Protein AF-A0A9N9ZP02-F1 (afdb_monomer)

Nearest PDB structures (foldseek):
  8ga7-assembly1_A  TM=1.536E-01  e=1.055E+00  synthetic construct
  6x33-assembly1_B  TM=2.437E-01  e=7.490E+00  Sus scrofa
  8gel-assembly1_A  TM=1.375E-01  e=3.106E+00  synthetic construct

Secondary structure (DSSP, 8-state):
------PPPPHHHHHTT------SSS-HHHHHTT-GGG----SSTT-PPPPP---------------------------PPPP----PPP--S----S--TTSHHHHHHTS--S-------------------TTTSS-HHHHHHHHHHHHHHHT-TTHHHHHHHHHHHHTTT---SS-TTTHHHHHHHHHHHHH-GGGGS--HHHHHHHHHHHHTSPPP--TT--HHHHHGGGSGGG--HHHHHHHHHHHHHHHHH----STT--SHHHHHHHHHHHHHHHHHHHHHHHTT----HHHHHHHHHHHHHHHHHT-TT-HHHHHHHHHHHHHHHHHTTTT-SS-STTS-HHHHHHHHHHHHHHHHHHHHHHHHHT---SS-GGG-----SSTT-TT-S---TT----HHHHHHHHHHHHHHHHHHHHHHT---HHHHHHHHHHHHHHHHHHHHHS-GGG---S-GGG--S-HHHHHHHHHHHHHHHHHHHHHHHHH-SSTT---HHHHHHHHHHHHHHHHHHHTGGG---SSS-HHHHIIIIIHHHHHHHHHHHHH--TT-----S-HHHHHHHHHHHHHHHHTTSS--TTSTTHHHHHHHHHHHHHHHHHHHTTHHHHHHHHHHHHHHHHHTS---------TTS---GGGTTTSHHHHHHT-HHHH------

pLDDT: mean 78.05, std 22.11, range [22.52, 98.31]

InterPro domains:
  IPR001138 Zn(2)Cys(6) fungal-type DNA-binding domain [PF00172] (9-45)
  IPR001138 Zn(2)Cys(6) fungal-type DNA-binding domain [PS00463] (9-39)
  IPR001138 Zn(2)Cys(6) fungal-type DNA-binding domain [PS50048] (9-41)
  IPR001138 Zn(2)Cys(6) fungal-type DNA-binding domain [SM00066] (4-50)
  IPR001138 Zn(2)Cys(6) fungal-type DNA-binding domain [cd00067] (9-41)
  IPR036864 Zn(2)-C6 fungal-type DNA-binding domain superfamily [G3DSA:4.10.240.10] (6-45)
  IPR036864 Zn(2)-C6 fungal-type DNA-binding domain superfamily [SSF57701] (7-47)

Solvent-accessible surface area (backbone atoms only — not comparable to full-atom values): 39665 Å² total; per-residue (Å²): 136,86,81,74,81,85,75,80,52,30,51,57,35,48,74,69,74,43,92,58,79,76,43,77,84,46,26,62,68,32,50,77,66,75,38,44,94,62,37,43,72,69,95,63,84,87,70,89,78,84,80,88,83,84,87,86,81,89,87,86,84,90,86,85,86,83,90,84,88,84,90,86,89,87,85,90,84,92,81,86,84,79,84,85,71,86,82,80,73,79,92,64,79,81,80,75,57,49,73,60,86,87,36,75,70,50,58,63,71,70,53,80,80,81,84,79,96,73,96,71,96,71,79,89,78,76,76,83,75,93,67,95,63,66,71,86,74,63,47,70,70,56,26,51,55,40,14,56,52,46,49,55,50,57,69,44,89,52,55,70,53,42,41,52,43,31,53,58,28,42,72,66,68,34,53,61,72,83,48,60,93,48,50,65,55,18,30,54,26,41,41,48,76,57,65,38,84,70,54,87,75,57,53,45,51,55,55,24,42,46,21,53,45,42,49,66,48,80,86,85,76,36,58,82,52,47,72,65,64,54,46,54,64,36,22,61,96,36,32,20,32,61,24,48,16,52,28,23,46,42,36,20,52,20,43,72,77,41,87,52,91,53,80,88,45,60,48,69,69,48,21,54,52,45,26,55,53,22,46,54,51,16,51,52,24,44,52,60,47,58,73,62,75,60,88,49,73,66,60,45,52,48,38,47,54,48,22,56,49,31,31,71,59,60,8,81,86,29,68,64,25,57,48,36,50,48,52,32,53,50,47,38,47,35,69,26,45,43,60,50,45,51,81,61,91,48,53,22,68,70,56,32,50,50,42,44,34,53,43,24,43,52,49,18,48,38,39,54,53,14,58,55,65,42,44,82,60,81,76,52,67,92,74,41,57,73,51,60,69,64,100,82,16,70,62,36,62,79,65,64,94,85,64,65,92,43,69,55,51,51,22,33,52,46,26,52,45,26,52,56,43,52,56,41,58,59,44,54,74,50,82,53,63,69,59,32,52,56,52,47,52,53,52,50,54,50,52,49,52,43,58,69,43,48,58,70,93,59,54,61,89,66,64,76,89,78,56,94,67,54,35,31,56,49,37,45,22,49,52,45,44,49,46,53,46,48,44,54,35,51,47,46,55,47,70,51,87,35,75,75,62,89,51,72,64,43,50,50,42,23,50,52,42,32,54,52,43,47,50,49,63,78,41,46,91,64,50,32,50,67,59,54,55,71,65,53,50,37,60,74,41,24,47,58,18,48,52,55,50,54,53,52,65,76,62,69,51,99,85,55,92,75,71,91,65,63,59,70,60,52,52,51,48,52,49,47,58,32,48,34,48,76,72,43,74,72,42,42,88,88,41,47,54,26,64,61,52,52,50,43,33,51,40,53,48,55,51,52,55,41,55,74,66,58,49,53,64,56,53,48,54,51,50,53,53,52,51,59,56,48,72,74,46,82,88,69,96,60,87,76,85,52,86,61,58,70,63,50,85,52,50,64,55,80,50,31,52,60,57,54,43,63,32,70,86,69,56,60,68,83,84,80,126

Structure (mmCIF, N/CA/C/O backbone):
data_AF-A0A9N9ZP02-F1
#
_entry.id   AF-A0A9N9ZP02-F1
#
loop_
_atom_site.group_PDB
_atom_site.id
_atom_site.type_symbol
_atom_site.label_atom_id
_atom_site.label_alt_id
_atom_site.label_comp_id
_atom_site.label_asym_id
_atom_site.label_entity_id
_atom_site.label_seq_id
_atom_site.pdbx_PDB_ins_code
_atom_site.Cartn_x
_atom_site.Cartn_y
_atom_site.Cartn_z
_atom_site.occupancy
_atom_site.B_iso_or_equiv
_atom_site.auth_seq_id
_atom_site.auth_comp_id
_atom_site.auth_asym_id
_atom_site.auth_atom_id
_atom_site.pdbx_PDB_model_num
ATOM 1 N N . MET A 1 1 ? -45.021 36.831 -42.318 1.00 39.75 1 MET A N 1
ATOM 2 C CA . MET A 1 1 ? -43.695 37.220 -42.848 1.00 39.75 1 MET A CA 1
ATOM 3 C C . MET A 1 1 ? -42.931 35.951 -43.194 1.00 39.75 1 MET A C 1
ATOM 5 O O . MET A 1 1 ? -42.505 35.240 -42.297 1.00 39.75 1 MET A O 1
ATOM 9 N N . THR A 1 2 ? -42.855 35.602 -44.476 1.00 38.81 2 THR A N 1
ATOM 10 C CA . THR A 1 2 ? -42.167 34.399 -44.971 1.00 38.81 2 THR A CA 1
ATOM 11 C C . THR A 1 2 ? -40.651 34.590 -44.891 1.00 38.81 2 THR A C 1
ATOM 13 O O . THR A 1 2 ? -40.110 35.494 -45.526 1.00 38.81 2 THR A O 1
ATOM 16 N N . SER A 1 3 ? -39.964 33.764 -44.101 1.00 41.81 3 SER A N 1
ATOM 17 C CA . SER A 1 3 ? -38.506 33.763 -43.976 1.00 41.81 3 SER A CA 1
ATOM 18 C C . SER A 1 3 ? -37.862 33.289 -45.283 1.00 41.81 3 SER A C 1
ATOM 20 O O . SER A 1 3 ? -38.040 32.150 -45.708 1.00 41.81 3 SER A O 1
ATOM 22 N N . GLN A 1 4 ? -37.117 34.172 -45.951 1.00 48.47 4 GLN A N 1
ATOM 23 C CA . GLN A 1 4 ? -36.341 33.788 -47.130 1.00 48.47 4 GLN A CA 1
ATOM 24 C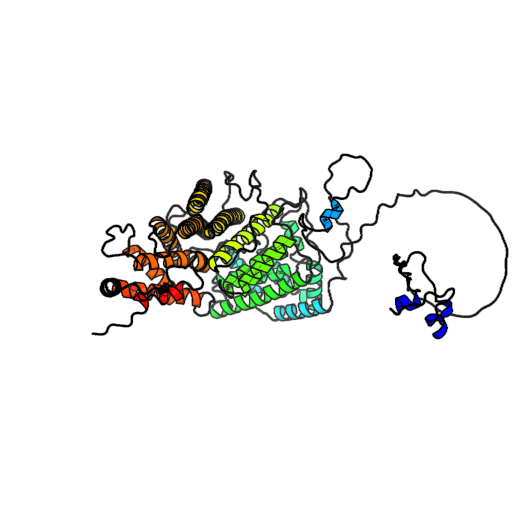 C . GLN A 1 4 ? -35.233 32.789 -46.744 1.00 48.47 4 GLN A C 1
ATOM 26 O O . GLN A 1 4 ? -34.581 32.960 -45.707 1.00 48.47 4 GLN A O 1
ATOM 31 N N . PRO A 1 5 ? -34.979 31.757 -47.569 1.00 54.19 5 PRO A N 1
ATOM 32 C CA . PRO A 1 5 ? -33.903 30.805 -47.326 1.00 54.19 5 PRO A CA 1
ATOM 33 C C . PRO A 1 5 ? -32.543 31.517 -47.363 1.00 54.19 5 PRO A C 1
ATOM 35 O O . PRO A 1 5 ? -32.234 32.243 -48.308 1.00 54.19 5 PRO A O 1
ATOM 38 N N . ARG A 1 6 ? -31.713 31.308 -46.330 1.00 60.44 6 ARG A N 1
ATOM 39 C CA . ARG A 1 6 ? -30.352 31.865 -46.264 1.00 60.44 6 ARG A CA 1
ATOM 40 C C . ARG A 1 6 ? -29.505 31.271 -47.391 1.00 60.44 6 ARG A C 1
ATOM 42 O O . ARG A 1 6 ? -29.121 30.104 -47.335 1.00 60.44 6 ARG A O 1
ATOM 49 N N . LEU A 1 7 ? -29.212 32.078 -48.407 1.00 72.31 7 LEU A N 1
ATOM 50 C CA . LEU A 1 7 ? -28.337 31.687 -49.506 1.00 72.31 7 LEU A CA 1
ATOM 51 C C . LEU A 1 7 ? -26.871 31.639 -49.033 1.00 72.31 7 LEU A C 1
ATOM 53 O O . LEU A 1 7 ? -26.450 32.483 -48.239 1.00 72.31 7 LEU A O 1
ATOM 57 N N . PRO A 1 8 ? -26.081 30.647 -49.482 1.00 79.62 8 PRO A N 1
ATOM 58 C CA . PRO A 1 8 ? -24.663 30.572 -49.158 1.00 79.62 8 PRO A CA 1
ATOM 59 C C . PRO A 1 8 ? -23.864 31.634 -49.928 1.00 79.62 8 PRO A C 1
ATOM 61 O O . PRO A 1 8 ? -24.046 31.813 -51.134 1.00 79.62 8 PRO A O 1
ATOM 64 N N . ALA A 1 9 ? -22.917 32.280 -49.242 1.00 87.00 9 ALA A N 1
ATOM 65 C CA . ALA A 1 9 ? -21.949 33.185 -49.859 1.00 87.00 9 ALA A CA 1
ATOM 66 C C . ALA A 1 9 ? -21.070 32.462 -50.903 1.00 87.00 9 ALA A C 1
ATOM 68 O O . ALA A 1 9 ? -20.813 31.261 -50.773 1.00 87.00 9 ALA A O 1
ATOM 69 N N . CYS A 1 10 ? -20.569 33.194 -51.906 1.00 89.00 10 CYS A N 1
ATOM 70 C CA . CYS A 1 10 ? -19.602 32.655 -52.871 1.00 89.00 10 CYS A CA 1
ATOM 71 C C . CYS A 1 10 ? -18.286 32.254 -52.190 1.00 89.00 10 CYS A C 1
ATOM 73 O O . CYS A 1 10 ? -17.954 32.752 -51.109 1.00 89.00 10 CYS A O 1
ATOM 75 N N . ASP A 1 11 ? -17.518 31.379 -52.839 1.00 88.06 11 ASP A N 1
ATOM 76 C CA . ASP A 1 11 ? -16.283 30.816 -52.285 1.00 88.06 11 ASP A CA 1
ATOM 77 C C . ASP A 1 11 ? -15.277 31.879 -51.784 1.00 88.06 11 ASP A C 1
ATOM 79 O O . ASP A 1 11 ? -14.802 31.730 -50.653 1.00 88.06 11 ASP A O 1
ATOM 83 N N . PRO A 1 12 ? -15.001 32.987 -52.508 1.00 86.25 12 PRO A N 1
ATOM 84 C CA . PRO A 1 12 ? -14.096 34.031 -52.020 1.00 86.25 12 PRO A CA 1
ATOM 85 C C . PRO A 1 12 ? -14.632 34.761 -50.782 1.00 86.25 12 PRO A C 1
ATOM 87 O O . PRO A 1 12 ? -13.917 34.914 -49.792 1.00 86.25 12 PRO A O 1
ATOM 90 N N . CYS A 1 13 ? -15.904 35.179 -50.790 1.00 87.50 13 CYS A N 1
ATOM 91 C CA . CYS A 1 13 ? -16.506 35.863 -49.643 1.00 87.50 13 CYS A CA 1
ATOM 92 C C . CYS A 1 13 ? -16.583 34.946 -48.418 1.00 87.50 13 CYS A C 1
ATOM 94 O O . CYS A 1 13 ? -16.300 35.389 -47.307 1.00 87.50 13 CYS A O 1
ATOM 96 N N . ARG A 1 14 ? -16.891 33.658 -48.616 1.00 84.31 14 ARG A N 1
ATOM 97 C CA . ARG A 1 14 ? -16.897 32.651 -47.551 1.00 84.31 14 ARG A CA 1
ATOM 98 C C . ARG A 1 14 ? -15.500 32.422 -46.979 1.00 84.31 14 ARG A C 1
ATOM 100 O O . ARG A 1 14 ? -15.360 32.397 -45.759 1.00 84.31 14 ARG A O 1
ATOM 107 N N . ALA A 1 15 ? -14.482 32.267 -47.828 1.00 81.69 15 ALA A N 1
ATOM 108 C CA . ALA A 1 15 ? -13.098 32.082 -47.392 1.00 81.69 15 ALA A CA 1
ATOM 109 C C . ALA A 1 15 ? -12.599 33.283 -46.573 1.00 81.69 15 ALA A C 1
ATOM 111 O O . ALA A 1 15 ? -11.943 33.102 -45.552 1.00 81.69 15 ALA A O 1
ATOM 112 N N . SER A 1 16 ? -12.985 34.500 -46.966 1.00 81.88 16 SER A N 1
ATOM 113 C CA . SER A 1 16 ? -12.685 35.724 -46.215 1.00 81.88 16 SER A CA 1
ATOM 114 C C . SER A 1 16 ? -13.647 36.013 -45.052 1.00 81.88 16 SER A C 1
ATOM 116 O O . SER A 1 16 ? -13.465 37.022 -44.381 1.00 81.88 16 SER A O 1
ATOM 118 N N . LYS A 1 17 ? -14.662 35.168 -44.805 1.00 85.19 17 LYS A N 1
ATOM 119 C CA . LYS A 1 17 ? -15.722 35.358 -43.789 1.00 85.19 17 LYS A CA 1
ATOM 120 C C . LYS A 1 17 ? -16.468 36.704 -43.893 1.00 85.19 17 LYS A C 1
ATOM 122 O O . LYS A 1 17 ? -16.841 37.294 -42.885 1.00 85.19 17 LYS A O 1
ATOM 127 N N . LEU A 1 18 ? -16.700 37.195 -45.111 1.00 82.38 18 LEU A N 1
ATOM 128 C CA . LEU A 1 18 ? -17.399 38.457 -45.382 1.00 82.38 18 LEU A CA 1
ATOM 129 C C . LEU A 1 18 ? -18.796 38.212 -45.968 1.00 82.38 18 LEU A C 1
ATOM 131 O O . LEU A 1 18 ? -19.021 37.233 -46.681 1.00 82.38 18 LEU A O 1
ATOM 135 N N . ALA A 1 19 ? -19.726 39.137 -45.708 1.00 80.94 19 ALA A N 1
ATOM 136 C CA . ALA A 1 19 ? -21.076 39.086 -46.265 1.00 80.94 19 ALA A CA 1
ATOM 137 C C . ALA A 1 19 ? -21.060 39.201 -47.801 1.00 80.94 19 ALA A C 1
ATOM 139 O O . ALA A 1 19 ? -20.336 40.024 -48.370 1.00 80.94 19 ALA A O 1
ATOM 140 N N . CYS A 1 20 ? -21.873 38.374 -48.457 1.00 87.31 20 CYS A N 1
ATOM 141 C CA . CYS A 1 20 ? -22.039 38.337 -49.906 1.00 87.31 20 CYS A CA 1
ATOM 142 C C . CYS A 1 20 ? -23.405 38.922 -50.282 1.00 87.31 20 CYS A C 1
ATOM 144 O O . CYS A 1 20 ? -24.397 38.638 -49.617 1.00 87.31 20 CYS A O 1
ATOM 146 N N . ASP A 1 21 ? -23.459 39.724 -51.342 1.00 87.31 21 ASP A N 1
ATOM 147 C CA . ASP A 1 21 ? -24.684 40.342 -51.873 1.00 87.31 21 ASP A CA 1
ATOM 148 C C . ASP A 1 21 ? -25.428 39.444 -52.881 1.00 87.31 21 ASP A C 1
ATOM 150 O O . ASP A 1 21 ? -26.505 39.795 -53.343 1.00 87.31 21 ASP A O 1
ATOM 154 N N . HIS A 1 22 ? -24.885 38.260 -53.191 1.00 84.31 22 HIS A N 1
ATOM 155 C CA . HIS A 1 22 ? -25.508 37.199 -54.002 1.00 84.31 22 HIS A CA 1
ATOM 156 C C . HIS A 1 22 ? -25.891 37.575 -55.448 1.00 84.31 22 HIS A C 1
ATOM 158 O O . HIS A 1 22 ? -26.545 36.781 -56.129 1.00 84.31 22 HIS A O 1
ATOM 164 N N . VAL A 1 23 ? -25.443 38.729 -55.953 1.00 83.56 23 VAL A N 1
ATOM 165 C CA . VAL A 1 23 ? -25.643 39.136 -57.352 1.00 83.56 23 VAL A CA 1
ATOM 166 C C . VAL A 1 23 ? -24.888 38.179 -58.283 1.00 83.56 23 VAL A C 1
ATOM 168 O O . VAL A 1 23 ? -23.694 37.934 -58.103 1.00 83.56 23 VAL A O 1
ATOM 171 N N . ARG A 1 24 ? -25.576 37.627 -59.291 1.00 80.38 24 ARG A N 1
ATOM 172 C CA . ARG A 1 24 ? -24.996 36.717 -60.296 1.00 80.38 24 ARG A CA 1
ATOM 173 C C . ARG A 1 24 ? -24.745 37.452 -61.619 1.00 80.38 24 ARG A C 1
ATOM 175 O O . ARG A 1 24 ? -25.514 38.350 -61.951 1.00 80.38 24 ARG A O 1
ATOM 182 N N . PRO A 1 25 ? -23.701 37.092 -62.391 1.00 73.12 25 PRO A N 1
ATOM 183 C CA . PRO A 1 25 ? -22.787 35.958 -62.195 1.00 73.12 25 PRO A CA 1
ATOM 184 C C . PRO A 1 25 ? -21.648 36.204 -61.188 1.00 73.12 25 PRO A C 1
ATOM 186 O O . PRO A 1 25 ? -21.084 35.240 -60.688 1.00 73.12 25 PRO A O 1
ATOM 189 N N . VAL A 1 26 ? -21.339 37.461 -60.852 1.00 85.81 26 VAL A N 1
ATOM 190 C CA . VAL A 1 26 ? -20.263 37.843 -59.918 1.00 85.81 26 VAL A CA 1
ATOM 191 C C . VAL A 1 26 ? -20.802 38.838 -58.896 1.00 85.81 26 VAL A C 1
ATOM 193 O O . VAL A 1 26 ? -21.335 39.880 -59.286 1.00 85.81 26 VAL A O 1
ATOM 196 N N . CYS A 1 27 ? -20.589 38.542 -57.614 1.00 90.69 27 CYS A N 1
ATOM 197 C CA . CYS A 1 27 ? -21.029 39.364 -56.489 1.00 90.69 27 CYS A CA 1
ATOM 198 C C . CYS A 1 27 ? -20.305 40.726 -56.464 1.00 90.69 27 CYS A C 1
ATOM 200 O O . CYS A 1 27 ? -19.159 40.839 -56.923 1.00 90.69 27 CYS A O 1
ATOM 202 N N . GLY A 1 28 ? -20.930 41.771 -55.916 1.00 86.31 28 GLY A N 1
ATOM 203 C CA . GLY A 1 28 ? -20.401 43.138 -55.953 1.00 86.31 28 GLY A CA 1
ATOM 204 C C . GLY A 1 28 ? -19.025 43.267 -55.295 1.00 86.31 28 GLY A C 1
ATOM 205 O O . GLY A 1 28 ? -18.142 43.944 -55.822 1.00 86.31 28 GLY A O 1
ATOM 206 N N . ARG A 1 29 ? -18.779 42.527 -54.204 1.00 86.56 29 ARG A N 1
ATOM 207 C CA . ARG A 1 29 ? -17.462 42.490 -53.535 1.00 86.56 29 ARG A CA 1
ATOM 208 C C . ARG A 1 29 ? -16.374 41.850 -54.388 1.00 86.56 29 ARG A C 1
ATOM 210 O O . ARG A 1 29 ? -15.265 42.375 -54.440 1.00 86.56 29 ARG A O 1
ATOM 217 N N . CYS A 1 30 ? -16.665 40.727 -55.040 1.00 87.44 30 CYS A N 1
ATOM 218 C CA . CYS A 1 30 ? -15.696 40.069 -55.916 1.00 87.44 30 CYS A CA 1
ATOM 219 C C . CYS A 1 30 ? -15.409 40.919 -57.156 1.00 87.44 30 CYS A C 1
ATOM 221 O O . CYS A 1 30 ? -14.269 40.946 -57.615 1.00 87.44 30 CYS A O 1
ATOM 223 N N . ARG A 1 31 ? -16.403 41.669 -57.649 1.00 86.56 31 ARG A N 1
ATOM 224 C CA . ARG A 1 31 ? -16.214 42.635 -58.736 1.00 86.56 31 ARG A CA 1
ATOM 225 C C . ARG A 1 31 ? -15.315 43.798 -58.310 1.00 86.56 31 ARG A C 1
ATOM 227 O O . ARG A 1 31 ? -14.343 44.081 -58.998 1.00 86.56 31 ARG A O 1
ATOM 234 N N . ALA A 1 32 ? -15.581 44.404 -57.152 1.00 84.50 32 ALA A N 1
ATOM 235 C CA . ALA A 1 32 ? -14.789 45.516 -56.623 1.00 84.50 32 ALA A CA 1
ATOM 236 C C . ALA A 1 32 ? -13.326 45.133 -56.329 1.00 84.50 32 ALA A C 1
ATOM 238 O O . ALA A 1 32 ? -12.433 45.960 -56.462 1.00 84.50 32 ALA A O 1
ATOM 239 N N . LYS A 1 33 ? -13.068 43.871 -55.964 1.00 82.50 33 LYS A N 1
ATOM 240 C CA . LYS A 1 33 ? -11.714 43.350 -55.710 1.00 82.50 33 LYS A CA 1
ATOM 241 C C . LYS A 1 33 ? -11.005 42.782 -56.947 1.00 82.50 33 LYS A C 1
ATOM 243 O O . LYS A 1 33 ? -9.969 42.147 -56.788 1.00 82.50 33 LYS A O 1
ATOM 248 N N . ALA A 1 34 ? -11.565 42.948 -58.148 1.00 80.44 34 ALA A N 1
ATOM 249 C CA . ALA A 1 34 ? -11.058 42.341 -59.386 1.00 80.44 34 ALA A CA 1
ATOM 250 C C . ALA A 1 34 ? -10.870 40.803 -59.305 1.00 80.44 34 ALA A C 1
ATOM 252 O O . ALA A 1 34 ? -10.063 40.218 -60.019 1.00 80.44 34 ALA A O 1
ATOM 253 N N . GLN A 1 35 ? -11.654 40.127 -58.459 1.00 79.31 35 GLN A N 1
ATOM 254 C CA . GLN A 1 35 ? -11.656 38.669 -58.259 1.00 79.31 35 GLN A CA 1
ATOM 255 C C . GLN A 1 35 ? -12.894 38.019 -58.894 1.00 79.31 35 GLN A C 1
ATOM 257 O O . GLN A 1 35 ? -13.452 37.050 -58.381 1.00 79.31 35 GLN A O 1
ATOM 262 N N . GLY A 1 36 ? -13.375 38.577 -60.007 1.00 76.19 36 GLY A N 1
ATOM 263 C CA . GLY A 1 36 ? -14.600 38.107 -60.654 1.00 76.19 36 GLY A CA 1
ATOM 264 C C . GLY A 1 36 ? -14.507 36.672 -61.177 1.00 76.19 36 GLY A C 1
ATOM 265 O O . GLY A 1 36 ? -15.482 35.935 -61.091 1.00 76.19 36 GLY A O 1
ATOM 266 N N . SER A 1 37 ? -13.325 36.251 -61.634 1.00 78.25 37 SER A N 1
ATOM 267 C CA . SER A 1 37 ? -13.076 34.913 -62.188 1.00 78.25 37 SER A CA 1
ATOM 268 C C . SER A 1 37 ? -13.098 33.783 -61.153 1.00 78.25 37 SER A C 1
ATOM 270 O O . SER A 1 37 ? -13.292 32.632 -61.524 1.00 78.25 37 SER A O 1
ATOM 272 N N . SER A 1 38 ? -12.930 34.089 -59.862 1.00 80.19 38 SER A N 1
ATOM 273 C CA . SER A 1 38 ? -12.991 33.112 -58.764 1.00 80.19 38 SER A CA 1
ATOM 274 C C . SER A 1 38 ? -14.308 33.162 -57.982 1.00 80.19 38 SER A C 1
ATOM 276 O O . SER A 1 38 ? -14.478 32.441 -56.996 1.00 80.19 38 SER A O 1
ATOM 278 N N . CYS A 1 39 ? -15.250 34.013 -58.401 1.00 85.69 39 CYS A N 1
ATOM 279 C CA . CYS A 1 39 ? -16.547 34.183 -57.760 1.00 85.69 39 CYS A CA 1
ATOM 280 C C . CYS A 1 39 ? -17.504 33.045 -58.145 1.00 85.69 39 CYS A C 1
ATOM 282 O O . CYS A 1 39 ? -18.373 33.204 -58.996 1.00 85.69 39 CYS A O 1
ATOM 284 N N . GLU A 1 40 ? -17.340 31.886 -57.510 1.00 85.81 40 GLU A N 1
ATOM 285 C CA . GLU A 1 40 ? -18.166 30.705 -57.765 1.00 85.81 40 GLU A CA 1
ATOM 286 C C . GLU A 1 40 ? -19.081 30.384 -56.572 1.00 85.81 40 GLU A C 1
ATOM 288 O O . GLU A 1 40 ? -18.680 30.466 -55.405 1.00 85.81 40 GLU A O 1
ATOM 293 N N . TYR A 1 41 ? -20.330 30.010 -56.861 1.00 84.06 41 TYR A N 1
ATOM 294 C CA . TYR A 1 41 ? -21.295 29.531 -55.869 1.00 84.06 41 TYR A CA 1
ATOM 295 C C . TYR A 1 41 ? -21.444 28.015 -55.992 1.00 84.06 41 TYR A C 1
ATOM 297 O O . TYR A 1 41 ? -21.991 27.520 -56.979 1.00 84.06 41 TYR A O 1
ATOM 305 N N . ARG A 1 42 ? -21.008 27.264 -54.974 1.00 76.12 42 ARG A N 1
ATOM 306 C CA . ARG A 1 42 ? -21.122 25.797 -54.970 1.00 76.12 42 ARG A CA 1
ATOM 307 C C . ARG A 1 42 ? -22.576 25.346 -54.930 1.00 76.12 42 ARG A C 1
ATOM 309 O O . ARG A 1 42 ? -23.341 25.789 -54.077 1.00 76.12 42 ARG A O 1
ATOM 316 N N . GLN A 1 43 ? -22.911 24.346 -55.743 1.00 62.72 43 GLN A N 1
ATOM 317 C CA . GLN A 1 43 ? -24.226 23.698 -55.682 1.00 62.72 43 GLN A CA 1
ATOM 318 C C . GLN A 1 43 ? -24.439 22.857 -54.405 1.00 62.72 43 GLN A C 1
ATOM 320 O O . GLN A 1 43 ? -25.576 22.582 -54.038 1.00 62.72 43 GLN A O 1
ATOM 325 N N . ARG A 1 44 ? -23.366 22.461 -53.693 1.00 61.09 44 ARG A N 1
ATOM 326 C CA . ARG A 1 44 ? -23.426 21.710 -52.418 1.00 61.09 44 ARG A CA 1
ATOM 327 C C . ARG A 1 44 ? -22.419 22.263 -51.391 1.00 61.09 44 ARG A C 1
ATOM 329 O O . ARG A 1 44 ? -21.298 21.763 -51.298 1.00 61.09 44 ARG A O 1
ATOM 336 N N . PRO A 1 45 ? -22.773 23.295 -50.607 1.00 56.41 45 PRO A N 1
ATOM 337 C CA . PRO A 1 45 ? -21.816 24.079 -49.812 1.00 56.41 45 PRO A CA 1
ATOM 338 C C . PRO A 1 45 ? -21.190 23.361 -48.593 1.00 56.41 45 PRO A C 1
ATOM 340 O O . PRO A 1 45 ? -20.245 23.896 -48.004 1.00 56.41 45 PRO A O 1
ATOM 343 N N . PHE A 1 46 ? -21.651 22.157 -48.226 1.00 53.78 46 PHE A N 1
ATOM 344 C CA . PHE A 1 46 ? -21.244 21.454 -46.996 1.00 53.78 46 PHE A CA 1
ATOM 345 C C . PHE A 1 46 ? -20.338 20.218 -47.181 1.00 53.78 46 PHE A C 1
ATOM 347 O O . PHE A 1 46 ? -19.976 19.595 -46.188 1.00 53.78 46 PHE A O 1
ATOM 354 N N . LYS A 1 47 ? -19.894 19.870 -48.401 1.00 46.56 47 LYS A N 1
ATOM 355 C CA . LYS A 1 47 ? -18.882 18.808 -48.607 1.00 46.56 47 LYS A CA 1
ATOM 356 C C . LYS A 1 47 ? -17.504 19.413 -48.928 1.00 46.56 47 LYS A C 1
ATOM 358 O O . LYS A 1 47 ? -17.362 20.178 -49.881 1.00 46.56 47 LYS A O 1
ATOM 363 N N . LYS A 1 48 ? -16.488 19.104 -48.107 1.00 40.38 48 LYS A N 1
ATOM 364 C CA . LYS A 1 48 ? -15.083 19.519 -48.308 1.00 40.38 48 LYS A CA 1
ATOM 365 C C . LYS A 1 48 ? -14.395 18.581 -49.306 1.00 40.38 48 LYS A C 1
ATOM 367 O O . LYS A 1 48 ? -14.176 17.418 -48.991 1.00 40.38 48 LYS A O 1
ATOM 372 N N . THR A 1 49 ? -13.969 19.112 -50.447 1.00 34.94 49 THR A N 1
ATOM 373 C CA . THR A 1 49 ? -12.977 18.471 -51.324 1.00 34.94 49 THR A CA 1
ATOM 374 C C . THR A 1 49 ? -11.614 19.090 -51.010 1.00 34.94 49 THR A C 1
ATOM 376 O O . THR A 1 49 ? -11.465 20.311 -51.089 1.00 34.94 49 THR A O 1
ATOM 379 N N . ARG A 1 50 ? -10.635 18.277 -50.591 1.00 35.62 50 ARG A N 1
ATOM 380 C CA . ARG A 1 50 ? -9.241 18.706 -50.376 1.00 35.62 50 ARG A CA 1
ATOM 381 C C . ARG A 1 50 ? -8.609 19.025 -51.736 1.00 35.62 50 ARG A C 1
ATOM 383 O O . ARG A 1 50 ? -8.556 18.150 -52.592 1.00 35.62 50 ARG A O 1
ATOM 390 N N . ARG A 1 51 ? -8.119 20.255 -51.932 1.00 34.69 51 ARG A N 1
ATOM 391 C CA . ARG A 1 51 ? -7.176 20.570 -53.019 1.00 34.69 51 ARG A CA 1
ATOM 392 C C . ARG A 1 51 ? -5.832 19.925 -52.676 1.00 34.69 51 ARG A C 1
ATOM 394 O O . ARG A 1 51 ? -5.314 20.162 -51.588 1.00 34.69 51 ARG A O 1
ATOM 401 N N . ALA A 1 52 ? -5.316 19.100 -53.582 1.00 32.53 52 ALA A N 1
ATOM 402 C CA . ALA A 1 52 ? -3.981 18.527 -53.495 1.00 32.53 52 ALA A CA 1
ATOM 403 C C . ALA A 1 52 ? -2.933 19.626 -53.723 1.00 32.53 52 ALA A C 1
ATOM 405 O O . ALA A 1 52 ? -3.034 20.391 -54.681 1.00 32.53 52 ALA A O 1
ATOM 406 N N . ILE A 1 53 ? -1.949 19.702 -52.829 1.00 30.91 53 ILE A N 1
ATOM 407 C CA . ILE A 1 53 ? -0.701 20.440 -53.022 1.00 30.91 53 ILE A CA 1
ATOM 408 C C . ILE A 1 53 ? 0.407 19.393 -52.908 1.00 30.91 53 ILE A C 1
ATOM 410 O O . ILE A 1 53 ? 0.554 18.768 -51.862 1.00 30.91 53 ILE A O 1
ATOM 414 N N . GLY A 1 54 ? 1.143 19.194 -53.996 1.00 29.14 54 GLY A N 1
ATOM 415 C CA . GLY A 1 54 ? 2.382 18.425 -54.077 1.00 29.14 54 GLY A CA 1
ATOM 416 C C . GLY A 1 54 ? 3.093 18.851 -55.360 1.00 29.14 54 GLY A C 1
ATOM 417 O O . GLY A 1 54 ? 2.461 18.866 -56.414 1.00 29.14 54 GLY A O 1
ATOM 418 N N . GLY A 1 55 ? 4.334 19.328 -55.247 1.00 26.70 55 GLY A N 1
ATOM 419 C CA . GLY A 1 55 ? 5.042 20.055 -56.306 1.00 26.70 55 GLY A CA 1
ATOM 420 C C . GLY A 1 55 ? 6.055 19.252 -57.132 1.00 26.70 55 GLY A C 1
ATOM 421 O O . GLY A 1 55 ? 6.364 18.108 -56.815 1.00 26.70 55 GLY A O 1
ATOM 422 N N . GLY A 1 56 ? 6.607 19.956 -58.135 1.00 27.14 56 GLY A N 1
ATOM 423 C CA . GLY A 1 56 ? 7.888 19.709 -58.833 1.00 27.14 56 GLY A CA 1
ATOM 424 C C . GLY A 1 56 ? 7.782 19.170 -60.276 1.00 27.14 56 GLY A C 1
ATOM 425 O O . GLY A 1 56 ? 6.788 18.516 -60.581 1.00 27.14 56 GLY A O 1
ATOM 426 N N . PRO A 1 57 ? 8.815 19.304 -61.148 1.00 36.22 57 PRO A N 1
ATOM 427 C CA . PRO A 1 57 ? 9.826 20.374 -61.302 1.00 36.22 57 PRO A CA 1
ATOM 428 C C . PRO A 1 57 ? 10.068 20.848 -62.781 1.00 36.22 57 PRO A C 1
ATOM 430 O O . PRO A 1 57 ? 9.892 20.075 -63.712 1.00 36.22 57 PRO A O 1
ATOM 433 N N . SER A 1 58 ? 10.564 22.090 -62.955 1.00 27.47 58 SER A N 1
ATOM 434 C CA . SER A 1 58 ? 11.399 22.680 -64.055 1.00 27.47 58 SER A CA 1
ATOM 435 C C . SER A 1 58 ? 11.043 22.431 -65.564 1.00 27.47 58 SER A C 1
ATOM 437 O O . SER A 1 58 ? 9.945 21.988 -65.859 1.00 27.47 58 SER A O 1
ATOM 439 N N . PRO A 1 59 ? 11.833 22.900 -66.567 1.00 41.16 59 PRO A N 1
ATOM 440 C CA . PRO A 1 59 ? 11.590 24.157 -67.294 1.00 41.16 59 PRO A CA 1
ATOM 441 C C . PRO A 1 59 ? 11.384 24.021 -68.834 1.00 41.16 59 PRO A C 1
ATOM 443 O O . PRO A 1 59 ? 11.558 22.957 -69.410 1.00 41.16 59 PRO A O 1
ATOM 446 N N . LEU A 1 60 ? 11.135 25.178 -69.479 1.00 27.69 60 LEU A N 1
ATOM 447 C CA . LEU A 1 60 ? 11.337 25.545 -70.904 1.00 27.69 60 LEU A CA 1
ATOM 448 C C . LEU A 1 60 ? 10.290 25.158 -71.986 1.00 27.69 60 LEU A C 1
ATOM 450 O O . LEU A 1 60 ? 10.274 24.073 -72.544 1.00 27.69 60 LEU A O 1
ATOM 454 N N . ASN A 1 61 ? 9.529 26.196 -72.360 1.00 28.72 61 ASN A N 1
ATOM 455 C CA . ASN A 1 61 ? 9.254 26.724 -73.710 1.00 28.72 61 ASN A CA 1
ATOM 456 C C . ASN A 1 61 ? 8.603 25.851 -74.820 1.00 28.72 61 ASN A C 1
ATOM 458 O O . ASN A 1 61 ? 9.263 25.131 -75.556 1.00 28.72 61 ASN A O 1
ATOM 462 N N . ASN A 1 62 ? 7.296 26.089 -75.000 1.00 28.06 62 ASN A N 1
ATOM 463 C CA . ASN A 1 62 ? 6.512 26.268 -76.240 1.00 28.06 62 ASN A CA 1
ATOM 464 C C . ASN A 1 62 ? 7.065 25.790 -77.605 1.00 28.06 62 ASN A C 1
ATOM 466 O O . ASN A 1 62 ? 8.010 26.383 -78.127 1.00 28.06 62 ASN A O 1
ATOM 470 N N . LYS A 1 63 ? 6.272 24.959 -78.311 1.00 26.30 63 LYS A N 1
ATOM 471 C CA . LYS A 1 63 ? 5.397 25.378 -79.443 1.00 26.30 63 LYS A CA 1
ATOM 472 C C . LYS A 1 63 ? 4.565 24.217 -80.044 1.00 26.30 63 LYS A C 1
ATOM 474 O O . LYS A 1 63 ? 5.034 23.091 -80.106 1.00 26.30 63 LYS A O 1
ATOM 479 N N . ASN A 1 64 ? 3.403 24.607 -80.588 1.00 25.41 64 ASN A N 1
ATOM 480 C CA . ASN A 1 64 ? 2.559 23.996 -81.637 1.00 25.41 64 ASN A CA 1
ATOM 481 C C . ASN A 1 64 ? 1.574 22.840 -81.328 1.00 25.41 64 ASN A C 1
ATOM 483 O O . ASN A 1 64 ? 1.952 21.700 -81.111 1.00 25.41 64 ASN A O 1
ATOM 487 N N . ASP A 1 65 ? 0.284 23.202 -81.362 1.00 24.42 65 ASP A N 1
ATOM 488 C CA . ASP A 1 65 ? -0.729 22.930 -82.409 1.00 24.42 65 ASP A CA 1
ATOM 489 C C . ASP A 1 65 ? -1.058 21.498 -82.921 1.00 24.42 65 ASP A C 1
ATOM 491 O O . ASP A 1 65 ? -0.202 20.767 -83.400 1.00 24.42 65 ASP A O 1
ATOM 495 N N . GLN A 1 66 ? -2.379 21.239 -82.945 1.00 25.86 66 GLN A N 1
ATOM 496 C CA . GLN A 1 66 ? -3.194 20.423 -83.874 1.00 25.86 66 GLN A CA 1
ATOM 497 C C . GLN A 1 66 ? -3.103 18.869 -83.976 1.00 25.86 66 GLN A C 1
ATOM 499 O O . GLN A 1 66 ? -2.161 18.294 -84.496 1.00 25.86 66 GLN A O 1
ATOM 504 N N . THR A 1 67 ? -4.245 18.253 -83.602 1.00 25.62 67 THR A N 1
ATOM 505 C CA . THR A 1 67 ? -5.107 17.273 -84.329 1.00 25.62 67 THR A CA 1
ATOM 506 C C . THR A 1 67 ? -4.682 15.812 -84.666 1.00 25.62 67 THR A C 1
ATOM 508 O O . THR A 1 67 ? -3.577 15.514 -85.089 1.00 25.62 67 THR A O 1
ATOM 511 N N . VAL A 1 68 ? -5.710 14.930 -84.596 1.00 25.69 68 VAL A N 1
ATOM 512 C CA . VAL A 1 68 ? -5.994 13.708 -85.409 1.00 25.69 68 VAL A CA 1
ATOM 513 C C . VAL A 1 68 ? -5.707 12.278 -84.854 1.00 25.69 68 VAL A C 1
ATOM 515 O O . VAL A 1 68 ? -4.579 11.871 -84.633 1.00 25.69 68 VAL A O 1
ATOM 518 N N . HIS A 1 69 ? -6.814 11.510 -84.738 1.00 25.48 69 HIS A N 1
ATOM 519 C CA . HIS A 1 69 ? -7.091 10.054 -84.899 1.00 25.48 69 HIS A CA 1
ATOM 520 C C . HIS A 1 69 ? -6.013 8.959 -84.660 1.00 25.48 69 HIS A C 1
ATOM 522 O O . HIS A 1 69 ? -4.999 8.932 -85.340 1.00 25.48 69 HIS A O 1
ATOM 528 N N . ARG A 1 70 ? -6.375 7.855 -83.962 1.00 23.48 70 ARG A N 1
ATOM 529 C CA . ARG A 1 70 ? -6.948 6.587 -84.524 1.00 23.48 70 ARG A CA 1
ATOM 530 C C . ARG A 1 70 ? -6.721 5.351 -83.612 1.00 23.48 70 ARG A C 1
ATOM 532 O O . ARG A 1 70 ? -5.656 5.158 -83.047 1.00 23.48 70 ARG A O 1
ATOM 539 N N . ARG A 1 71 ? -7.754 4.493 -83.546 1.00 26.69 71 ARG A N 1
ATOM 540 C CA . ARG A 1 71 ? -7.836 3.109 -83.004 1.00 26.69 71 ARG A CA 1
ATOM 541 C C . ARG A 1 71 ? -6.693 2.161 -83.427 1.00 26.69 71 ARG A C 1
ATOM 543 O O . ARG A 1 71 ? -6.387 2.154 -84.617 1.00 26.69 71 ARG A O 1
ATOM 550 N N . ARG A 1 72 ? -6.334 1.191 -82.557 1.00 23.55 72 ARG A N 1
ATOM 551 C CA . ARG A 1 72 ? -6.407 -0.276 -82.823 1.00 23.55 72 ARG A CA 1
ATOM 552 C C . ARG A 1 72 ? -6.217 -1.130 -81.544 1.00 23.55 72 ARG A C 1
ATOM 554 O O . ARG A 1 72 ? -5.443 -0.765 -80.672 1.00 23.55 72 ARG A O 1
ATOM 561 N N . SER A 1 73 ? -6.973 -2.231 -81.473 1.00 25.73 73 SER A N 1
ATOM 562 C CA . SER A 1 73 ? -7.026 -3.286 -80.442 1.00 25.73 73 SER A CA 1
ATOM 563 C C . SER A 1 73 ? -5.944 -4.369 -80.594 1.00 25.73 73 SER A C 1
ATOM 565 O O . SER A 1 73 ? -5.501 -4.562 -81.720 1.00 25.73 73 SER A O 1
ATOM 567 N N . GLU A 1 74 ? -5.649 -5.112 -79.510 1.00 24.56 74 GLU A N 1
ATOM 568 C CA . GLU A 1 74 ? -5.345 -6.574 -79.412 1.00 24.56 74 GLU A CA 1
ATOM 569 C C . GLU A 1 74 ? -4.955 -6.905 -77.933 1.00 24.56 74 GLU A C 1
ATOM 571 O O . GLU A 1 74 ? -4.008 -6.331 -77.414 1.00 24.56 74 GLU A O 1
ATOM 576 N N . THR A 1 75 ? -5.850 -7.443 -77.082 1.00 24.09 75 THR A N 1
ATOM 577 C CA . THR A 1 75 ? -6.100 -8.855 -76.651 1.00 24.09 75 THR A CA 1
ATOM 578 C C . THR A 1 75 ? -5.097 -9.544 -75.682 1.00 24.09 75 THR A C 1
ATOM 580 O O . THR A 1 75 ? -4.013 -9.920 -76.099 1.00 24.09 75 THR A O 1
ATOM 583 N N . VAL A 1 76 ? -5.606 -9.845 -74.458 1.00 24.05 76 VAL A N 1
ATOM 584 C CA . VAL A 1 76 ? -5.448 -11.070 -73.599 1.00 24.05 76 VAL A CA 1
ATOM 585 C C . VAL A 1 76 ? -4.094 -11.228 -72.845 1.00 24.05 76 VAL A C 1
ATOM 587 O O . VAL A 1 76 ? -3.052 -11.319 -73.469 1.00 24.05 76 VAL A O 1
ATOM 590 N N . SER A 1 77 ? -3.985 -11.246 -71.498 1.00 22.52 77 SER A N 1
ATOM 591 C CA . SER A 1 77 ? -4.591 -12.189 -70.528 1.00 22.52 77 SER A CA 1
ATOM 592 C C . SER A 1 77 ? -4.528 -11.731 -69.049 1.00 22.52 77 SER A C 1
ATOM 594 O O . SER A 1 77 ? -3.524 -11.189 -68.602 1.00 22.52 77 SER A O 1
ATOM 596 N N . SER A 1 78 ? -5.598 -12.061 -68.311 1.00 25.31 78 SER A N 1
ATOM 597 C CA . SER A 1 78 ? -5.699 -12.477 -66.891 1.00 25.31 78 SER A CA 1
ATOM 598 C C . SER A 1 78 ? -4.946 -11.737 -65.766 1.00 25.31 78 SER A C 1
ATOM 600 O O . SER A 1 78 ? -3.770 -11.995 -65.523 1.00 25.31 78 SER A O 1
ATOM 602 N N . SER A 1 79 ? -5.701 -11.044 -64.906 1.00 24.11 79 SER A N 1
ATOM 603 C CA . SER A 1 79 ? -5.587 -11.218 -63.447 1.00 24.11 79 SER A CA 1
ATOM 604 C C . SER A 1 79 ? -6.876 -10.795 -62.729 1.00 24.11 79 SER A C 1
ATOM 606 O O . SER A 1 79 ? -7.520 -9.797 -63.044 1.00 24.11 79 SER A O 1
ATOM 608 N N . SER A 1 80 ? -7.287 -11.655 -61.805 1.00 25.08 80 SER A N 1
ATOM 609 C CA . SER A 1 80 ? -8.480 -11.607 -60.965 1.00 25.08 80 SER A CA 1
ATOM 610 C C . SER A 1 80 ? -8.478 -10.423 -59.996 1.00 25.08 80 SER A C 1
ATOM 612 O O . SER A 1 80 ? -7.533 -10.235 -59.234 1.00 25.08 80 SER A O 1
ATOM 614 N N . THR A 1 81 ? -9.580 -9.679 -59.966 1.00 26.06 81 THR A N 1
ATOM 615 C CA . THR A 1 81 ? -9.915 -8.688 -58.935 1.00 26.06 81 THR A CA 1
ATOM 616 C C . THR A 1 81 ? -10.293 -9.353 -57.609 1.00 26.06 81 THR A C 1
ATOM 618 O O . THR A 1 81 ? -11.211 -10.176 -57.613 1.00 26.06 81 THR A O 1
ATOM 621 N N . PRO A 1 82 ? -9.737 -8.923 -56.463 1.00 25.50 82 PRO A N 1
ATOM 622 C CA . PRO A 1 82 ? -10.406 -9.044 -55.181 1.00 25.50 82 PRO A CA 1
ATOM 623 C C . PRO A 1 82 ? -11.117 -7.732 -54.828 1.00 25.50 82 PRO A C 1
ATOM 625 O O . PRO A 1 82 ? -10.577 -6.629 -54.927 1.00 25.50 82 PRO A O 1
ATOM 628 N N . VAL A 1 83 ? -12.366 -7.903 -54.416 1.00 24.70 83 VAL A N 1
ATOM 629 C CA . VAL A 1 83 ? -13.291 -6.905 -53.888 1.00 24.70 83 VAL A CA 1
ATOM 630 C C . VAL A 1 83 ? -12.643 -6.132 -52.733 1.00 24.70 83 VAL A C 1
ATOM 632 O O . VAL A 1 83 ? -12.160 -6.716 -51.767 1.00 24.70 83 VAL A O 1
ATOM 635 N N . SER A 1 84 ? -12.625 -4.802 -52.836 1.00 27.61 84 SER A N 1
ATOM 636 C CA . SER A 1 84 ? -12.112 -3.912 -51.794 1.00 27.61 84 SER A CA 1
ATOM 637 C C . SER A 1 84 ? -13.096 -3.824 -50.623 1.00 27.61 84 SER A C 1
ATOM 639 O O . SER A 1 84 ? -14.114 -3.140 -50.714 1.00 27.61 84 SER A O 1
ATOM 641 N N . GLY A 1 85 ? -12.779 -4.494 -49.514 1.00 29.11 85 GLY A N 1
ATOM 642 C CA . GLY A 1 85 ? -13.338 -4.174 -48.198 1.00 29.11 85 GLY A CA 1
ATOM 643 C C . GLY A 1 85 ? -12.790 -2.832 -47.678 1.00 29.11 85 GLY A C 1
ATOM 644 O O . GLY A 1 85 ? -11.727 -2.387 -48.125 1.00 29.11 85 GLY A O 1
ATOM 645 N N . PRO A 1 86 ? -13.499 -2.140 -46.770 1.00 30.30 86 PRO A N 1
ATOM 646 C CA . PRO A 1 86 ? -13.100 -0.812 -46.328 1.00 30.30 86 PRO A CA 1
ATOM 647 C C . PRO A 1 86 ? -11.807 -0.866 -45.502 1.00 30.30 86 PRO A C 1
ATOM 649 O O . PRO A 1 86 ? -11.722 -1.535 -44.477 1.00 30.30 86 PRO A O 1
ATOM 652 N N . LEU A 1 87 ? -10.811 -0.110 -45.967 1.00 29.52 87 LEU A N 1
ATOM 653 C CA . LEU A 1 87 ? -9.546 0.190 -45.295 1.00 29.52 87 LEU A CA 1
ATOM 654 C C . LEU A 1 87 ? -9.783 0.690 -43.857 1.00 29.52 87 LEU A C 1
ATOM 656 O O . LEU A 1 87 ? -10.203 1.834 -43.659 1.00 29.52 87 LEU A O 1
ATOM 660 N N . GLN A 1 88 ? -9.465 -0.134 -42.855 1.00 32.06 88 GLN A N 1
ATOM 661 C CA . GLN A 1 88 ? -9.286 0.329 -41.479 1.00 32.06 88 GLN A CA 1
ATOM 662 C C . GLN A 1 88 ? -8.008 1.175 -41.400 1.00 32.06 88 GLN A C 1
ATOM 664 O O . GLN A 1 88 ? -6.936 0.770 -41.849 1.00 32.06 88 GLN A O 1
ATOM 669 N N . LYS A 1 89 ? -8.143 2.398 -40.880 1.00 33.22 89 LYS A N 1
ATOM 670 C CA . LYS A 1 89 ? -7.026 3.310 -40.608 1.00 33.22 89 LYS A CA 1
ATOM 671 C C . LYS A 1 89 ? -6.424 2.988 -39.234 1.00 33.22 89 LYS A C 1
ATOM 673 O O . LYS A 1 89 ? -7.187 2.617 -38.347 1.00 33.22 89 LYS A O 1
ATOM 678 N N . PRO A 1 90 ? -5.109 3.192 -39.041 1.00 35.59 90 PRO A N 1
ATOM 679 C CA . PRO A 1 90 ? -4.470 3.060 -37.733 1.00 35.59 90 PRO A CA 1
ATOM 680 C C . PRO A 1 90 ? -5.123 4.012 -36.723 1.00 35.59 90 PRO A C 1
ATOM 682 O O . PRO A 1 90 ? -5.501 5.131 -37.096 1.00 35.59 90 PRO A O 1
ATOM 685 N N . ASN A 1 91 ? -5.261 3.546 -35.475 1.00 39.12 91 ASN A N 1
ATOM 686 C CA . ASN A 1 91 ? -5.815 4.289 -34.343 1.00 39.12 91 ASN A CA 1
ATOM 687 C C . ASN A 1 91 ? -5.233 5.704 -34.304 1.00 39.12 91 ASN A C 1
ATOM 689 O O . ASN A 1 91 ? -4.055 5.908 -34.023 1.00 39.12 91 ASN A O 1
ATOM 693 N N . ARG A 1 92 ? -6.064 6.693 -34.638 1.00 45.00 92 ARG A N 1
ATOM 694 C CA . ARG A 1 92 ? -5.732 8.099 -34.438 1.00 45.00 92 ARG A CA 1
ATOM 695 C C . ARG A 1 92 ? -6.261 8.506 -33.082 1.00 45.00 92 ARG A C 1
ATOM 697 O O . ARG A 1 92 ? -7.460 8.380 -32.854 1.00 45.00 92 ARG A O 1
ATOM 704 N N . TYR A 1 93 ? -5.363 9.058 -32.273 1.00 43.22 93 TYR A N 1
ATOM 705 C CA . TYR A 1 93 ? -5.687 9.878 -31.117 1.00 43.22 93 TYR A CA 1
ATOM 706 C C . TYR A 1 93 ? -6.919 10.775 -31.388 1.00 43.22 93 TYR A C 1
ATOM 708 O O . TYR A 1 93 ? -7.025 11.342 -32.491 1.00 43.22 93 TYR A O 1
ATOM 716 N N . PRO A 1 94 ? -7.829 10.939 -30.411 1.00 52.62 94 PRO A N 1
ATOM 717 C CA . PRO A 1 94 ? -7.730 10.459 -29.024 1.00 52.62 94 PRO A CA 1
ATOM 718 C C . PRO A 1 94 ? -7.881 8.936 -28.888 1.00 52.62 94 PRO A C 1
ATOM 720 O O . PRO A 1 94 ? -8.723 8.355 -29.566 1.00 52.62 94 PRO A O 1
ATOM 723 N N . ASN A 1 95 ? -7.050 8.308 -28.040 1.00 63.69 95 ASN A N 1
ATOM 724 C CA . ASN A 1 95 ? -7.254 6.947 -27.534 1.00 63.69 95 ASN A CA 1
ATOM 725 C C . ASN A 1 95 ? -8.151 7.065 -26.294 1.00 63.69 95 ASN A C 1
ATOM 727 O O . ASN A 1 95 ? -7.664 7.445 -25.234 1.00 63.69 95 ASN A O 1
ATOM 731 N N . PRO A 1 96 ? -9.468 6.841 -26.408 1.00 65.94 96 PRO A N 1
ATOM 732 C CA . PRO A 1 96 ? -10.384 7.184 -25.330 1.00 65.94 96 PRO A CA 1
ATOM 733 C C . PRO A 1 96 ? -10.396 6.150 -24.191 1.00 65.94 96 PRO A C 1
ATOM 735 O O . PRO A 1 96 ? -11.158 6.325 -23.245 1.00 65.94 96 PRO A O 1
ATOM 738 N N . GLY A 1 97 ? -9.598 5.078 -24.289 1.00 79.31 97 GLY A N 1
ATOM 739 C CA . GLY A 1 97 ? -9.667 3.942 -23.374 1.00 79.31 97 GLY A CA 1
ATOM 740 C C . GLY A 1 97 ? -11.028 3.241 -23.418 1.00 79.31 97 GLY A C 1
ATOM 741 O O . GLY A 1 97 ? -11.754 3.298 -24.417 1.00 79.31 97 GLY A O 1
ATOM 742 N N . TYR A 1 98 ? -11.378 2.572 -22.322 1.00 83.56 98 TYR A N 1
ATOM 743 C CA . TYR A 1 98 ? -12.695 1.992 -22.109 1.00 83.56 98 TYR A CA 1
ATOM 744 C C . TYR A 1 98 ? -13.775 3.081 -22.108 1.00 83.56 98 TYR A C 1
ATOM 746 O O . TYR A 1 98 ? -13.730 4.045 -21.343 1.00 83.56 98 TYR A O 1
ATOM 754 N N . LEU A 1 99 ? -14.795 2.885 -22.944 1.00 82.00 99 LEU A N 1
ATOM 755 C CA . LEU A 1 99 ? -15.967 3.746 -23.025 1.00 82.00 99 LEU A CA 1
ATOM 756 C C . LEU A 1 99 ? -17.208 2.953 -22.618 1.00 82.00 99 LEU A C 1
ATOM 758 O O . LEU A 1 99 ? -17.609 2.016 -23.305 1.00 82.00 99 LEU A O 1
ATOM 762 N N . GLY A 1 100 ? -17.826 3.359 -21.510 1.00 75.69 100 GLY A N 1
ATOM 763 C CA . GLY A 1 100 ? -19.054 2.747 -21.011 1.00 75.69 100 GLY A CA 1
ATOM 764 C C . GLY A 1 100 ? -20.277 2.996 -21.903 1.00 75.69 100 GLY A C 1
ATOM 765 O O . GLY A 1 100 ? -20.245 3.755 -22.877 1.00 75.69 100 GLY A O 1
ATOM 766 N N . SER A 1 101 ? -21.403 2.388 -21.526 1.00 73.44 101 SER A N 1
ATOM 767 C CA . SER A 1 101 ? -22.671 2.441 -22.270 1.00 73.44 101 SER A CA 1
ATOM 768 C C . SER A 1 101 ? -23.237 3.853 -22.470 1.00 73.44 101 SER A C 1
ATOM 770 O O . SER A 1 101 ? -23.989 4.070 -23.415 1.00 73.44 101 SER A O 1
ATOM 772 N N . SER A 1 102 ? -22.852 4.818 -21.634 1.00 76.31 102 SER A N 1
ATOM 773 C CA . SER A 1 102 ? -23.254 6.226 -21.737 1.00 76.31 102 SER A CA 1
ATOM 774 C C . SER A 1 102 ? -22.490 7.028 -22.800 1.00 76.31 102 SER A C 1
ATOM 776 O O . SER A 1 102 ? -22.845 8.178 -23.063 1.00 76.31 102 SER A O 1
ATOM 778 N N . SER A 1 103 ? -21.449 6.463 -23.421 1.00 78.44 103 SER A N 1
ATOM 779 C CA . SER A 1 103 ? -20.688 7.156 -24.461 1.00 78.44 103 SER A CA 1
ATOM 780 C C . SER A 1 103 ? -21.513 7.355 -25.735 1.00 78.44 103 SER A C 1
ATOM 782 O O . SER A 1 103 ? -22.096 6.426 -26.280 1.00 78.44 103 SER A O 1
ATOM 784 N N . TYR A 1 104 ? -21.479 8.551 -26.323 1.00 71.00 104 TYR A N 1
ATOM 785 C CA . TYR A 1 104 ? -22.143 8.787 -27.610 1.00 71.00 104 TYR A CA 1
ATOM 786 C C . TYR A 1 104 ? -21.590 7.911 -28.747 1.00 71.00 104 TYR A C 1
ATOM 788 O O . TYR A 1 104 ? -22.281 7.700 -29.739 1.00 71.00 104 TYR A O 1
ATOM 796 N N . THR A 1 105 ? -20.367 7.379 -28.622 1.00 67.62 105 THR A N 1
ATOM 797 C CA . THR A 1 105 ? -19.799 6.447 -29.610 1.00 67.62 105 THR A CA 1
ATOM 798 C C . THR A 1 105 ? -20.483 5.080 -29.599 1.00 67.62 105 THR A C 1
ATOM 800 O O . THR A 1 105 ? -20.647 4.495 -30.670 1.00 67.62 105 THR A O 1
ATOM 803 N N . THR A 1 106 ? -20.942 4.589 -28.442 1.00 60.44 106 THR A N 1
ATOM 804 C CA . THR A 1 106 ? -21.644 3.297 -28.341 1.00 60.44 106 THR A CA 1
ATOM 805 C C . THR A 1 106 ? -23.046 3.378 -28.951 1.00 60.44 106 THR A C 1
ATOM 807 O O . THR A 1 106 ? -23.483 2.420 -29.586 1.00 60.44 106 THR A O 1
ATOM 810 N N . LEU A 1 107 ? -23.702 4.548 -28.897 1.00 57.34 107 LEU A N 1
ATOM 811 C CA . LEU A 1 107 ? -24.984 4.805 -29.575 1.00 57.34 107 LEU A CA 1
ATOM 812 C C . LEU A 1 107 ? -24.904 4.609 -31.097 1.00 57.34 107 LEU A C 1
ATOM 814 O O . LEU A 1 107 ? -25.852 4.119 -31.707 1.00 57.34 107 LEU A O 1
ATOM 818 N N . PHE A 1 108 ? -23.775 4.956 -31.726 1.00 57.94 108 PHE A N 1
ATOM 819 C CA . PHE A 1 108 ? -23.586 4.730 -33.164 1.00 57.94 108 PHE A CA 1
ATOM 820 C C . PHE A 1 108 ? -23.297 3.264 -33.506 1.00 57.94 108 PHE A C 1
ATOM 822 O O . PHE A 1 108 ? -23.588 2.848 -34.625 1.00 57.94 108 PHE A O 1
ATOM 829 N N . GLY A 1 109 ? -22.767 2.482 -32.560 1.00 54.97 109 GLY A N 1
ATOM 830 C CA . GLY A 1 109 ? -22.593 1.033 -32.709 1.00 54.97 109 GLY A CA 1
ATOM 831 C C . GLY A 1 109 ? -23.910 0.251 -32.645 1.00 54.97 109 GLY A C 1
ATOM 832 O O . GLY A 1 109 ? -23.999 -0.839 -33.198 1.00 54.97 109 GLY A O 1
ATOM 833 N N . GLN A 1 110 ? -24.945 0.824 -32.023 1.00 50.47 110 GLN A N 1
ATOM 834 C CA . GLN A 1 110 ? -26.289 0.238 -31.923 1.00 50.47 110 GLN A CA 1
ATOM 835 C C . GLN A 1 110 ? -27.196 0.558 -33.123 1.00 50.47 110 GLN A C 1
ATOM 837 O O . GLN A 1 110 ? -28.327 0.076 -33.184 1.00 50.47 110 GLN A O 1
ATOM 842 N N . LEU A 1 111 ? -26.734 1.361 -34.088 1.00 48.84 111 LEU A N 1
ATOM 843 C CA . LEU A 1 111 ? -27.477 1.600 -35.323 1.00 48.84 111 LEU A CA 1
ATOM 844 C C . LEU A 1 111 ? -27.309 0.383 -36.244 1.00 48.84 111 LEU A C 1
ATOM 846 O O . LEU A 1 111 ? -26.187 0.119 -36.681 1.00 48.84 111 LEU A O 1
ATOM 850 N N . PRO A 1 112 ? -28.386 -0.350 -36.585 1.00 43.41 112 PRO A N 1
ATOM 851 C CA . PRO A 1 112 ? -28.287 -1.451 -37.527 1.00 43.41 112 PRO A CA 1
ATOM 852 C C . PRO A 1 112 ? -27.849 -0.888 -38.881 1.00 43.41 112 PRO A C 1
ATOM 854 O O . PRO A 1 112 ? -28.601 -0.183 -39.559 1.00 43.41 112 PRO A O 1
ATOM 857 N N . LEU A 1 113 ? -26.611 -1.184 -39.279 1.00 46.06 113 LEU A N 1
ATOM 858 C CA . LEU A 1 113 ? -26.182 -1.032 -40.663 1.00 46.06 113 LEU A CA 1
ATOM 859 C C . LEU A 1 113 ? -27.079 -1.958 -41.486 1.00 46.06 113 LEU A C 1
ATOM 861 O O . LEU A 1 113 ? -27.036 -3.176 -41.342 1.00 46.06 113 LEU A O 1
ATOM 865 N N . GLY A 1 114 ? -27.984 -1.357 -42.254 1.00 34.94 114 GLY A N 1
ATOM 866 C CA . GLY A 1 114 ? -29.087 -2.063 -42.885 1.00 34.94 114 GLY A CA 1
ATOM 867 C C . GLY A 1 114 ? -28.646 -3.249 -43.746 1.00 34.94 114 GLY A C 1
ATOM 868 O O . GLY A 1 114 ? -27.918 -3.074 -44.716 1.00 34.94 114 GLY A O 1
ATOM 869 N N . GLY A 1 115 ? -29.205 -4.416 -43.418 1.00 34.44 115 GLY A N 1
ATOM 870 C CA . GLY A 1 115 ? -29.613 -5.445 -44.374 1.00 34.44 115 GLY A CA 1
ATOM 871 C C . GLY A 1 115 ? -28.547 -6.442 -44.825 1.00 34.44 115 GLY A C 1
ATOM 872 O O . GLY A 1 115 ? -27.894 -6.236 -45.842 1.00 34.44 115 GLY A O 1
ATOM 873 N N . GLY A 1 116 ? -28.497 -7.594 -44.153 1.00 27.39 116 GLY A N 1
ATOM 874 C CA . GLY A 1 116 ? -27.876 -8.811 -44.675 1.00 27.39 116 GLY A CA 1
ATOM 875 C C . GLY A 1 116 ? -27.774 -9.899 -43.612 1.00 27.39 116 GLY A C 1
ATOM 876 O O . GLY A 1 116 ? -26.820 -9.911 -42.848 1.00 27.39 116 GLY A O 1
ATOM 877 N N . ASN A 1 117 ? -28.771 -10.785 -43.556 1.00 34.06 117 ASN A N 1
ATOM 878 C CA . ASN A 1 117 ? -28.820 -11.952 -42.674 1.00 34.06 117 ASN A CA 1
ATOM 879 C C . ASN A 1 117 ? -27.502 -12.739 -42.668 1.00 34.06 117 ASN A C 1
ATOM 881 O O . ASN A 1 117 ? -27.111 -13.261 -43.709 1.00 34.06 117 ASN A O 1
ATOM 885 N N . SER A 1 118 ? -26.905 -12.918 -41.493 1.00 29.00 118 SER A N 1
ATOM 886 C CA . SER A 1 118 ? -26.212 -14.145 -41.082 1.00 29.00 118 SER A CA 1
ATOM 887 C C . SER A 1 118 ? -26.107 -14.122 -39.562 1.00 29.00 118 SER A C 1
ATOM 889 O O . SER A 1 118 ? -25.469 -13.248 -38.982 1.00 29.00 118 SER A O 1
ATOM 891 N N . ALA A 1 119 ? -26.825 -15.043 -38.929 1.00 34.06 119 ALA A N 1
ATOM 892 C CA . ALA A 1 119 ? -26.599 -15.407 -37.549 1.00 34.06 119 ALA A CA 1
ATOM 893 C C . ALA A 1 119 ? -25.289 -16.196 -37.509 1.00 34.06 119 ALA A C 1
ATOM 895 O O . ALA A 1 119 ? -25.275 -17.337 -37.941 1.00 34.06 119 ALA A O 1
ATOM 896 N N . ASP A 1 120 ? -24.220 -15.556 -37.050 1.00 27.44 120 ASP A N 1
ATOM 897 C CA . ASP A 1 120 ? -23.074 -16.205 -36.422 1.00 27.44 120 ASP A CA 1
ATOM 898 C C . ASP A 1 120 ? -22.465 -15.183 -35.461 1.00 27.44 120 ASP A C 1
ATOM 900 O O . ASP A 1 120 ? -22.092 -14.070 -35.841 1.00 27.44 120 ASP A O 1
ATOM 904 N N . GLY A 1 121 ? -22.480 -15.532 -34.177 1.00 33.12 121 GLY A N 1
ATOM 905 C CA . GLY A 1 121 ? -21.842 -14.759 -33.127 1.00 33.12 121 GLY A CA 1
ATOM 906 C C . GLY A 1 121 ? -20.341 -14.965 -33.215 1.00 33.12 121 GLY A C 1
ATOM 907 O O . GLY A 1 121 ? -19.838 -15.956 -32.701 1.00 33.12 121 GLY A O 1
ATOM 908 N N . ASP A 1 122 ? -19.646 -14.026 -33.848 1.00 24.27 122 ASP A N 1
ATOM 909 C CA . ASP A 1 122 ? -18.192 -13.948 -33.794 1.00 24.27 122 ASP A CA 1
ATOM 910 C C . ASP A 1 122 ? -17.813 -12.612 -33.151 1.00 24.27 122 ASP A C 1
ATOM 912 O O . ASP A 1 122 ? -18.108 -11.526 -33.661 1.00 24.27 122 ASP A O 1
ATOM 916 N N . GLY A 1 123 ? -17.242 -12.703 -31.949 1.00 27.11 123 GLY A N 1
ATOM 917 C CA . GLY A 1 123 ? -16.674 -11.562 -31.249 1.00 27.11 123 GLY A CA 1
ATOM 918 C C . GLY A 1 123 ? -15.578 -10.946 -32.112 1.00 27.11 123 GLY A C 1
ATOM 919 O O . GLY A 1 123 ? -14.790 -11.657 -32.728 1.00 27.11 123 GLY A O 1
ATOM 920 N N . PHE A 1 124 ? -15.538 -9.617 -32.173 1.00 27.34 124 PHE A N 1
ATOM 921 C CA . PHE A 1 124 ? -14.532 -8.853 -32.907 1.00 27.34 124 PHE A CA 1
ATOM 922 C C . PHE A 1 124 ? -13.112 -9.133 -32.371 1.00 27.34 124 PHE A C 1
ATOM 924 O O . PHE A 1 124 ? -12.547 -8.342 -31.622 1.00 27.34 124 PHE A O 1
ATOM 931 N N . ASN A 1 125 ? -12.503 -10.240 -32.796 1.00 29.70 125 ASN A N 1
ATOM 932 C CA . ASN A 1 125 ? -11.080 -10.510 -32.646 1.00 29.70 125 ASN A CA 1
ATOM 933 C C . ASN A 1 125 ? -10.326 -9.740 -33.733 1.00 29.70 125 ASN A C 1
ATOM 935 O O . ASN A 1 125 ? -10.031 -10.245 -34.816 1.00 29.70 125 ASN A O 1
ATOM 939 N N . ALA A 1 126 ? -10.021 -8.476 -33.448 1.00 29.39 126 ALA A N 1
ATOM 940 C CA . ALA A 1 126 ? -9.090 -7.704 -34.252 1.00 29.39 126 ALA A CA 1
ATOM 941 C C . ALA A 1 126 ? -7.652 -8.078 -33.860 1.00 29.39 126 ALA A C 1
ATOM 943 O O . ALA A 1 126 ? -7.085 -7.526 -32.923 1.00 29.39 126 ALA A O 1
ATOM 944 N N . THR A 1 127 ? -7.032 -8.998 -34.601 1.00 27.89 127 THR A N 1
ATOM 945 C CA . THR A 1 127 ? -5.567 -9.130 -34.608 1.00 27.89 127 THR A CA 1
ATOM 946 C C . THR A 1 127 ? -4.952 -7.814 -35.107 1.00 27.89 127 THR A C 1
ATOM 948 O O . THR A 1 127 ? -5.288 -7.397 -36.226 1.00 27.89 127 THR A O 1
ATOM 951 N N . PRO A 1 128 ? -4.049 -7.149 -34.364 1.00 31.25 128 PRO A N 1
ATOM 952 C CA . PRO A 1 128 ? -3.397 -5.949 -34.860 1.00 31.25 128 PRO A CA 1
ATOM 953 C C . PRO A 1 128 ? -2.353 -6.346 -35.907 1.00 31.25 128 PRO A C 1
ATOM 955 O O . PRO A 1 128 ? -1.346 -6.979 -35.602 1.00 31.25 128 PRO A O 1
ATOM 958 N N . LYS A 1 129 ? -2.588 -5.986 -37.173 1.00 29.03 129 LYS A N 1
ATOM 959 C CA . LYS A 1 129 ? -1.531 -6.020 -38.191 1.00 29.03 129 LYS A CA 1
ATOM 960 C C . LYS A 1 129 ? -0.574 -4.857 -37.941 1.00 29.03 129 LYS A C 1
ATOM 962 O O . LYS A 1 129 ? -1.014 -3.710 -37.909 1.00 29.03 129 LYS A O 1
ATOM 967 N N . ASN A 1 130 ? 0.714 -5.188 -37.817 1.00 36.19 130 ASN A N 1
ATOM 968 C CA . ASN A 1 130 ? 1.861 -4.285 -37.707 1.00 36.19 130 ASN A CA 1
ATOM 969 C C . ASN A 1 130 ? 1.727 -3.058 -38.622 1.00 36.19 130 ASN A C 1
ATOM 971 O O . ASN A 1 130 ? 1.968 -3.127 -39.828 1.00 36.19 130 ASN A O 1
ATOM 975 N N . GLY A 1 131 ? 1.351 -1.930 -38.027 1.00 35.81 131 GLY A N 1
ATOM 976 C CA . GLY A 1 131 ? 1.529 -0.605 -38.596 1.00 35.81 131 GLY A CA 1
ATOM 977 C C . GLY A 1 131 ? 2.629 0.093 -37.812 1.00 35.81 131 GLY A C 1
ATOM 978 O O . GLY A 1 131 ? 2.541 0.193 -36.595 1.00 35.81 131 GLY A O 1
ATOM 979 N N . THR A 1 132 ? 3.663 0.558 -38.505 1.00 38.31 132 THR A N 1
ATOM 980 C CA . THR A 1 132 ? 4.742 1.416 -37.996 1.00 38.31 132 THR A CA 1
ATOM 981 C C . THR A 1 132 ? 4.174 2.663 -37.303 1.00 38.31 132 THR A C 1
ATOM 983 O O . THR A 1 132 ? 3.931 3.681 -37.949 1.00 38.31 132 THR A O 1
ATOM 986 N N . ILE A 1 133 ? 3.928 2.571 -35.993 1.00 47.53 133 ILE A N 1
ATOM 987 C CA . ILE A 1 133 ? 3.566 3.691 -35.099 1.00 47.53 133 ILE A CA 1
ATOM 988 C C . ILE A 1 133 ? 4.823 4.221 -34.362 1.00 47.53 133 ILE A C 1
ATOM 990 O O . ILE A 1 133 ? 4.811 5.316 -33.811 1.00 47.53 133 ILE A O 1
ATOM 994 N N . SER A 1 134 ? 5.942 3.490 -34.447 1.00 50.50 134 SER A N 1
ATOM 995 C CA . SER A 1 134 ? 7.103 3.597 -33.551 1.00 50.50 134 SER A CA 1
ATOM 996 C C . SER A 1 134 ? 7.877 4.924 -33.564 1.00 50.50 134 SER A C 1
ATOM 998 O O . SER A 1 134 ? 8.339 5.345 -32.513 1.00 50.50 134 SER A O 1
ATOM 1000 N N . GLU A 1 135 ? 8.041 5.597 -34.708 1.00 44.81 135 GLU A N 1
ATOM 1001 C CA . GLU A 1 135 ? 8.935 6.775 -34.793 1.00 44.81 135 GLU A CA 1
ATOM 1002 C C . GLU A 1 135 ? 8.215 8.126 -34.682 1.00 44.81 135 GLU A C 1
ATOM 1004 O O . GLU A 1 135 ? 8.834 9.132 -34.357 1.00 44.81 135 GLU A O 1
ATOM 1009 N N . ALA A 1 136 ? 6.904 8.190 -34.935 1.00 52.53 136 ALA A N 1
ATOM 1010 C CA . ALA A 1 136 ? 6.185 9.470 -34.974 1.00 52.53 136 ALA A CA 1
ATOM 1011 C C . ALA A 1 136 ? 5.769 9.994 -33.585 1.00 52.53 136 ALA A C 1
ATOM 1013 O O . ALA A 1 136 ? 5.348 11.144 -33.469 1.00 52.53 136 ALA A O 1
ATOM 1014 N N . MET A 1 137 ? 5.837 9.143 -32.559 1.00 62.12 137 MET A N 1
ATOM 1015 C CA . MET A 1 137 ? 5.337 9.418 -31.207 1.00 62.12 137 MET A CA 1
ATOM 1016 C C . MET A 1 137 ? 6.449 9.849 -30.244 1.00 62.12 137 MET A C 1
ATOM 1018 O O . MET A 1 137 ? 6.190 10.594 -29.305 1.00 62.12 137 MET A O 1
ATOM 1022 N N . VAL A 1 138 ? 7.687 9.425 -30.513 1.00 72.88 138 VAL A N 1
ATOM 1023 C CA . VAL A 1 138 ? 8.867 9.752 -29.710 1.00 72.88 138 VAL A CA 1
ATOM 1024 C C . VAL A 1 138 ? 9.475 11.058 -30.224 1.00 72.88 138 VAL A C 1
ATOM 1026 O O . VAL A 1 138 ? 10.041 11.116 -31.313 1.00 72.88 138 VAL A O 1
ATOM 1029 N N . ASN A 1 139 ? 9.337 12.133 -29.452 1.00 82.25 139 ASN A N 1
ATOM 1030 C CA . ASN A 1 139 ? 9.896 13.439 -29.792 1.00 82.25 139 ASN A CA 1
ATOM 1031 C C . ASN A 1 139 ? 11.385 13.513 -29.405 1.00 82.25 139 ASN A C 1
ATOM 1033 O O . ASN A 1 139 ? 11.751 13.157 -28.288 1.00 82.25 139 ASN A O 1
ATOM 1037 N N . GLU A 1 140 ? 12.239 14.074 -30.264 1.00 88.50 140 GLU A N 1
ATOM 1038 C CA . GLU A 1 140 ? 13.658 14.337 -29.957 1.00 88.50 140 GLU A CA 1
ATOM 1039 C C . GLU A 1 140 ? 13.860 15.177 -28.680 1.00 88.50 140 GLU A C 1
ATOM 1041 O O . GLU A 1 140 ? 14.849 15.000 -27.967 1.00 88.50 140 GLU A O 1
ATOM 1046 N N . ALA A 1 141 ? 12.897 16.038 -28.328 1.00 89.12 141 ALA A N 1
ATOM 1047 C CA . ALA A 1 141 ? 12.912 16.752 -27.050 1.00 89.12 141 ALA A CA 1
ATOM 1048 C C . ALA A 1 141 ? 12.718 15.809 -25.844 1.00 89.12 141 ALA A C 1
ATOM 1050 O O . ALA A 1 141 ? 13.386 15.973 -24.826 1.00 89.12 141 ALA A O 1
ATOM 1051 N N . GLN A 1 142 ? 11.839 14.804 -25.961 1.00 89.75 142 GLN A N 1
ATOM 1052 C CA . GLN A 1 142 ? 11.645 13.786 -24.919 1.00 89.75 142 GLN A CA 1
ATOM 1053 C C . GLN A 1 142 ? 12.887 12.904 -24.799 1.00 89.75 142 GLN A C 1
ATOM 1055 O O . GLN A 1 142 ? 13.360 12.677 -23.690 1.00 89.75 142 GLN A O 1
ATOM 1060 N N . VAL A 1 143 ? 13.463 12.487 -25.932 1.00 93.75 143 VAL A N 1
ATOM 1061 C CA . VAL A 1 143 ? 14.704 11.699 -25.961 1.00 93.75 143 VAL A CA 1
ATOM 1062 C C . VAL A 1 143 ? 15.844 12.454 -25.285 1.00 93.75 143 VAL A C 1
ATOM 1064 O O . VAL A 1 143 ? 16.532 11.879 -24.445 1.00 93.75 143 VAL A O 1
ATOM 1067 N N . SER A 1 144 ? 16.013 13.744 -25.590 1.00 93.69 144 SER A N 1
ATOM 1068 C CA . SER A 1 144 ? 17.010 14.598 -24.931 1.00 93.69 144 SER A CA 1
ATOM 1069 C C . SER A 1 144 ? 16.794 14.657 -23.416 1.00 93.69 144 SER A C 1
ATOM 1071 O O . SER A 1 144 ? 17.736 14.452 -22.657 1.00 93.69 144 SER A O 1
ATOM 1073 N N . HIS A 1 145 ? 15.550 14.846 -22.964 1.00 93.31 145 HIS A N 1
ATOM 1074 C CA . HIS A 1 145 ? 15.240 14.885 -21.533 1.00 93.31 145 HIS A CA 1
ATOM 1075 C C . HIS A 1 145 ? 15.487 13.539 -20.828 1.00 93.31 145 HIS A C 1
ATOM 1077 O O . HIS A 1 145 ? 16.026 13.499 -19.724 1.00 93.31 145 HIS A O 1
ATOM 1083 N N . GLY A 1 146 ? 15.147 12.420 -21.473 1.00 94.62 146 GLY A N 1
ATOM 1084 C CA . GLY A 1 146 ? 15.482 11.089 -20.967 1.00 94.62 146 GLY A CA 1
ATOM 1085 C C . GLY A 1 146 ? 16.993 10.850 -20.908 1.00 94.62 146 GLY A C 1
ATOM 1086 O O . GLY A 1 146 ? 17.488 10.268 -19.948 1.00 94.62 146 GLY A O 1
ATOM 1087 N N . ALA A 1 147 ? 17.753 11.367 -21.878 1.00 94.44 147 ALA A N 1
ATOM 1088 C CA . ALA A 1 147 ? 19.206 11.236 -21.905 1.00 94.44 147 ALA A CA 1
ATOM 1089 C C . ALA A 1 147 ? 19.869 11.962 -20.724 1.00 94.44 147 ALA A C 1
ATOM 1091 O O . ALA A 1 147 ? 20.790 11.417 -20.121 1.00 94.44 147 ALA A O 1
ATOM 1092 N N . GLU A 1 148 ? 19.366 13.141 -20.339 1.00 94.38 148 GLU A N 1
ATOM 1093 C CA . GLU A 1 148 ? 19.828 13.864 -19.144 1.00 94.38 148 GLU A CA 1
ATOM 1094 C C . GLU A 1 148 ? 19.670 13.020 -17.872 1.00 94.38 148 GLU A C 1
ATOM 1096 O O . GLU A 1 148 ? 20.582 12.967 -17.044 1.00 94.38 148 GLU A O 1
ATOM 1101 N N . LEU A 1 149 ? 18.535 12.329 -17.724 1.00 94.62 149 LEU A N 1
ATOM 1102 C CA . LEU A 1 149 ? 18.297 11.424 -16.601 1.00 94.62 149 LEU A CA 1
ATOM 1103 C C . LEU A 1 149 ? 19.268 10.236 -16.629 1.00 94.62 149 LEU A C 1
ATOM 1105 O O . LEU A 1 149 ? 19.883 9.922 -15.612 1.00 94.62 149 LEU A O 1
ATOM 1109 N N . ILE A 1 150 ? 19.463 9.609 -17.790 1.00 94.38 150 ILE A N 1
ATOM 1110 C CA . ILE A 1 150 ? 20.412 8.499 -17.948 1.00 94.38 150 ILE A CA 1
ATOM 1111 C C . ILE A 1 150 ? 21.846 8.940 -17.617 1.00 94.38 150 ILE A C 1
ATOM 1113 O O . ILE A 1 150 ? 22.564 8.224 -16.922 1.00 94.38 150 ILE A O 1
ATOM 1117 N N . GLU A 1 151 ? 22.269 10.140 -18.018 1.00 91.69 151 GLU A N 1
ATOM 1118 C CA . GLU A 1 151 ? 23.570 10.687 -17.617 1.00 91.69 151 GLU A CA 1
ATOM 1119 C C . GLU A 1 151 ? 23.699 10.883 -16.103 1.00 91.69 151 GLU A C 1
ATOM 1121 O O . GLU A 1 151 ? 24.760 10.614 -15.535 1.00 91.69 151 GLU A O 1
ATOM 1126 N N . GLN A 1 152 ? 22.644 11.361 -15.436 1.00 92.25 152 GLN A N 1
ATOM 1127 C CA . GLN A 1 152 ? 22.628 11.472 -13.976 1.00 92.25 152 GLN A CA 1
ATOM 1128 C C . GLN A 1 152 ? 22.767 10.095 -13.318 1.00 92.25 152 GLN A C 1
ATOM 1130 O O . GLN A 1 152 ? 23.548 9.947 -12.376 1.00 92.25 152 GLN A O 1
ATOM 1135 N N . LEU A 1 153 ? 22.075 9.083 -13.846 1.00 91.62 153 LEU A N 1
ATOM 1136 C CA . LEU A 1 153 ? 22.134 7.711 -13.346 1.00 91.62 153 LEU A CA 1
ATOM 1137 C C . LEU A 1 153 ? 23.498 7.051 -13.587 1.00 91.62 153 LEU A C 1
ATOM 1139 O O . LEU A 1 153 ? 24.009 6.392 -12.688 1.00 91.62 153 LEU A O 1
ATOM 1143 N N . HIS A 1 154 ? 24.151 7.294 -14.726 1.00 87.31 154 HIS A N 1
ATOM 1144 C CA . HIS A 1 154 ? 25.524 6.826 -14.963 1.00 87.31 154 HIS A CA 1
ATOM 1145 C C . HIS A 1 154 ? 26.541 7.448 -14.001 1.00 87.31 154 HIS A C 1
ATOM 1147 O O . HIS A 1 154 ? 27.542 6.824 -13.651 1.00 87.31 154 HIS A O 1
ATOM 1153 N N . ARG A 1 155 ? 26.295 8.683 -13.546 1.00 86.50 155 ARG A N 1
ATOM 1154 C CA . ARG A 1 155 ? 27.122 9.342 -12.524 1.00 86.50 155 ARG A CA 1
ATOM 1155 C C . ARG A 1 155 ? 26.830 8.830 -11.111 1.00 86.50 155 ARG A C 1
ATOM 1157 O O . ARG A 1 155 ? 27.558 9.203 -10.194 1.00 86.50 155 ARG A O 1
ATOM 1164 N N . PHE A 1 156 ? 25.803 8.001 -10.912 1.00 87.69 156 PHE A N 1
ATOM 1165 C CA . PHE A 1 156 ? 25.461 7.420 -9.617 1.00 87.69 156 PHE A CA 1
ATOM 1166 C C . PHE A 1 156 ? 26.212 6.089 -9.405 1.00 87.69 156 PHE A C 1
ATOM 1168 O O . PHE A 1 156 ? 25.804 5.049 -9.921 1.00 87.69 156 PHE A O 1
ATOM 1175 N N . PRO A 1 157 ? 27.296 6.058 -8.605 1.00 82.88 157 PRO A N 1
ATOM 1176 C CA . PRO A 1 157 ? 28.225 4.920 -8.560 1.00 82.88 157 PRO A CA 1
ATOM 1177 C C . PRO A 1 157 ? 27.678 3.693 -7.813 1.00 82.88 157 PRO A C 1
ATOM 1179 O O . PRO A 1 157 ? 28.363 2.681 -7.680 1.00 82.88 157 PRO A O 1
ATOM 1182 N N . HIS A 1 158 ? 26.469 3.780 -7.258 1.00 90.88 158 HIS A N 1
ATOM 1183 C CA . HIS A 1 158 ? 25.938 2.795 -6.322 1.00 90.88 158 HIS A CA 1
ATOM 1184 C C . HIS A 1 158 ? 24.876 1.871 -6.924 1.00 90.88 158 HIS A C 1
ATOM 1186 O O . HIS A 1 158 ? 24.282 1.103 -6.170 1.00 90.88 158 HIS A O 1
ATOM 1192 N N . ILE A 1 159 ? 24.658 1.880 -8.246 1.00 92.50 159 ILE A N 1
ATOM 1193 C CA . ILE A 1 159 ? 23.693 0.977 -8.898 1.00 92.50 159 ILE A CA 1
ATOM 1194 C C . ILE A 1 159 ? 23.939 -0.503 -8.538 1.00 92.50 159 ILE A C 1
ATOM 1196 O O . ILE A 1 159 ? 23.000 -1.120 -8.033 1.00 92.50 159 ILE A O 1
ATOM 1200 N N . PRO A 1 160 ? 25.166 -1.067 -8.624 1.00 92.06 160 PRO A N 1
ATOM 1201 C CA . PRO A 1 160 ? 25.391 -2.463 -8.226 1.00 92.06 160 PRO A CA 1
ATOM 1202 C C . PRO A 1 160 ? 25.064 -2.737 -6.751 1.00 92.06 160 PRO A C 1
ATOM 1204 O O . PRO A 1 160 ? 24.620 -3.820 -6.376 1.00 92.06 160 PRO A O 1
ATOM 1207 N N . ALA A 1 161 ? 25.289 -1.752 -5.874 1.00 92.88 161 ALA A N 1
ATOM 1208 C CA . ALA A 1 161 ? 24.932 -1.873 -4.463 1.00 92.88 161 ALA A CA 1
ATOM 1209 C C . ALA A 1 161 ? 23.411 -1.843 -4.256 1.00 92.88 161 ALA A C 1
ATOM 1211 O O . ALA A 1 161 ? 22.903 -2.573 -3.409 1.00 92.88 161 ALA A O 1
ATOM 1212 N N . CYS A 1 162 ? 22.688 -1.047 -5.046 1.00 94.88 162 CYS A N 1
ATOM 1213 C CA . CYS A 1 162 ? 21.229 -1.003 -5.042 1.00 94.88 162 CYS A CA 1
ATOM 1214 C C . CYS A 1 162 ? 20.628 -2.334 -5.516 1.00 94.88 162 CYS A C 1
ATOM 1216 O O . CYS A 1 162 ? 19.701 -2.834 -4.891 1.00 94.88 162 CYS A O 1
ATOM 1218 N N . VAL A 1 163 ? 21.199 -2.957 -6.550 1.00 94.81 163 VAL A N 1
ATOM 1219 C CA . VAL A 1 163 ? 20.761 -4.276 -7.041 1.00 94.81 163 VAL A CA 1
ATOM 1220 C C . VAL A 1 163 ? 20.972 -5.351 -5.976 1.00 94.81 163 VAL A C 1
ATOM 1222 O O . VAL A 1 163 ? 20.050 -6.105 -5.673 1.00 94.81 163 VAL A O 1
ATOM 1225 N N . ARG A 1 164 ? 22.144 -5.382 -5.322 1.00 93.88 164 ARG A N 1
ATOM 1226 C CA . ARG A 1 164 ? 22.386 -6.293 -4.186 1.00 93.88 164 ARG A CA 1
ATOM 1227 C C . ARG A 1 164 ? 21.420 -6.058 -3.026 1.00 93.88 164 ARG A C 1
ATOM 1229 O O . ARG A 1 164 ? 20.989 -7.022 -2.402 1.00 93.88 164 ARG A O 1
ATOM 1236 N N . LEU A 1 165 ? 21.089 -4.798 -2.738 1.00 94.75 165 LEU A N 1
ATOM 1237 C CA . LEU A 1 165 ? 20.114 -4.445 -1.706 1.00 94.75 165 LEU A CA 1
ATOM 1238 C C . LEU A 1 165 ? 18.725 -5.002 -2.046 1.00 94.75 165 LEU A C 1
ATOM 1240 O O . LEU A 1 165 ? 18.097 -5.606 -1.182 1.00 94.75 165 LEU A O 1
ATOM 1244 N N . VAL A 1 166 ? 18.280 -4.848 -3.298 1.00 95.50 166 VAL A N 1
ATOM 1245 C CA . VAL A 1 166 ? 17.011 -5.410 -3.784 1.00 95.50 166 VAL A CA 1
ATOM 1246 C C . VAL A 1 166 ? 17.028 -6.931 -3.685 1.00 95.50 166 VAL A C 1
ATOM 1248 O O . VAL A 1 166 ? 16.132 -7.488 -3.067 1.00 95.50 166 VAL A O 1
ATOM 1251 N N . LYS A 1 167 ? 18.065 -7.613 -4.183 1.00 94.62 167 LYS A N 1
ATOM 1252 C CA . LYS A 1 167 ? 18.166 -9.081 -4.097 1.00 94.62 167 LYS A CA 1
ATOM 1253 C C . LYS A 1 167 ? 18.162 -9.595 -2.655 1.00 94.62 167 LYS A C 1
ATOM 1255 O O . LYS A 1 167 ? 17.486 -10.572 -2.354 1.00 94.62 167 LYS A O 1
ATOM 1260 N N . GLY A 1 168 ? 18.871 -8.917 -1.750 1.00 93.44 168 GLY A N 1
ATOM 1261 C CA . GLY A 1 168 ? 18.857 -9.248 -0.322 1.00 93.44 168 GLY A CA 1
ATOM 1262 C C . GLY A 1 168 ? 17.479 -9.071 0.318 1.00 93.44 168 GLY A C 1
ATOM 1263 O O . GLY A 1 168 ? 17.081 -9.890 1.139 1.00 93.44 168 GLY A O 1
ATOM 1264 N N . TRP A 1 169 ? 16.736 -8.041 -0.092 1.00 93.62 169 TRP A N 1
ATOM 1265 C CA . TRP A 1 169 ? 15.353 -7.826 0.326 1.00 93.62 169 TRP A CA 1
ATOM 1266 C C . TRP A 1 169 ? 14.399 -8.886 -0.240 1.00 93.62 169 TRP A C 1
ATOM 1268 O O . TRP A 1 169 ? 13.606 -9.432 0.515 1.00 93.62 169 TRP A O 1
ATOM 1278 N N . LEU A 1 170 ? 14.519 -9.247 -1.521 1.00 93.94 170 LEU A N 1
ATOM 1279 C CA . LEU A 1 170 ? 13.707 -10.306 -2.133 1.00 93.94 170 LEU A CA 1
ATOM 1280 C C . LEU A 1 170 ? 13.943 -11.674 -1.475 1.00 93.94 170 LEU A C 1
ATOM 1282 O O . LEU A 1 170 ? 13.008 -12.447 -1.281 1.00 93.94 170 LEU A O 1
ATOM 1286 N N . ALA A 1 171 ? 15.179 -11.955 -1.051 1.00 93.12 171 ALA A N 1
ATOM 1287 C CA . ALA A 1 171 ? 15.536 -13.199 -0.372 1.00 93.12 171 ALA A CA 1
ATOM 1288 C C . ALA A 1 171 ? 14.860 -13.385 1.002 1.00 93.12 171 ALA A C 1
ATOM 1290 O O . ALA A 1 171 ? 14.845 -14.501 1.517 1.00 93.12 171 ALA A O 1
ATOM 1291 N N . THR A 1 172 ? 14.286 -12.333 1.604 1.00 90.88 172 THR A N 1
ATOM 1292 C CA . THR A 1 172 ? 13.474 -12.469 2.828 1.00 90.88 172 THR A CA 1
ATOM 1293 C C . THR A 1 172 ? 12.038 -12.924 2.546 1.00 90.88 172 THR A C 1
ATOM 1295 O O . THR A 1 172 ? 11.266 -13.112 3.485 1.00 90.88 172 THR A O 1
ATOM 1298 N N . GLY A 1 173 ? 11.672 -13.080 1.268 1.00 89.56 173 GLY A N 1
ATOM 1299 C CA . GLY A 1 173 ? 10.309 -13.327 0.798 1.00 89.56 173 GLY A CA 1
ATOM 1300 C C . GLY A 1 173 ? 9.488 -12.049 0.594 1.00 89.56 173 GLY A C 1
ATOM 1301 O O . GLY A 1 173 ? 8.328 -12.128 0.197 1.00 89.56 173 GLY A O 1
ATOM 1302 N N . ALA A 1 174 ? 10.055 -10.869 0.868 1.00 91.19 174 ALA A N 1
ATOM 1303 C CA . ALA A 1 174 ? 9.393 -9.599 0.597 1.00 91.19 174 ALA A CA 1
ATOM 1304 C C . ALA A 1 174 ? 9.408 -9.263 -0.897 1.00 91.19 174 ALA A C 1
ATOM 1306 O O . ALA A 1 174 ? 10.367 -9.565 -1.601 1.00 91.19 174 ALA A O 1
ATOM 1307 N N . ASN A 1 175 ? 8.389 -8.546 -1.368 1.00 92.56 175 ASN A N 1
ATOM 1308 C CA . ASN A 1 175 ? 8.384 -7.991 -2.717 1.00 92.56 175 ASN A CA 1
ATOM 1309 C C . ASN A 1 175 ? 7.481 -6.747 -2.805 1.00 92.56 175 ASN A C 1
ATOM 1311 O O . ASN A 1 175 ? 6.892 -6.292 -1.815 1.00 92.56 175 ASN A O 1
ATOM 1315 N N . LEU A 1 176 ? 7.416 -6.163 -3.999 1.00 91.94 176 LEU A N 1
ATOM 1316 C CA . LEU A 1 176 ? 6.379 -5.222 -4.401 1.00 91.94 176 LEU A CA 1
ATOM 1317 C C . LEU A 1 176 ? 5.014 -5.934 -4.428 1.00 91.94 176 LEU A C 1
ATOM 1319 O O . LEU A 1 176 ? 4.947 -7.150 -4.597 1.00 91.94 176 LEU A O 1
ATOM 1323 N N . ALA A 1 177 ? 3.928 -5.188 -4.237 1.00 88.75 177 ALA A N 1
ATOM 1324 C CA . ALA A 1 177 ? 2.596 -5.758 -4.017 1.00 88.75 177 ALA A CA 1
ATOM 1325 C C . ALA A 1 177 ? 2.012 -6.479 -5.249 1.00 88.75 177 ALA A C 1
ATOM 1327 O O . ALA A 1 177 ? 1.295 -7.465 -5.103 1.00 88.75 177 ALA A O 1
ATOM 1328 N N . LEU A 1 178 ? 2.293 -5.985 -6.457 1.00 89.62 178 LEU A N 1
ATOM 1329 C CA . LEU A 1 178 ? 1.725 -6.480 -7.717 1.00 89.62 178 LEU A CA 1
ATOM 1330 C C . LEU A 1 178 ? 2.758 -7.086 -8.664 1.00 89.62 178 LEU A C 1
ATOM 1332 O O . LEU A 1 178 ? 2.393 -7.838 -9.561 1.00 89.62 178 LEU A O 1
ATOM 1336 N N . THR A 1 179 ? 4.035 -6.750 -8.507 1.00 89.88 179 THR A N 1
ATOM 1337 C CA . THR A 1 179 ? 5.057 -7.009 -9.537 1.00 89.88 179 THR A CA 1
ATOM 1338 C C . THR A 1 179 ? 6.047 -8.114 -9.168 1.00 89.88 179 THR A C 1
ATOM 1340 O O . THR A 1 179 ? 7.090 -8.262 -9.803 1.00 89.88 179 THR A O 1
ATOM 1343 N N . GLU A 1 180 ? 5.674 -8.945 -8.188 1.00 88.81 180 GLU A N 1
ATOM 1344 C CA . GLU A 1 180 ? 6.506 -9.999 -7.599 1.00 88.81 180 GLU A CA 1
ATOM 1345 C C . GLU A 1 180 ? 7.245 -10.853 -8.636 1.00 88.81 180 GLU A C 1
ATOM 1347 O O . GLU A 1 18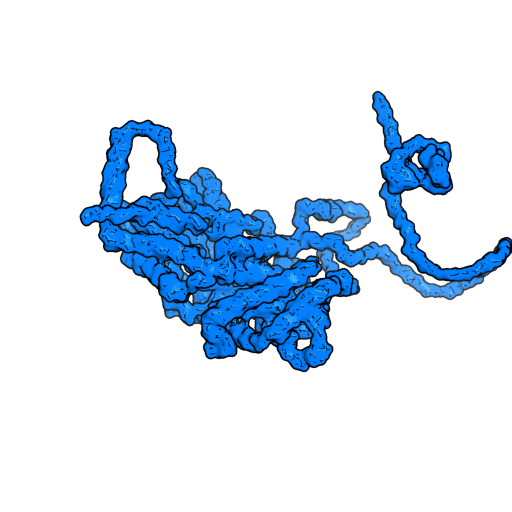0 ? 8.443 -11.101 -8.504 1.00 88.81 180 GLU A O 1
ATOM 1352 N N . SER A 1 181 ? 6.543 -11.238 -9.702 1.00 89.00 181 SER A N 1
ATOM 1353 C CA . SER A 1 181 ? 7.032 -12.166 -10.719 1.00 89.00 181 SER A CA 1
ATOM 1354 C C . SER A 1 181 ? 8.133 -11.624 -11.634 1.00 89.00 181 SER A C 1
ATOM 1356 O O . SER A 1 181 ? 8.732 -12.413 -12.358 1.00 89.00 181 SER A O 1
ATOM 1358 N N . PHE A 1 182 ? 8.371 -10.310 -11.651 1.00 93.81 182 PHE A N 1
ATOM 1359 C CA . PHE A 1 182 ? 9.347 -9.689 -12.555 1.00 93.81 182 PHE A CA 1
ATOM 1360 C C . PHE A 1 182 ? 10.238 -8.623 -11.894 1.00 93.81 182 PHE A C 1
ATOM 1362 O O . PHE A 1 182 ? 11.035 -7.972 -12.574 1.00 93.81 182 PHE A O 1
ATOM 1369 N N . THR A 1 183 ? 10.149 -8.446 -10.569 1.00 95.12 183 THR A N 1
ATOM 1370 C CA . THR A 1 183 ? 10.973 -7.476 -9.829 1.00 95.12 183 THR A CA 1
ATOM 1371 C C . THR A 1 183 ? 12.469 -7.743 -9.960 1.00 95.12 183 THR A C 1
ATOM 1373 O O . THR A 1 183 ? 13.246 -6.816 -10.205 1.00 95.12 183 THR A O 1
ATOM 1376 N N . GLU A 1 184 ? 12.886 -9.003 -9.815 1.00 95.62 184 GLU A N 1
ATOM 1377 C CA . GLU A 1 184 ? 14.301 -9.370 -9.876 1.00 95.62 184 GLU A CA 1
ATOM 1378 C C . GLU A 1 184 ? 14.878 -9.143 -11.279 1.00 95.62 184 GLU A C 1
ATOM 1380 O O . GLU A 1 184 ? 15.916 -8.496 -11.419 1.00 95.62 184 GLU A O 1
ATOM 1385 N N . GLN A 1 185 ? 14.166 -9.574 -12.323 1.00 95.38 185 GLN A N 1
ATOM 1386 C CA . GLN A 1 185 ? 14.593 -9.432 -13.716 1.00 95.38 185 GLN A CA 1
ATOM 1387 C C . GLN A 1 185 ? 14.694 -7.957 -14.127 1.00 95.38 185 GLN A C 1
ATOM 1389 O O . GLN A 1 185 ? 15.618 -7.572 -14.847 1.00 95.38 185 GLN A O 1
ATOM 1394 N N . CYS A 1 186 ? 13.790 -7.101 -13.643 1.00 96.25 186 CYS A N 1
ATOM 1395 C CA . CYS A 1 186 ? 13.888 -5.653 -13.838 1.00 96.25 186 CYS A CA 1
ATOM 1396 C C . CYS A 1 186 ? 15.109 -5.050 -13.127 1.00 96.25 186 CYS A C 1
ATOM 1398 O O . CYS A 1 186 ? 15.745 -4.154 -13.681 1.00 96.25 186 CYS A O 1
ATOM 1400 N N . ALA A 1 187 ? 15.474 -5.541 -11.937 1.00 95.88 187 ALA A N 1
ATOM 1401 C CA . ALA A 1 187 ? 16.670 -5.080 -11.232 1.00 95.88 187 ALA A CA 1
ATOM 1402 C C . ALA A 1 187 ? 17.963 -5.474 -11.964 1.00 95.88 187 ALA A C 1
ATOM 1404 O O . ALA A 1 187 ? 18.863 -4.647 -12.105 1.00 95.88 187 ALA A O 1
ATOM 1405 N N . GLU A 1 188 ? 18.035 -6.699 -12.486 1.00 94.50 188 GLU A N 1
ATOM 1406 C CA . GLU A 1 188 ? 19.155 -7.163 -13.317 1.00 94.50 188 GLU A CA 1
ATOM 1407 C C . GLU A 1 188 ? 19.250 -6.377 -14.629 1.00 94.50 188 GLU A C 1
ATOM 1409 O O . GLU A 1 188 ? 20.328 -5.930 -15.021 1.00 94.50 188 GLU A O 1
ATOM 1414 N N . SER A 1 189 ? 18.108 -6.124 -15.271 1.00 93.94 189 SER A N 1
ATOM 1415 C CA . SER A 1 189 ? 18.037 -5.313 -16.490 1.00 93.94 189 SER A CA 1
ATOM 1416 C C . SER A 1 189 ? 18.515 -3.882 -16.242 1.00 93.94 189 SER A C 1
ATOM 1418 O O . SER A 1 189 ? 19.295 -3.343 -17.024 1.00 93.94 189 SER A O 1
ATOM 1420 N N . ALA A 1 190 ? 18.105 -3.270 -15.127 1.00 94.00 190 ALA A N 1
ATOM 1421 C CA . ALA A 1 190 ? 18.566 -1.941 -14.744 1.00 94.00 190 ALA A CA 1
ATOM 1422 C C . ALA A 1 190 ? 20.080 -1.909 -14.487 1.00 94.00 190 ALA A C 1
ATOM 1424 O O . ALA A 1 190 ? 20.742 -0.948 -14.879 1.00 94.00 190 ALA A O 1
ATOM 1425 N N . GLU A 1 191 ? 20.653 -2.960 -13.889 1.00 92.62 191 GLU A N 1
ATOM 1426 C CA . GLU A 1 191 ? 22.106 -3.081 -13.739 1.00 92.62 191 GLU A CA 1
ATOM 1427 C C . GLU A 1 191 ? 22.804 -3.103 -15.101 1.00 92.62 191 GLU A C 1
ATOM 1429 O O . GLU A 1 191 ? 23.751 -2.346 -15.315 1.00 92.62 191 GLU A O 1
ATOM 1434 N N . LEU A 1 192 ? 22.313 -3.909 -16.045 1.00 89.69 192 LEU A N 1
ATOM 1435 C CA . LEU A 1 192 ? 22.877 -4.001 -17.393 1.00 89.69 192 LEU A CA 1
ATOM 1436 C C . LEU A 1 192 ? 22.838 -2.654 -18.126 1.00 89.69 192 LEU A C 1
ATOM 1438 O O . LEU A 1 192 ? 23.845 -2.246 -18.704 1.00 89.69 192 LEU A O 1
ATOM 1442 N N . ILE A 1 193 ? 21.712 -1.939 -18.053 1.00 89.44 193 ILE A N 1
ATOM 1443 C CA . ILE A 1 193 ? 21.521 -0.640 -18.717 1.00 89.44 193 ILE A CA 1
ATOM 1444 C C . ILE A 1 193 ? 22.425 0.436 -18.110 1.00 89.44 193 ILE A C 1
ATOM 1446 O O . ILE A 1 193 ? 23.006 1.230 -18.843 1.00 89.44 193 ILE A O 1
ATOM 1450 N N . LEU A 1 194 ? 22.531 0.477 -16.778 1.00 88.50 194 LEU A N 1
ATOM 1451 C CA . LEU A 1 194 ? 23.151 1.592 -16.053 1.00 88.50 194 LEU A CA 1
ATOM 1452 C C . LEU A 1 194 ? 24.620 1.352 -15.675 1.00 88.50 194 LEU A C 1
ATOM 1454 O O . LEU A 1 194 ? 25.312 2.296 -15.299 1.00 88.50 194 LEU A O 1
ATOM 1458 N N . THR A 1 195 ? 25.106 0.108 -15.732 1.00 81.94 195 THR A N 1
ATOM 1459 C CA . THR A 1 195 ? 26.489 -0.256 -15.358 1.00 81.94 195 THR A CA 1
ATOM 1460 C C . THR A 1 195 ? 27.245 -0.997 -16.456 1.00 81.94 195 THR A C 1
ATOM 1462 O O . THR A 1 195 ? 28.470 -1.107 -16.384 1.00 81.94 195 THR A O 1
ATOM 1465 N N . GLY A 1 196 ? 26.539 -1.513 -17.467 1.00 63.00 196 GLY A N 1
ATOM 1466 C CA . GLY A 1 196 ? 27.105 -2.380 -18.489 1.00 63.00 196 GLY A CA 1
ATOM 1467 C C . GLY A 1 196 ? 28.305 -1.757 -19.201 1.00 63.00 196 GLY A C 1
ATOM 1468 O O . GLY A 1 196 ? 28.197 -0.754 -19.903 1.00 63.00 196 GLY A O 1
ATOM 1469 N N . ALA A 1 197 ? 29.452 -2.434 -19.116 1.00 47.50 197 ALA A N 1
ATOM 1470 C CA . ALA A 1 197 ? 30.692 -2.123 -19.833 1.00 47.50 197 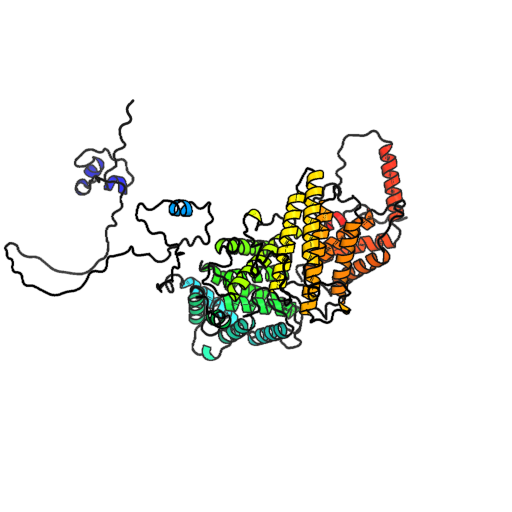ALA A CA 1
ATOM 1471 C C . ALA A 1 197 ? 30.591 -2.215 -21.380 1.00 47.50 197 ALA A C 1
ATOM 1473 O O . ALA A 1 197 ? 31.597 -2.057 -22.068 1.00 47.50 197 ALA A O 1
ATOM 1474 N N . GLN A 1 198 ? 29.396 -2.418 -21.956 1.00 45.66 198 GLN A N 1
ATOM 1475 C CA . GLN A 1 198 ? 29.128 -2.183 -23.384 1.00 45.66 198 GLN A CA 1
ATOM 1476 C C . GLN A 1 198 ? 28.956 -0.682 -23.722 1.00 45.66 198 GLN A C 1
ATOM 1478 O O . GLN A 1 198 ? 28.998 -0.294 -24.891 1.00 45.66 198 GLN A O 1
ATOM 1483 N N . LEU A 1 199 ? 28.861 0.190 -22.708 1.00 48.09 199 LEU A N 1
ATOM 1484 C CA . LEU A 1 199 ? 28.802 1.654 -22.837 1.00 48.09 199 LEU A CA 1
ATOM 1485 C C . LEU A 1 199 ? 30.132 2.349 -23.169 1.00 48.09 199 LEU A C 1
ATOM 1487 O O . LEU A 1 199 ? 30.204 3.575 -23.179 1.00 48.09 199 LEU A O 1
ATOM 1491 N N . GLY A 1 200 ? 31.172 1.609 -23.553 1.00 52.47 200 GLY A N 1
ATOM 1492 C CA . GLY A 1 200 ? 32.196 2.217 -24.406 1.00 52.47 200 GLY A CA 1
ATOM 1493 C C . GLY A 1 200 ? 31.619 2.683 -25.756 1.00 52.47 200 GLY A C 1
ATOM 1494 O O . GLY A 1 200 ? 32.212 3.544 -26.399 1.00 52.47 200 GLY A O 1
ATOM 1495 N N . SER A 1 201 ? 30.470 2.127 -26.179 1.00 58.59 201 SER A N 1
ATOM 1496 C CA . SER A 1 201 ? 29.913 2.316 -27.523 1.00 58.59 201 SER A CA 1
ATOM 1497 C C . SER A 1 201 ? 28.552 3.020 -27.602 1.00 58.59 201 SER A C 1
ATOM 1499 O O . SER A 1 201 ? 28.227 3.469 -28.698 1.00 58.59 201 SER A O 1
ATOM 1501 N N . ARG A 1 202 ? 27.747 3.103 -26.526 1.00 74.94 202 ARG A N 1
ATOM 1502 C CA . ARG A 1 202 ? 26.381 3.672 -26.587 1.00 74.94 202 ARG A CA 1
ATOM 1503 C C . ARG A 1 202 ? 26.254 4.984 -25.820 1.00 74.94 202 ARG A C 1
ATOM 1505 O O . ARG A 1 202 ? 26.655 5.073 -24.662 1.00 74.94 202 ARG A O 1
ATOM 1512 N N . THR A 1 203 ? 25.675 5.998 -26.452 1.00 85.94 203 THR A N 1
ATOM 1513 C CA . THR A 1 203 ? 25.433 7.310 -25.828 1.00 85.94 203 THR A CA 1
ATOM 1514 C C . THR A 1 203 ? 24.153 7.303 -24.986 1.00 85.94 203 THR A C 1
ATOM 1516 O O . THR A 1 203 ? 23.226 6.539 -25.253 1.00 85.94 203 THR A O 1
ATOM 1519 N N . ALA A 1 204 ? 24.045 8.192 -23.990 1.00 90.31 204 ALA A N 1
ATOM 1520 C CA . ALA A 1 204 ? 22.822 8.336 -23.188 1.00 90.31 204 ALA A CA 1
ATOM 1521 C C . ALA A 1 204 ? 21.578 8.654 -24.046 1.00 90.31 204 ALA A C 1
ATOM 1523 O O . ALA A 1 204 ? 20.469 8.238 -23.715 1.00 90.31 204 ALA A O 1
ATOM 1524 N N . ILE A 1 205 ? 21.771 9.342 -25.178 1.00 92.19 205 ILE A N 1
ATOM 1525 C CA . ILE A 1 205 ? 20.725 9.624 -26.171 1.00 92.19 205 ILE A CA 1
ATOM 1526 C C . ILE A 1 205 ? 20.215 8.339 -26.825 1.00 92.19 205 ILE A C 1
ATOM 1528 O O . ILE A 1 205 ? 19.010 8.188 -27.001 1.00 92.19 205 ILE A O 1
ATOM 1532 N N . GLU A 1 206 ? 21.104 7.409 -27.177 1.00 91.31 206 GLU A N 1
ATOM 1533 C CA . GLU A 1 206 ? 20.709 6.126 -27.769 1.00 91.31 206 GLU A CA 1
ATOM 1534 C C . GLU A 1 206 ? 19.939 5.268 -26.768 1.00 91.31 206 GLU A C 1
ATOM 1536 O O . GLU A 1 206 ? 18.878 4.760 -27.110 1.00 91.31 206 GLU A O 1
ATOM 1541 N N . VAL A 1 207 ? 20.414 5.181 -25.520 1.00 92.12 207 VAL A N 1
ATOM 1542 C CA . VAL A 1 207 ? 19.703 4.459 -24.451 1.00 92.12 207 VAL A CA 1
ATOM 1543 C C . VAL A 1 207 ? 18.317 5.064 -24.220 1.00 92.12 207 VAL A C 1
ATOM 1545 O O . VAL A 1 207 ? 17.323 4.346 -24.207 1.00 92.12 207 VAL A O 1
ATOM 1548 N N . SER A 1 208 ? 18.227 6.390 -24.098 1.00 94.94 208 SER A N 1
ATOM 1549 C CA . SER A 1 208 ? 16.949 7.095 -23.948 1.00 94.94 208 SER A CA 1
ATOM 1550 C C . SER A 1 208 ? 15.994 6.819 -25.116 1.00 94.94 208 SER A C 1
ATOM 1552 O O . SER A 1 208 ? 14.818 6.517 -24.900 1.00 94.94 208 SER A O 1
ATOM 1554 N N . ARG A 1 209 ? 16.492 6.873 -26.362 1.00 94.06 209 ARG A N 1
ATOM 1555 C CA . ARG A 1 209 ? 15.690 6.600 -27.563 1.00 94.06 209 ARG A CA 1
ATOM 1556 C C . ARG A 1 209 ? 15.151 5.173 -27.564 1.00 94.06 209 ARG A C 1
ATOM 1558 O O . ARG A 1 209 ? 13.971 4.995 -27.860 1.00 94.06 209 ARG A O 1
ATOM 1565 N N . ASP A 1 210 ? 15.972 4.189 -27.210 1.00 93.06 210 ASP A N 1
ATOM 1566 C CA . ASP A 1 210 ? 15.546 2.793 -27.101 1.00 93.06 210 ASP A CA 1
ATOM 1567 C C . ASP A 1 210 ? 14.451 2.627 -26.045 1.00 93.06 210 ASP A C 1
ATOM 1569 O O . ASP A 1 210 ? 13.400 2.069 -26.347 1.00 93.06 210 ASP A O 1
ATOM 1573 N N . LEU A 1 211 ? 14.648 3.178 -24.840 1.00 95.12 211 LEU A N 1
ATOM 1574 C CA . LEU A 1 211 ? 13.663 3.094 -23.757 1.00 95.12 211 LEU A CA 1
ATOM 1575 C C . LEU A 1 211 ? 12.311 3.679 -24.185 1.00 95.12 211 LEU A C 1
ATOM 1577 O O . LEU A 1 211 ? 11.285 3.030 -24.001 1.00 95.12 211 LEU A O 1
ATOM 1581 N N . PHE A 1 212 ? 12.290 4.858 -24.819 1.00 94.94 212 PHE A N 1
ATOM 1582 C CA . PHE A 1 212 ? 11.049 5.437 -25.350 1.00 94.94 212 PHE A CA 1
ATOM 1583 C C . PHE A 1 212 ? 10.431 4.599 -26.471 1.00 94.94 212 PHE A C 1
ATOM 1585 O O . PHE A 1 212 ? 9.210 4.447 -26.524 1.00 94.94 212 PHE A O 1
ATOM 1592 N N . THR A 1 213 ? 11.266 4.062 -27.359 1.00 92.50 213 THR A N 1
ATOM 1593 C CA . THR A 1 213 ? 10.821 3.218 -28.470 1.00 92.50 213 THR A CA 1
ATOM 1594 C C . THR A 1 213 ? 10.175 1.940 -27.949 1.00 92.50 213 THR A C 1
ATOM 1596 O O . THR A 1 213 ? 9.119 1.562 -28.437 1.00 92.50 213 THR A O 1
ATOM 1599 N N . HIS A 1 214 ? 10.743 1.294 -26.930 1.00 93.94 214 HIS A N 1
ATOM 1600 C CA . HIS A 1 214 ? 10.152 0.100 -26.330 1.00 93.94 214 HIS A CA 1
ATOM 1601 C C . HIS A 1 214 ? 8.923 0.423 -25.470 1.00 93.94 214 HIS A C 1
ATOM 1603 O O . HIS A 1 214 ? 7.931 -0.301 -25.547 1.00 93.94 214 HIS A O 1
ATOM 1609 N N . SER A 1 215 ? 8.935 1.520 -24.701 1.00 93.81 215 SER A N 1
ATOM 1610 C CA . SER A 1 215 ? 7.778 1.961 -23.904 1.00 93.81 215 SER A CA 1
ATOM 1611 C C . SER A 1 215 ? 6.556 2.292 -24.768 1.00 93.81 215 SER A C 1
ATOM 1613 O O . SER A 1 215 ? 5.432 2.048 -24.339 1.00 93.81 215 SER A O 1
ATOM 1615 N N . CYS A 1 216 ? 6.743 2.796 -25.996 1.00 89.88 216 CYS A N 1
ATOM 1616 C CA . CYS A 1 216 ? 5.624 3.098 -26.896 1.00 89.88 216 CYS A CA 1
ATOM 1617 C C . CYS A 1 216 ? 5.052 1.859 -27.608 1.00 89.88 216 CYS A C 1
ATOM 1619 O O . CYS A 1 216 ? 3.962 1.934 -28.184 1.00 89.88 216 CYS A O 1
ATOM 1621 N N . GLN A 1 217 ? 5.754 0.718 -27.570 1.00 88.19 217 GLN A N 1
ATOM 1622 C CA . GLN A 1 217 ? 5.250 -0.526 -28.146 1.00 88.19 217 GLN A CA 1
ATOM 1623 C C . GLN A 1 217 ? 4.258 -1.219 -27.201 1.00 88.19 217 GLN A C 1
ATOM 1625 O O 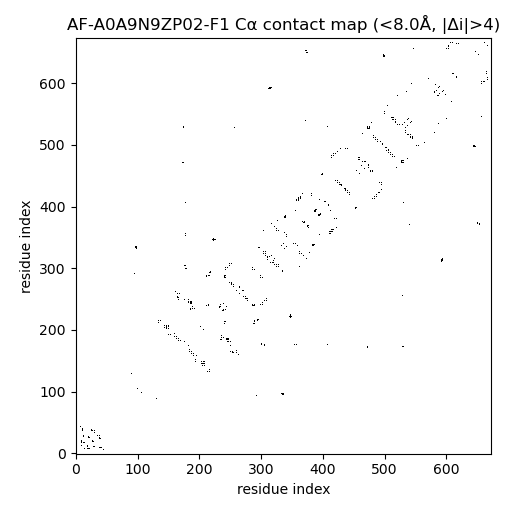. GLN A 1 217 ? 4.546 -1.409 -26.010 1.00 88.19 217 GLN A O 1
ATOM 1630 N N . PRO A 1 218 ? 3.102 -1.674 -27.720 1.00 87.25 218 PRO A N 1
ATOM 1631 C CA . PRO A 1 218 ? 2.152 -2.437 -26.924 1.00 87.25 218 PRO A CA 1
ATOM 1632 C C . PRO A 1 218 ? 2.772 -3.760 -26.455 1.00 87.25 218 PRO A C 1
ATOM 1634 O O . PRO A 1 218 ? 3.571 -4.372 -27.162 1.00 87.25 218 PRO A O 1
ATOM 1637 N N . LEU A 1 219 ? 2.376 -4.216 -25.265 1.00 89.94 219 LEU A N 1
ATOM 1638 C CA . LEU A 1 219 ? 2.691 -5.562 -24.784 1.00 89.94 219 LEU A CA 1
ATOM 1639 C C . LEU A 1 219 ? 1.835 -6.568 -25.561 1.00 89.94 219 LEU A C 1
ATOM 1641 O O . LEU A 1 219 ? 0.605 -6.491 -25.552 1.00 89.94 219 LEU A O 1
ATOM 1645 N N . ILE A 1 220 ? 2.482 -7.488 -26.271 1.00 89.44 220 ILE A N 1
ATOM 1646 C CA . ILE A 1 220 ? 1.821 -8.458 -27.141 1.00 89.44 220 ILE A CA 1
ATOM 1647 C C . ILE A 1 220 ? 1.566 -9.726 -26.334 1.00 89.44 220 ILE A C 1
ATOM 1649 O O . ILE A 1 220 ? 2.499 -10.381 -25.872 1.00 89.44 220 ILE A O 1
ATOM 1653 N N . VAL A 1 221 ? 0.293 -10.085 -26.186 1.00 89.19 221 VAL A N 1
ATOM 1654 C CA . VAL A 1 221 ? -0.134 -11.265 -25.429 1.00 89.19 221 VAL A CA 1
ATOM 1655 C C . VAL A 1 221 ? -1.154 -12.077 -26.217 1.00 89.19 221 VAL A C 1
ATOM 1657 O O . VAL A 1 221 ? -1.993 -11.531 -26.934 1.00 89.19 221 VAL A O 1
ATOM 1660 N N . ASN A 1 222 ? -1.071 -13.395 -26.081 1.00 88.31 222 ASN A N 1
ATOM 1661 C CA . ASN A 1 222 ? -2.053 -14.355 -26.567 1.00 88.31 222 ASN A CA 1
ATOM 1662 C C . ASN A 1 222 ? -2.272 -15.449 -25.507 1.00 88.31 222 ASN A C 1
ATOM 1664 O O . ASN A 1 222 ? -1.571 -15.492 -24.498 1.00 88.31 222 ASN A O 1
ATOM 1668 N N . SER A 1 223 ? -3.223 -16.355 -25.733 1.00 86.25 223 SER A N 1
ATOM 1669 C CA . SER A 1 223 ? -3.598 -17.389 -24.758 1.00 86.25 223 SER A CA 1
ATOM 1670 C C . SER A 1 223 ? -2.470 -18.363 -24.389 1.00 86.25 223 SER A C 1
ATOM 1672 O O . SER A 1 223 ? -2.556 -18.998 -23.344 1.00 86.25 223 SER A O 1
ATOM 1674 N N . SER A 1 224 ? -1.425 -18.476 -25.214 1.00 89.88 224 SER A N 1
ATOM 1675 C CA . SER A 1 224 ? -0.251 -19.324 -24.966 1.00 89.88 224 SER A CA 1
ATOM 1676 C C . SER A 1 224 ? 0.960 -18.582 -24.395 1.00 89.88 224 SER A C 1
ATOM 1678 O O . SER A 1 224 ? 1.946 -19.229 -24.060 1.00 89.88 224 SER A O 1
ATOM 1680 N N . THR A 1 225 ? 0.907 -17.251 -24.285 1.00 93.12 225 THR A N 1
ATOM 1681 C CA . THR A 1 225 ? 1.998 -16.449 -23.715 1.00 93.12 225 THR A CA 1
ATOM 1682 C C . THR A 1 225 ? 2.254 -16.873 -22.270 1.00 93.12 225 THR A C 1
ATOM 1684 O O . THR A 1 225 ? 1.312 -16.927 -21.477 1.00 93.12 225 THR A O 1
ATOM 1687 N N . THR A 1 226 ? 3.511 -17.152 -21.920 1.00 94.19 226 THR A N 1
ATOM 1688 C CA . THR A 1 226 ? 3.908 -17.425 -20.530 1.00 94.19 226 THR A CA 1
ATOM 1689 C C . THR A 1 226 ? 4.290 -16.140 -19.791 1.00 94.19 226 THR A C 1
ATOM 1691 O O . THR A 1 226 ? 4.383 -15.058 -20.378 1.00 94.19 226 THR A O 1
ATOM 1694 N N . ILE A 1 227 ? 4.510 -16.236 -18.478 1.00 92.88 227 ILE A N 1
ATOM 1695 C CA . ILE A 1 227 ? 4.960 -15.087 -17.686 1.00 92.88 227 ILE A CA 1
ATOM 1696 C C . ILE A 1 227 ? 6.389 -14.669 -18.055 1.00 92.88 227 ILE A C 1
ATOM 1698 O O . ILE A 1 227 ? 6.709 -13.480 -18.038 1.00 92.88 227 ILE A O 1
ATOM 1702 N N . GLU A 1 228 ? 7.224 -15.624 -18.460 1.00 94.00 228 GLU A N 1
ATOM 1703 C CA . GLU A 1 228 ? 8.577 -15.391 -18.958 1.00 94.00 228 GLU A CA 1
ATOM 1704 C C . GLU A 1 228 ? 8.536 -14.661 -20.303 1.00 94.00 228 GLU A C 1
ATOM 1706 O O . GLU A 1 228 ? 9.216 -13.648 -20.461 1.00 94.00 228 GLU A O 1
ATOM 1711 N N . A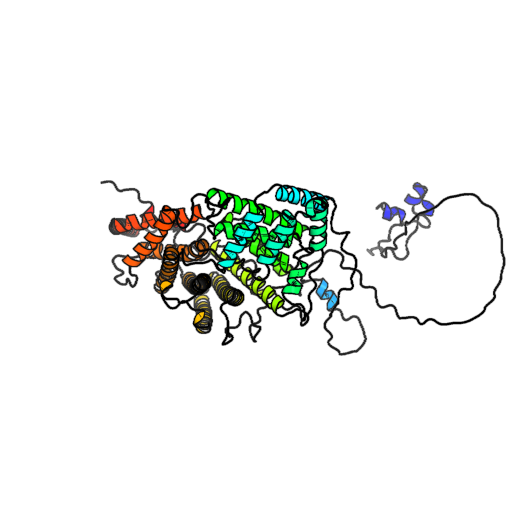SP A 1 229 ? 7.678 -15.102 -21.233 1.00 94.38 229 ASP A N 1
ATOM 1712 C CA . ASP A 1 229 ? 7.469 -14.431 -22.525 1.00 94.38 229 ASP A CA 1
ATOM 1713 C C . ASP A 1 229 ? 6.962 -12.995 -22.349 1.00 94.38 229 ASP A C 1
ATOM 1715 O O . ASP A 1 229 ? 7.344 -12.086 -23.088 1.00 94.38 229 ASP A O 1
ATOM 1719 N N . PHE A 1 230 ? 6.082 -12.773 -21.371 1.00 94.75 230 PHE A N 1
ATOM 1720 C CA . PHE A 1 230 ? 5.595 -11.442 -21.025 1.00 94.75 230 PHE A CA 1
ATOM 1721 C C . PHE A 1 230 ? 6.717 -10.568 -20.455 1.00 94.75 230 PHE A C 1
ATOM 1723 O O . PHE A 1 230 ? 6.922 -9.448 -20.919 1.00 94.75 230 PHE A O 1
ATOM 1730 N N . THR A 1 231 ? 7.490 -11.102 -19.508 1.00 95.62 231 THR A N 1
ATOM 1731 C CA . THR A 1 231 ? 8.595 -10.392 -18.845 1.00 95.62 231 THR A CA 1
ATOM 1732 C C . THR A 1 231 ? 9.731 -10.051 -19.811 1.00 95.62 231 THR A C 1
ATOM 1734 O O . THR A 1 231 ? 10.311 -8.964 -19.745 1.00 95.62 231 THR A O 1
ATOM 1737 N N . ALA A 1 232 ? 10.016 -10.926 -20.777 1.00 95.44 232 ALA A N 1
ATOM 1738 C CA . ALA A 1 232 ? 11.028 -10.704 -21.807 1.00 95.44 232 ALA A CA 1
ATOM 1739 C C . ALA A 1 232 ? 10.744 -9.479 -22.701 1.00 95.44 232 ALA A C 1
ATOM 1741 O O . ALA A 1 232 ? 11.669 -8.943 -23.313 1.00 95.44 232 ALA A O 1
ATOM 1742 N N . GLN A 1 233 ? 9.494 -8.999 -22.771 1.00 95.69 233 GLN A N 1
ATOM 1743 C CA . GLN A 1 233 ? 9.108 -7.826 -23.575 1.00 95.69 233 GLN A CA 1
ATOM 1744 C C . GLN A 1 233 ? 9.464 -6.479 -22.932 1.00 95.69 233 GLN A C 1
ATOM 1746 O O . GLN A 1 233 ? 9.280 -5.434 -23.567 1.00 95.69 233 GLN A O 1
ATOM 1751 N N . PHE A 1 234 ? 9.917 -6.486 -21.677 1.00 95.50 234 PHE A N 1
ATOM 1752 C CA . PHE A 1 234 ? 10.314 -5.287 -20.939 1.00 95.50 234 PHE A CA 1
ATOM 1753 C C . PHE A 1 234 ? 11.568 -5.498 -20.079 1.00 95.50 234 PHE A C 1
ATOM 1755 O O . PHE A 1 234 ? 11.805 -4.753 -19.134 1.00 95.50 234 PHE A O 1
ATOM 1762 N N . THR A 1 235 ? 12.396 -6.491 -20.385 1.00 94.69 235 THR A N 1
ATOM 1763 C CA . THR A 1 235 ? 13.655 -6.758 -19.670 1.00 94.69 235 THR A CA 1
ATOM 1764 C C . THR A 1 235 ? 14.805 -6.946 -20.654 1.00 94.69 235 THR A C 1
ATOM 1766 O O . THR A 1 235 ? 14.589 -7.098 -21.859 1.00 94.69 235 THR A O 1
ATOM 1769 N N . ASN A 1 236 ? 16.040 -6.916 -20.146 1.00 90.31 236 ASN A N 1
ATOM 1770 C CA . ASN A 1 236 ? 17.275 -7.024 -20.922 1.00 90.31 236 ASN A CA 1
ATOM 1771 C C . ASN A 1 236 ? 17.297 -6.009 -22.082 1.00 90.31 236 ASN A C 1
ATOM 1773 O O . ASN A 1 236 ? 17.091 -4.815 -21.856 1.00 90.31 236 ASN A O 1
ATOM 1777 N N . ASP A 1 237 ? 17.493 -6.467 -23.318 1.00 88.81 237 ASP A N 1
ATOM 1778 C CA . ASP A 1 237 ? 17.554 -5.613 -24.509 1.00 88.81 237 ASP A CA 1
ATOM 1779 C C . ASP A 1 237 ? 16.216 -4.924 -24.841 1.00 88.81 237 ASP A C 1
ATOM 1781 O O . ASP A 1 237 ? 16.213 -3.885 -25.494 1.00 88.81 237 ASP A O 1
ATOM 1785 N N . ASN A 1 238 ? 15.085 -5.447 -24.349 1.00 93.75 238 ASN A N 1
ATOM 1786 C CA . ASN A 1 238 ? 13.748 -4.866 -24.544 1.00 93.75 238 ASN A CA 1
ATOM 1787 C C . ASN A 1 238 ? 13.324 -3.951 -23.388 1.00 93.75 238 ASN A C 1
ATOM 1789 O O . ASN A 1 238 ? 12.137 -3.661 -23.223 1.00 93.75 238 ASN A O 1
ATOM 1793 N N . SER A 1 239 ? 14.265 -3.542 -22.537 1.00 95.19 239 SER A N 1
ATOM 1794 C CA . SER A 1 239 ? 13.955 -2.724 -21.369 1.00 95.19 239 SER A CA 1
ATOM 1795 C C . SER A 1 239 ? 13.269 -1.417 -21.746 1.00 95.19 239 SER A C 1
ATOM 1797 O O . SER A 1 239 ? 13.511 -0.830 -22.805 1.00 95.19 239 SER A O 1
ATOM 1799 N N . ARG A 1 240 ? 12.401 -0.974 -20.840 1.00 95.94 240 ARG A N 1
ATOM 1800 C CA . ARG A 1 240 ? 11.527 0.186 -20.987 1.00 95.94 240 ARG A CA 1
ATOM 1801 C C . ARG A 1 240 ? 11.760 1.160 -19.832 1.00 95.94 240 ARG A C 1
ATOM 1803 O O . ARG A 1 240 ? 12.379 0.799 -18.827 1.00 95.94 240 ARG A O 1
ATOM 1810 N N . TRP A 1 241 ? 11.220 2.375 -19.923 1.00 97.44 241 TRP A N 1
ATOM 1811 C CA . TRP A 1 241 ? 11.190 3.293 -18.773 1.00 97.44 241 TRP A CA 1
ATOM 1812 C C . TRP A 1 241 ? 10.491 2.668 -17.560 1.00 97.44 241 TRP A C 1
ATOM 1814 O O . TRP A 1 241 ? 10.920 2.848 -16.421 1.00 97.44 241 TRP A O 1
ATOM 1824 N N . GLU A 1 242 ? 9.467 1.861 -17.814 1.00 97.19 242 GLU A N 1
ATOM 1825 C CA . GLU A 1 242 ? 8.746 1.061 -16.832 1.00 97.19 242 GLU A CA 1
ATOM 1826 C C . GLU A 1 242 ? 9.670 0.126 -16.027 1.00 97.19 242 GLU A C 1
ATOM 1828 O O . GLU A 1 242 ? 9.524 0.011 -14.810 1.00 97.19 242 GLU A O 1
ATOM 1833 N N . SER A 1 243 ? 10.662 -0.493 -16.673 1.00 96.88 243 SER A N 1
ATOM 1834 C CA . SER A 1 243 ? 11.615 -1.414 -16.037 1.00 96.88 243 SER A CA 1
ATOM 1835 C C . SER A 1 243 ? 12.524 -0.682 -15.046 1.00 96.88 243 SER A C 1
ATOM 1837 O O . SER A 1 243 ? 12.733 -1.144 -13.923 1.00 96.88 243 SER A O 1
ATOM 1839 N N . LEU A 1 244 ? 13.017 0.501 -15.437 1.00 97.50 244 LEU A N 1
ATOM 1840 C CA . LEU A 1 244 ? 13.807 1.370 -14.559 1.00 97.50 244 LEU A CA 1
ATOM 1841 C C . LEU A 1 244 ? 12.963 1.919 -13.403 1.00 97.50 244 LEU A C 1
ATOM 1843 O O . LEU A 1 244 ? 13.434 1.958 -12.266 1.00 97.50 244 LEU A O 1
ATOM 1847 N N . CYS A 1 245 ? 11.709 2.298 -13.673 1.00 98.19 245 CYS A N 1
ATOM 1848 C CA . CYS A 1 245 ? 10.765 2.737 -12.648 1.00 98.19 245 CYS A CA 1
ATOM 1849 C C . CYS A 1 245 ? 10.602 1.666 -11.560 1.00 98.19 245 CYS A C 1
ATOM 1851 O O . CYS A 1 245 ? 10.801 1.945 -10.375 1.00 98.19 245 CYS A O 1
ATOM 1853 N N . LEU A 1 246 ? 10.324 0.424 -11.968 1.00 97.62 246 LEU A N 1
ATOM 1854 C CA . LEU A 1 246 ? 10.161 -0.708 -11.060 1.00 97.62 246 LEU A CA 1
ATOM 1855 C C . LEU A 1 246 ? 11.415 -0.953 -10.218 1.00 97.62 246 LEU A C 1
ATOM 1857 O O . LEU A 1 246 ? 11.320 -1.130 -8.998 1.00 97.62 246 LEU A O 1
ATOM 1861 N N . PHE A 1 247 ? 12.593 -0.914 -10.845 1.00 97.81 247 PHE A N 1
ATOM 1862 C CA . PHE A 1 247 ? 13.862 -1.046 -10.138 1.00 97.81 247 PHE A CA 1
ATOM 1863 C C . PHE A 1 247 ? 14.008 0.013 -9.038 1.00 97.81 247 PHE A C 1
ATOM 1865 O O . PHE A 1 247 ? 14.232 -0.341 -7.882 1.00 97.81 247 PHE A O 1
ATOM 1872 N N . PHE A 1 248 ? 13.824 1.299 -9.346 1.00 98.19 248 PHE A N 1
ATOM 1873 C CA . PHE A 1 248 ? 13.979 2.356 -8.343 1.00 98.19 248 PHE A CA 1
ATOM 1874 C C . PHE A 1 248 ? 12.925 2.296 -7.229 1.00 98.19 248 PHE A C 1
ATOM 1876 O O . PHE A 1 248 ? 13.256 2.551 -6.066 1.00 98.19 248 PHE A O 1
ATOM 1883 N N . MET A 1 249 ? 11.688 1.886 -7.527 1.00 97.50 249 MET A N 1
ATOM 1884 C CA . MET A 1 249 ? 10.694 1.619 -6.478 1.00 97.50 249 MET A CA 1
ATOM 1885 C C . MET A 1 249 ? 11.149 0.486 -5.555 1.00 97.50 249 MET A C 1
ATOM 1887 O O . MET A 1 249 ? 11.092 0.627 -4.332 1.00 97.50 249 MET A O 1
ATOM 1891 N N . SER A 1 250 ? 11.695 -0.590 -6.124 1.00 97.00 250 SER A N 1
ATOM 1892 C CA . SER A 1 250 ? 12.237 -1.728 -5.372 1.00 97.00 250 SER A CA 1
ATOM 1893 C C . SER A 1 250 ? 13.415 -1.323 -4.490 1.00 97.00 250 SER A C 1
ATOM 1895 O O . SER A 1 250 ? 13.466 -1.703 -3.323 1.00 97.00 250 SER A O 1
ATOM 1897 N N . VAL A 1 251 ? 14.335 -0.496 -4.999 1.00 96.81 251 VAL A N 1
ATOM 1898 C CA . VAL A 1 251 ? 15.461 0.044 -4.215 1.00 96.81 251 VAL A CA 1
ATOM 1899 C C . VAL A 1 251 ? 14.949 0.857 -3.032 1.00 96.81 251 VAL A C 1
ATOM 1901 O O . VAL A 1 251 ? 15.441 0.701 -1.914 1.00 96.81 251 VAL A O 1
ATOM 1904 N N . SER A 1 252 ? 13.943 1.701 -3.257 1.00 95.62 252 SER A N 1
ATOM 1905 C CA . SER A 1 252 ? 13.367 2.525 -2.199 1.00 95.62 252 SER A CA 1
ATOM 1906 C C . SER A 1 252 ? 12.685 1.685 -1.114 1.00 95.62 252 SER A C 1
ATOM 1908 O O . SER A 1 252 ? 12.922 1.886 0.081 1.00 95.62 252 SER A O 1
ATOM 1910 N N . ARG A 1 253 ? 11.909 0.675 -1.524 1.00 93.06 253 ARG A N 1
ATOM 1911 C CA . ARG A 1 253 ? 11.254 -0.291 -0.631 1.00 93.06 253 ARG A CA 1
ATOM 1912 C C . ARG A 1 253 ? 12.269 -1.103 0.171 1.00 93.06 253 ARG A C 1
ATOM 1914 O O . ARG A 1 253 ? 12.176 -1.142 1.396 1.00 93.06 253 ARG A O 1
ATOM 1921 N N . ALA A 1 254 ? 13.285 -1.652 -0.490 1.00 93.56 254 ALA A N 1
ATOM 1922 C CA . ALA A 1 254 ? 14.360 -2.391 0.161 1.00 93.56 254 ALA A CA 1
ATOM 1923 C C . ALA A 1 254 ? 15.119 -1.512 1.169 1.00 93.56 254 ALA A C 1
ATOM 1925 O O . ALA A 1 254 ? 15.355 -1.926 2.300 1.00 93.56 254 ALA A O 1
ATOM 1926 N N . ALA A 1 255 ? 15.427 -0.259 0.820 1.00 92.88 255 ALA A N 1
ATOM 1927 C CA . ALA A 1 255 ? 16.095 0.678 1.722 1.00 92.88 255 ALA A CA 1
ATOM 1928 C C . ALA A 1 255 ? 15.257 1.048 2.959 1.00 92.88 255 ALA A C 1
ATOM 1930 O O . ALA A 1 255 ? 15.815 1.527 3.953 1.00 92.88 255 ALA A O 1
ATOM 1931 N N . LEU A 1 256 ? 13.931 0.886 2.908 1.00 88.00 256 LEU A N 1
ATOM 1932 C CA . LEU A 1 256 ? 13.025 1.102 4.037 1.00 88.00 256 LEU A CA 1
ATOM 1933 C C . LEU A 1 256 ? 12.982 -0.093 4.983 1.00 88.00 256 LEU A C 1
ATOM 1935 O O . LEU A 1 256 ? 13.096 0.087 6.193 1.00 88.00 256 LEU A O 1
ATOM 1939 N N . THR A 1 257 ? 12.818 -1.295 4.440 1.00 80.31 257 THR A N 1
ATOM 1940 C CA . THR A 1 257 ? 12.464 -2.476 5.237 1.00 80.31 257 THR A CA 1
ATOM 1941 C C . THR A 1 257 ? 13.640 -3.403 5.509 1.00 80.31 257 THR A C 1
ATOM 1943 O O . THR A 1 257 ? 13.588 -4.189 6.448 1.00 80.31 257 THR A O 1
ATOM 1946 N N . PHE A 1 258 ? 14.705 -3.325 4.710 1.00 83.81 258 PHE A N 1
ATOM 1947 C CA . PHE A 1 258 ? 15.844 -4.229 4.789 1.00 83.81 258 PHE A CA 1
ATOM 1948 C C . PHE A 1 258 ? 17.112 -3.489 5.228 1.00 83.81 258 PHE A C 1
ATOM 1950 O O . PHE A 1 258 ? 17.591 -2.551 4.585 1.00 83.81 258 PHE A O 1
ATOM 1957 N N . ARG A 1 259 ? 17.682 -3.926 6.354 1.00 80.56 259 ARG A N 1
ATOM 1958 C CA . ARG A 1 259 ? 18.937 -3.388 6.888 1.00 80.56 259 ARG A CA 1
ATOM 1959 C C . ARG A 1 259 ? 20.103 -4.230 6.378 1.00 80.56 259 ARG A C 1
ATOM 1961 O O . ARG A 1 259 ? 20.468 -5.230 6.981 1.00 80.56 259 ARG A O 1
ATOM 1968 N N . SER A 1 260 ? 20.701 -3.805 5.269 1.00 71.38 260 SER A N 1
ATOM 1969 C CA . SER A 1 260 ? 22.002 -4.330 4.842 1.00 71.38 260 SER A CA 1
ATOM 1970 C C . SER A 1 260 ? 23.108 -3.761 5.738 1.00 71.38 260 SER A C 1
ATOM 1972 O O . SER A 1 260 ? 23.185 -2.548 5.917 1.00 71.38 260 SER A O 1
ATOM 1974 N N . HIS A 1 261 ? 23.975 -4.627 6.268 1.00 68.94 261 HIS A N 1
ATOM 1975 C CA . HIS A 1 261 ? 25.200 -4.245 6.992 1.00 68.94 261 HIS A CA 1
ATOM 1976 C C . HIS A 1 261 ? 26.411 -4.043 6.062 1.00 68.94 261 HIS A C 1
ATOM 1978 O O . HIS A 1 261 ? 27.550 -4.017 6.526 1.00 68.94 261 HIS A O 1
ATOM 1984 N N . ASN A 1 262 ? 26.168 -3.974 4.749 1.00 68.94 262 ASN A N 1
ATOM 1985 C CA . ASN A 1 262 ? 27.205 -3.795 3.741 1.00 68.94 262 ASN A CA 1
ATOM 1986 C C . ASN A 1 262 ? 27.198 -2.364 3.169 1.00 68.94 262 ASN A C 1
ATOM 1988 O O . ASN A 1 262 ? 26.130 -1.898 2.738 1.00 68.94 262 ASN A O 1
ATOM 1992 N N . PRO A 1 263 ? 28.382 -1.726 3.034 1.00 75.25 263 PRO A N 1
ATOM 1993 C CA . PRO A 1 263 ? 28.518 -0.408 2.425 1.00 75.25 263 PRO A CA 1
ATOM 1994 C C . PRO A 1 263 ? 27.901 -0.332 1.019 1.00 75.25 263 PRO A C 1
ATOM 1996 O O . PRO A 1 263 ? 27.939 -1.318 0.271 1.00 75.25 263 PRO A O 1
ATOM 1999 N N . PRO A 1 264 ? 27.367 0.835 0.601 1.00 83.50 264 PRO A N 1
ATOM 2000 C CA . PRO A 1 264 ? 27.470 2.156 1.238 1.00 83.50 264 PRO A CA 1
ATOM 2001 C C . PRO A 1 264 ? 26.237 2.574 2.071 1.00 83.50 264 PRO A C 1
ATOM 2003 O O . PRO A 1 264 ? 26.104 3.754 2.399 1.00 83.50 264 PRO A O 1
ATOM 2006 N N . PHE A 1 265 ? 25.305 1.661 2.372 1.00 85.81 265 PHE A N 1
ATOM 2007 C CA . PHE A 1 265 ? 23.990 1.985 2.958 1.00 85.81 265 PHE A CA 1
ATOM 2008 C C . PHE A 1 265 ? 23.835 1.528 4.419 1.00 85.81 265 PHE A C 1
ATOM 2010 O O . PHE A 1 265 ? 22.757 1.105 4.846 1.00 85.81 265 PHE A O 1
ATOM 2017 N N . ASP A 1 266 ? 24.915 1.628 5.192 1.00 83.94 266 ASP A N 1
ATOM 2018 C CA . ASP A 1 266 ? 24.985 1.097 6.557 1.00 83.94 266 ASP A CA 1
ATOM 2019 C C . ASP A 1 266 ? 24.192 1.956 7.554 1.00 83.94 266 ASP A C 1
ATOM 2021 O O . ASP A 1 266 ? 23.531 1.441 8.463 1.00 83.94 266 ASP A O 1
ATOM 2025 N N . SER A 1 267 ? 24.219 3.283 7.372 1.00 88.44 267 SER A N 1
ATOM 2026 C CA . SER A 1 267 ? 23.539 4.226 8.264 1.00 88.44 267 SER A CA 1
ATOM 2027 C C . SER A 1 267 ? 22.098 4.516 7.842 1.00 88.44 267 SER A C 1
ATOM 2029 O O . SER A 1 267 ? 21.762 4.582 6.657 1.00 88.44 267 SER A O 1
ATOM 2031 N N . GLU A 1 268 ? 21.243 4.803 8.825 1.00 87.75 268 GLU A N 1
ATOM 2032 C CA . GLU A 1 268 ? 19.850 5.180 8.566 1.00 87.75 268 GLU A CA 1
ATOM 2033 C C . GLU A 1 268 ? 19.740 6.467 7.734 1.00 87.75 268 GLU A C 1
ATOM 2035 O O . GLU A 1 268 ? 18.908 6.557 6.834 1.00 87.75 268 GLU A O 1
ATOM 2040 N N . LYS A 1 269 ? 20.641 7.436 7.946 1.00 89.50 269 LYS A N 1
ATOM 2041 C CA . LYS A 1 269 ? 20.695 8.670 7.147 1.00 89.50 269 LYS A CA 1
ATOM 2042 C C . LYS A 1 269 ? 20.962 8.384 5.664 1.00 89.50 269 LYS A C 1
ATOM 2044 O O . LYS A 1 269 ? 20.306 8.967 4.804 1.00 89.50 269 LYS A O 1
ATOM 2049 N N . GLN A 1 270 ? 21.905 7.489 5.356 1.00 91.25 270 GLN A N 1
ATOM 2050 C CA . GLN A 1 270 ? 22.187 7.084 3.974 1.00 91.25 270 GLN A CA 1
ATOM 2051 C C . GLN A 1 270 ? 20.987 6.370 3.352 1.00 91.25 270 GLN A C 1
ATOM 2053 O O . GLN A 1 270 ? 20.604 6.707 2.234 1.00 91.25 270 GLN A O 1
ATOM 2058 N N . ARG A 1 271 ? 20.354 5.444 4.085 1.00 91.31 271 ARG A N 1
ATOM 2059 C CA . ARG A 1 271 ? 19.150 4.748 3.610 1.00 91.31 271 ARG A CA 1
ATOM 2060 C C . ARG A 1 271 ? 17.998 5.709 3.340 1.00 91.31 271 ARG A C 1
ATOM 2062 O O . ARG A 1 271 ? 17.391 5.615 2.283 1.00 91.31 271 ARG A O 1
ATOM 2069 N N . ARG A 1 272 ? 17.729 6.681 4.216 1.00 91.12 272 ARG A N 1
ATOM 2070 C CA . ARG A 1 272 ? 16.692 7.702 3.974 1.00 91.12 272 ARG A CA 1
ATOM 2071 C C . ARG A 1 272 ? 16.965 8.543 2.734 1.00 91.12 272 ARG A C 1
ATOM 2073 O O . ARG A 1 272 ? 16.054 8.769 1.939 1.00 91.12 272 ARG A O 1
ATOM 2080 N N . ASN A 1 273 ? 18.211 8.976 2.547 1.00 92.56 273 ASN A N 1
ATOM 2081 C CA . ASN A 1 273 ? 18.600 9.695 1.336 1.00 92.56 273 ASN A CA 1
ATOM 2082 C C . ASN A 1 273 ? 18.392 8.824 0.090 1.00 92.56 273 ASN A C 1
ATOM 2084 O O . ASN A 1 273 ? 17.851 9.309 -0.901 1.00 92.56 273 ASN A O 1
ATOM 2088 N N . LEU A 1 274 ? 18.754 7.538 0.158 1.00 94.69 274 LEU A N 1
ATOM 2089 C CA . LEU A 1 274 ? 18.530 6.585 -0.925 1.00 94.69 274 LEU A CA 1
ATOM 2090 C C . LEU A 1 274 ? 17.037 6.396 -1.224 1.00 94.69 274 LEU A C 1
ATOM 2092 O O . LEU A 1 274 ? 16.674 6.409 -2.395 1.00 94.69 274 LEU A O 1
ATOM 2096 N N . ARG A 1 275 ? 16.172 6.277 -0.205 1.00 94.19 275 ARG A N 1
ATOM 2097 C CA . ARG A 1 275 ? 14.709 6.162 -0.374 1.00 94.19 275 ARG A CA 1
ATOM 2098 C C . ARG A 1 275 ? 14.154 7.335 -1.183 1.00 94.19 275 ARG A C 1
ATOM 2100 O O . ARG A 1 275 ? 13.509 7.135 -2.210 1.00 94.19 275 ARG A O 1
ATOM 2107 N N . ARG A 1 276 ? 14.463 8.566 -0.758 1.00 94.88 276 ARG A N 1
ATOM 2108 C CA . ARG A 1 276 ? 13.992 9.793 -1.425 1.00 94.88 276 ARG A CA 1
ATOM 2109 C C . ARG A 1 276 ? 14.554 9.940 -2.837 1.00 94.88 276 ARG A C 1
ATOM 2111 O O . ARG A 1 276 ? 13.815 10.279 -3.752 1.00 94.88 276 ARG A O 1
ATOM 2118 N N . LEU A 1 277 ? 15.844 9.660 -3.022 1.00 96.00 277 LEU A N 1
ATOM 2119 C CA . LEU A 1 277 ? 16.481 9.730 -4.337 1.00 96.00 277 LEU A CA 1
ATOM 2120 C C . LEU A 1 277 ? 15.915 8.676 -5.301 1.00 96.00 277 LEU A C 1
ATOM 2122 O O . LEU A 1 277 ? 15.676 8.968 -6.467 1.00 96.00 277 LEU A O 1
ATOM 2126 N N . SER A 1 278 ? 15.659 7.465 -4.808 1.00 97.19 278 SER A N 1
ATOM 2127 C CA . SER A 1 278 ? 15.078 6.389 -5.614 1.00 97.19 278 SER A CA 1
ATOM 2128 C C . SER A 1 278 ? 13.622 6.688 -5.970 1.00 97.19 278 SER A C 1
ATOM 2130 O O . SER A 1 278 ? 13.242 6.499 -7.117 1.00 97.19 278 SER A O 1
ATOM 2132 N N . MET A 1 279 ? 12.825 7.241 -5.046 1.00 97.19 279 MET A N 1
ATOM 2133 C CA . MET A 1 279 ? 11.475 7.731 -5.367 1.00 97.19 279 MET A CA 1
ATOM 2134 C C . MET A 1 279 ? 11.512 8.807 -6.457 1.00 97.19 279 MET A C 1
ATOM 2136 O O . MET A 1 279 ? 10.776 8.706 -7.429 1.00 97.19 279 MET A O 1
ATOM 2140 N N . TYR A 1 280 ? 12.436 9.769 -6.359 1.00 97.31 280 TYR A N 1
ATOM 2141 C CA . TYR A 1 280 ? 12.622 10.790 -7.393 1.00 97.31 280 TYR A CA 1
ATOM 2142 C C . TYR A 1 280 ? 12.909 10.184 -8.777 1.00 97.31 280 TYR A C 1
ATOM 2144 O O . TYR A 1 280 ? 12.316 10.608 -9.768 1.00 97.31 280 TYR A O 1
ATOM 2152 N N . TYR A 1 281 ? 13.792 9.186 -8.871 1.00 97.81 281 TYR A N 1
ATOM 2153 C CA . TYR A 1 281 ? 14.070 8.526 -10.149 1.00 97.81 281 TYR A CA 1
ATOM 2154 C C . TYR A 1 281 ? 12.904 7.662 -10.640 1.00 97.81 281 TYR A C 1
ATOM 2156 O O . TYR A 1 281 ? 12.630 7.652 -11.841 1.00 97.81 281 TYR A O 1
ATOM 2164 N N . ALA A 1 282 ? 12.193 6.989 -9.732 1.00 98.12 282 ALA A N 1
ATOM 2165 C CA . ALA A 1 282 ? 10.988 6.236 -10.061 1.00 98.12 282 ALA A CA 1
ATOM 2166 C C . ALA A 1 282 ? 9.903 7.143 -10.660 1.00 98.12 282 ALA A C 1
ATOM 2168 O O . ALA A 1 282 ? 9.372 6.807 -11.718 1.00 98.12 282 ALA A O 1
ATOM 2169 N N . ASP A 1 283 ? 9.647 8.307 -10.051 1.00 98.31 283 ASP A N 1
ATOM 2170 C CA . ASP A 1 283 ? 8.696 9.309 -10.548 1.00 98.31 283 ASP A CA 1
ATOM 2171 C C . ASP A 1 283 ? 9.055 9.764 -11.960 1.00 98.31 283 ASP A C 1
ATOM 2173 O O . ASP A 1 283 ? 8.205 9.790 -12.843 1.00 98.31 283 ASP A O 1
ATOM 2177 N N . ARG A 1 284 ? 10.334 10.068 -12.210 1.00 97.88 284 ARG A N 1
ATOM 2178 C CA . ARG A 1 284 ? 10.784 10.519 -13.534 1.00 97.88 284 ARG A CA 1
ATOM 2179 C C . ARG A 1 284 ? 10.605 9.448 -14.601 1.00 97.88 284 ARG A C 1
ATOM 2181 O O . ARG A 1 284 ? 10.143 9.763 -15.694 1.00 97.88 284 ARG A O 1
ATOM 2188 N N . CYS A 1 285 ? 10.940 8.200 -14.285 1.00 97.94 285 CYS A N 1
ATOM 2189 C CA . CYS A 1 285 ? 10.737 7.083 -15.204 1.00 97.94 285 CYS A CA 1
ATOM 2190 C C . CYS A 1 285 ? 9.240 6.848 -15.472 1.00 97.94 285 CYS A C 1
ATOM 2192 O O . CYS A 1 285 ? 8.844 6.640 -16.619 1.00 97.94 285 CYS A O 1
ATOM 2194 N N . LEU A 1 286 ? 8.399 6.934 -14.434 1.00 97.56 286 LEU A N 1
ATOM 2195 C CA . LEU A 1 286 ? 6.952 6.785 -14.564 1.00 97.56 286 LEU A CA 1
ATOM 2196 C C . LEU A 1 286 ? 6.353 7.904 -15.422 1.00 97.56 286 LEU A C 1
ATOM 2198 O O . LEU A 1 286 ? 5.654 7.613 -16.390 1.00 97.56 286 LEU A O 1
ATOM 2202 N N . ASP A 1 287 ? 6.687 9.162 -15.135 1.00 95.81 287 ASP A N 1
ATOM 2203 C CA . ASP A 1 287 ? 6.232 10.323 -15.900 1.00 95.81 287 ASP A CA 1
ATOM 2204 C C . ASP A 1 287 ? 6.638 10.199 -17.380 1.00 95.81 287 ASP A C 1
ATOM 2206 O O . ASP A 1 287 ? 5.822 10.441 -18.269 1.00 95.81 287 ASP A O 1
ATOM 2210 N N . MET A 1 288 ? 7.868 9.750 -17.669 1.00 94.69 288 MET A N 1
ATOM 2211 C CA . MET A 1 288 ? 8.327 9.485 -19.041 1.00 94.69 288 MET A CA 1
ATOM 2212 C C . MET A 1 288 ? 7.490 8.425 -19.754 1.00 94.69 288 MET A C 1
ATOM 2214 O O . MET A 1 288 ? 7.146 8.621 -20.920 1.00 94.69 288 MET A O 1
ATOM 2218 N N . SER A 1 289 ? 7.120 7.346 -19.061 1.00 94.06 289 SER A N 1
ATOM 2219 C CA . SER A 1 289 ? 6.259 6.303 -19.629 1.00 94.06 289 SER A CA 1
ATOM 2220 C C . SER A 1 289 ? 4.821 6.788 -19.871 1.00 94.06 289 SER A C 1
ATOM 2222 O O . SER A 1 289 ? 4.253 6.529 -20.932 1.00 94.06 289 SER A O 1
ATOM 2224 N N . LEU A 1 290 ? 4.246 7.561 -18.943 1.00 92.38 290 LEU A N 1
ATOM 2225 C CA . LEU A 1 290 ? 2.864 8.048 -19.027 1.00 92.38 290 LEU A CA 1
ATOM 2226 C C . LEU A 1 290 ? 2.694 9.178 -20.050 1.00 92.38 290 LEU A C 1
ATOM 2228 O O . LEU A 1 290 ? 1.647 9.270 -20.691 1.00 92.38 290 LEU A O 1
ATOM 2232 N N . MET A 1 291 ? 3.727 10.002 -20.268 1.00 89.44 291 MET A N 1
ATOM 2233 C CA . MET A 1 291 ? 3.734 11.045 -21.307 1.00 89.44 291 MET A CA 1
ATOM 2234 C C . MET A 1 291 ? 3.507 10.498 -22.721 1.00 89.44 291 MET A C 1
ATOM 2236 O O . MET A 1 291 ? 3.149 11.264 -23.618 1.00 89.44 291 MET A O 1
ATOM 2240 N N . LEU A 1 292 ? 3.736 9.201 -22.935 1.00 87.31 292 LEU A N 1
ATOM 2241 C CA . LEU A 1 292 ? 3.512 8.559 -24.219 1.00 87.31 292 LEU A CA 1
ATOM 2242 C C . LEU A 1 292 ? 2.029 8.328 -24.515 1.00 87.31 292 LEU A C 1
ATOM 2244 O O . LEU A 1 292 ? 1.721 8.071 -25.661 1.00 87.31 292 LEU A O 1
ATOM 2248 N N . ASP A 1 293 ? 1.099 8.424 -23.561 1.00 83.44 293 ASP A N 1
ATOM 2249 C CA . ASP A 1 293 ? -0.338 8.185 -23.812 1.00 83.44 293 ASP A CA 1
ATOM 2250 C C . ASP A 1 293 ? -0.642 6.794 -24.430 1.00 83.44 293 ASP A C 1
ATOM 2252 O O . ASP A 1 293 ? -1.583 6.588 -25.202 1.00 83.44 293 ASP A O 1
ATOM 2256 N N . CYS A 1 294 ? 0.183 5.803 -24.084 1.00 84.75 294 CYS A N 1
ATOM 2257 C CA . CYS A 1 294 ? 0.058 4.403 -24.492 1.00 84.75 294 CYS A CA 1
ATOM 2258 C C . CYS A 1 294 ? -0.222 3.495 -23.281 1.00 84.75 294 CYS A C 1
ATOM 2260 O O . CYS A 1 294 ? 0.470 2.495 -23.062 1.00 84.75 294 CYS A O 1
ATOM 2262 N N . LEU A 1 295 ? -1.245 3.876 -22.502 1.00 89.69 295 LEU A N 1
ATOM 2263 C CA . LEU A 1 295 ? -1.618 3.222 -21.247 1.00 89.69 295 LEU A CA 1
ATOM 2264 C C . LEU A 1 295 ? -1.761 1.702 -21.401 1.00 89.69 295 LEU A C 1
ATOM 2266 O O . LEU A 1 295 ? -2.465 1.221 -22.290 1.00 89.69 295 LEU A O 1
ATOM 2270 N N . ASN A 1 296 ? -1.102 0.956 -20.516 1.00 91.25 296 ASN A N 1
ATOM 2271 C CA . ASN A 1 296 ? -1.073 -0.505 -20.523 1.00 91.25 296 ASN A CA 1
ATOM 2272 C C . ASN A 1 296 ? -1.044 -1.096 -19.098 1.00 91.25 296 ASN A C 1
ATOM 2274 O O . ASN A 1 296 ? -0.948 -0.365 -18.111 1.00 91.25 296 ASN A O 1
ATOM 2278 N N . ASP A 1 297 ? -1.111 -2.430 -19.016 1.00 92.50 297 ASP A N 1
ATOM 2279 C CA . ASP A 1 297 ? -1.046 -3.223 -17.780 1.00 92.50 297 ASP A CA 1
ATOM 2280 C C . ASP A 1 297 ? 0.076 -2.778 -16.827 1.00 92.50 297 ASP A C 1
ATOM 2282 O O . ASP A 1 297 ? -0.174 -2.483 -15.657 1.00 92.50 297 ASP A O 1
ATOM 2286 N N . LEU A 1 298 ? 1.307 -2.703 -17.340 1.00 94.25 298 LEU A N 1
ATOM 2287 C CA . LEU A 1 298 ? 2.497 -2.418 -16.546 1.00 94.25 298 LEU A CA 1
ATOM 2288 C C . LEU A 1 298 ? 2.441 -1.000 -15.972 1.00 94.25 298 LEU A C 1
ATOM 2290 O O . LEU A 1 298 ? 2.693 -0.805 -14.788 1.00 94.25 298 LEU A O 1
ATOM 2294 N N . GLN A 1 299 ? 2.023 -0.017 -16.769 1.00 95.69 299 GLN A N 1
ATOM 2295 C CA . GLN A 1 299 ? 1.908 1.372 -16.319 1.00 95.69 299 GLN A CA 1
ATOM 2296 C C . GLN A 1 299 ? 0.867 1.561 -15.206 1.00 95.69 299 GLN A C 1
ATOM 2298 O O . GLN A 1 299 ? 1.074 2.389 -14.320 1.00 95.69 299 GLN A O 1
ATOM 2303 N N . LEU A 1 300 ? -0.239 0.809 -15.204 1.00 96.69 300 LEU A N 1
ATOM 2304 C CA . LEU A 1 300 ? -1.190 0.843 -14.086 1.00 96.69 300 LEU A CA 1
ATOM 2305 C C . LEU A 1 300 ? -0.591 0.220 -12.817 1.00 96.69 300 LEU A C 1
ATOM 2307 O O . LEU A 1 300 ? -0.718 0.797 -11.738 1.00 96.69 300 LEU A O 1
ATOM 2311 N N . MET A 1 301 ? 0.082 -0.926 -12.941 1.00 96.31 301 MET A N 1
ATOM 2312 C CA . MET A 1 301 ? 0.735 -1.582 -11.800 1.00 96.31 301 MET A CA 1
ATOM 2313 C C . MET A 1 301 ? 1.802 -0.676 -11.183 1.00 96.31 301 MET A C 1
ATOM 2315 O O . MET A 1 301 ? 1.838 -0.512 -9.967 1.00 96.31 301 MET A O 1
ATOM 2319 N N . LEU A 1 302 ? 2.616 -0.017 -12.012 1.00 97.50 302 LEU A N 1
ATOM 2320 C CA . LEU A 1 302 ? 3.630 0.927 -11.546 1.00 97.50 302 LEU A CA 1
ATOM 2321 C C . LEU A 1 302 ? 3.021 2.170 -10.894 1.00 97.50 302 LEU A C 1
ATOM 2323 O O . LEU A 1 302 ? 3.551 2.626 -9.888 1.00 97.50 302 LEU A O 1
ATOM 2327 N N . GLN A 1 303 ? 1.902 2.698 -11.405 1.00 98.25 303 GLN A N 1
ATOM 2328 C CA . GLN A 1 303 ? 1.180 3.784 -10.730 1.00 98.25 303 GLN A CA 1
ATOM 2329 C C . GLN A 1 303 ? 0.705 3.362 -9.332 1.00 98.25 303 GLN A C 1
ATOM 2331 O O . GLN A 1 303 ? 0.796 4.157 -8.397 1.00 98.25 303 GLN A O 1
ATOM 2336 N N . TYR A 1 304 ? 0.234 2.119 -9.164 1.00 97.81 304 TYR A N 1
ATOM 2337 C CA . TYR A 1 304 ? -0.160 1.603 -7.850 1.00 97.81 304 TYR A CA 1
ATOM 2338 C C . TYR A 1 304 ? 1.043 1.474 -6.905 1.00 97.81 304 TYR A C 1
ATOM 2340 O O . TYR A 1 304 ? 0.995 1.974 -5.783 1.00 97.81 304 TYR A O 1
ATOM 2348 N N . GLU A 1 305 ? 2.147 0.874 -7.360 1.00 96.25 305 GLU A N 1
ATOM 2349 C CA . GLU A 1 305 ? 3.378 0.772 -6.559 1.00 96.25 305 GLU A CA 1
ATOM 2350 C C . GLU A 1 305 ? 3.954 2.150 -6.202 1.00 96.25 305 GLU A C 1
ATOM 2352 O O . GLU A 1 305 ? 4.421 2.365 -5.082 1.00 96.25 305 GLU A O 1
ATOM 2357 N N . ASN A 1 306 ? 3.871 3.112 -7.123 1.00 97.19 306 ASN A N 1
ATOM 2358 C CA . ASN A 1 306 ? 4.299 4.488 -6.900 1.00 97.19 306 ASN A CA 1
ATOM 2359 C C . ASN A 1 306 ? 3.424 5.189 -5.851 1.00 97.19 306 ASN A C 1
ATOM 2361 O O . ASN A 1 306 ? 3.955 5.836 -4.951 1.00 97.19 306 ASN A O 1
ATOM 2365 N N . PHE A 1 307 ? 2.101 4.995 -5.892 1.00 97.38 307 PHE A N 1
ATOM 2366 C CA . PHE A 1 307 ? 1.200 5.452 -4.830 1.00 97.38 307 PHE A CA 1
ATOM 2367 C C . PHE A 1 307 ? 1.633 4.914 -3.457 1.00 97.38 307 PHE A C 1
ATOM 2369 O O . PHE A 1 307 ? 1.798 5.697 -2.521 1.00 97.38 307 PHE A O 1
ATOM 2376 N N . ILE A 1 308 ? 1.873 3.605 -3.345 1.00 94.81 308 ILE A N 1
ATOM 2377 C CA . ILE A 1 308 ? 2.328 2.981 -2.095 1.00 94.81 308 ILE A CA 1
ATOM 2378 C C . ILE A 1 308 ? 3.681 3.557 -1.659 1.00 94.81 308 ILE A C 1
ATOM 2380 O O . ILE A 1 308 ? 3.939 3.749 -0.474 1.00 94.81 308 ILE A O 1
ATOM 2384 N N . LEU A 1 309 ? 4.576 3.844 -2.601 1.00 94.94 309 LEU A N 1
ATOM 2385 C CA . LEU A 1 309 ? 5.860 4.445 -2.278 1.00 94.94 309 LEU A CA 1
ATOM 2386 C C . LEU A 1 309 ? 5.703 5.850 -1.672 1.00 94.94 309 LEU A C 1
ATOM 2388 O O . LEU A 1 309 ? 6.363 6.163 -0.677 1.00 94.94 309 LEU A O 1
ATOM 2392 N N . HIS A 1 310 ? 4.797 6.661 -2.218 1.00 96.00 310 HIS A N 1
ATOM 2393 C CA . HIS A 1 310 ? 4.489 7.985 -1.683 1.00 96.00 310 HIS A CA 1
ATOM 2394 C C . HIS A 1 310 ? 3.843 7.924 -0.291 1.00 96.00 310 HIS A C 1
ATOM 2396 O O . HIS A 1 310 ? 4.176 8.762 0.545 1.00 96.00 310 HIS A O 1
ATOM 2402 N N . THR A 1 311 ? 2.995 6.933 0.026 1.00 93.38 311 THR A N 1
ATOM 2403 C CA . THR A 1 311 ? 2.466 6.801 1.404 1.00 93.38 311 THR A CA 1
ATOM 2404 C C . THR A 1 311 ? 3.577 6.512 2.415 1.00 93.38 311 THR A C 1
ATOM 2406 O O . THR A 1 311 ? 3.555 7.023 3.532 1.00 93.38 311 THR A O 1
ATOM 2409 N N . LEU A 1 312 ? 4.602 5.756 2.014 1.00 90.94 312 LEU A N 1
ATOM 2410 C CA . LEU A 1 312 ? 5.732 5.411 2.878 1.00 90.94 312 LEU A CA 1
ATOM 2411 C C . LEU A 1 312 ? 6.737 6.553 3.073 1.00 90.94 312 LEU A C 1
ATOM 2413 O O . LEU A 1 312 ? 7.393 6.607 4.114 1.00 90.94 312 LEU A O 1
ATOM 2417 N N . ILE A 1 313 ? 6.908 7.425 2.075 1.00 92.69 313 ILE A N 1
ATOM 2418 C CA . ILE A 1 313 ? 7.934 8.480 2.094 1.00 92.69 313 ILE A CA 1
ATOM 2419 C C . ILE A 1 313 ? 7.355 9.843 2.461 1.00 92.69 313 ILE A C 1
ATOM 2421 O O . ILE A 1 313 ? 7.949 10.534 3.290 1.00 92.69 313 ILE A O 1
ATOM 2425 N N . ASP A 1 314 ? 6.223 10.216 1.866 1.00 93.69 314 ASP A N 1
ATOM 2426 C CA . ASP A 1 314 ? 5.558 11.501 2.109 1.00 93.69 314 ASP A CA 1
ATOM 2427 C C . ASP A 1 314 ? 4.507 11.413 3.222 1.00 93.69 314 ASP A C 1
ATOM 2429 O O . ASP A 1 314 ? 4.078 12.447 3.735 1.00 93.69 314 ASP A O 1
ATOM 2433 N N . GLY A 1 315 ? 4.131 10.197 3.630 1.00 91.69 315 GLY A N 1
ATOM 2434 C CA . GLY A 1 315 ? 3.225 9.918 4.743 1.00 91.69 315 GLY A CA 1
ATOM 2435 C C . GLY A 1 315 ? 1.780 9.681 4.314 1.00 91.69 315 GLY A C 1
ATOM 2436 O O . GLY A 1 315 ? 1.331 10.124 3.255 1.00 91.69 315 GLY A O 1
ATOM 2437 N N . ASP A 1 316 ? 1.018 9.014 5.178 1.00 88.69 316 ASP A N 1
ATOM 2438 C CA . ASP A 1 316 ? -0.356 8.579 4.892 1.00 88.69 316 ASP A CA 1
ATOM 2439 C C . ASP A 1 316 ? -1.348 9.750 4.776 1.00 88.69 316 ASP A C 1
ATOM 2441 O O . ASP A 1 316 ? -2.364 9.648 4.092 1.00 88.69 316 ASP A O 1
ATOM 2445 N N . GLN A 1 317 ? -1.040 10.891 5.404 1.00 88.75 317 GLN A N 1
ATOM 2446 C CA . GLN A 1 317 ? -1.827 12.128 5.306 1.00 88.75 317 GLN A CA 1
ATOM 2447 C C . GLN A 1 317 ? -1.415 13.027 4.125 1.00 88.75 317 GLN A C 1
ATOM 2449 O O . GLN A 1 317 ? -1.984 14.107 3.938 1.00 88.75 317 GLN A O 1
ATOM 2454 N N . SER A 1 318 ? -0.439 12.605 3.313 1.00 91.56 318 SER A N 1
ATOM 2455 C CA . SER A 1 318 ? 0.060 13.400 2.192 1.00 91.56 318 SER A CA 1
ATOM 2456 C C . SER A 1 318 ? -1.000 13.593 1.110 1.00 91.56 318 SER A C 1
ATOM 2458 O O . SER A 1 318 ? -1.594 12.644 0.588 1.00 91.56 318 SER A O 1
ATOM 2460 N N . PHE A 1 319 ? -1.189 14.850 0.700 1.00 91.94 319 PHE A N 1
ATOM 2461 C CA . PHE A 1 319 ? -1.990 15.169 -0.480 1.00 91.94 319 PHE A CA 1
ATOM 2462 C C . PHE A 1 319 ? -1.427 14.504 -1.741 1.00 91.94 319 PHE A C 1
ATOM 2464 O O . PHE A 1 319 ? -2.206 14.067 -2.585 1.00 91.94 319 PHE A O 1
ATOM 2471 N N . GLU A 1 320 ? -0.101 14.400 -1.852 1.00 93.50 320 GLU A N 1
ATOM 2472 C CA . GLU A 1 320 ? 0.556 13.831 -3.026 1.00 93.50 320 GLU A CA 1
ATOM 2473 C C . GLU A 1 320 ? 0.247 12.338 -3.166 1.00 93.50 320 GLU A C 1
ATOM 2475 O O . GLU A 1 320 ? -0.222 11.911 -4.219 1.00 93.50 320 GLU A O 1
ATOM 2480 N N . ALA A 1 321 ? 0.370 11.565 -2.082 1.00 94.12 321 ALA A N 1
ATOM 2481 C CA . ALA A 1 321 ? 0.004 10.150 -2.082 1.00 94.12 321 ALA A CA 1
ATOM 2482 C C . ALA A 1 321 ? -1.473 9.948 -2.474 1.00 94.12 321 ALA A C 1
ATOM 2484 O O . ALA A 1 321 ? -1.802 9.126 -3.333 1.00 94.12 321 ALA A O 1
ATOM 2485 N N . TRP A 1 322 ? -2.381 10.764 -1.926 1.00 94.31 322 TRP A N 1
ATOM 2486 C CA . TRP A 1 322 ? -3.798 10.703 -2.294 1.00 94.31 322 TRP A CA 1
ATOM 2487 C C . TRP A 1 322 ? -4.072 11.112 -3.750 1.00 94.31 322 TRP A C 1
ATOM 2489 O O . TRP A 1 322 ? -5.001 10.598 -4.384 1.00 94.31 322 TRP A O 1
ATOM 2499 N N . ARG A 1 323 ? -3.296 12.048 -4.303 1.00 95.88 323 ARG A N 1
ATOM 2500 C CA . ARG A 1 323 ? -3.382 12.443 -5.713 1.00 95.88 323 ARG A CA 1
ATOM 2501 C C . ARG A 1 323 ? -2.976 11.284 -6.622 1.00 95.88 323 ARG A C 1
ATOM 2503 O O . ARG A 1 323 ? -3.762 10.940 -7.499 1.00 95.88 323 ARG A O 1
ATOM 2510 N N . ARG A 1 324 ? -1.854 10.616 -6.332 1.00 97.38 324 ARG A N 1
ATOM 2511 C CA . ARG A 1 324 ? -1.376 9.431 -7.071 1.00 97.38 324 ARG A CA 1
ATOM 2512 C C . ARG A 1 324 ? -2.398 8.293 -7.084 1.00 97.38 324 ARG A C 1
ATOM 2514 O O . ARG A 1 324 ? -2.643 7.704 -8.130 1.00 97.38 324 ARG A O 1
ATOM 2521 N N . LEU A 1 325 ? -3.093 8.043 -5.971 1.00 97.56 325 LEU A N 1
ATOM 2522 C CA . LEU A 1 325 ? -4.202 7.075 -5.941 1.00 97.56 325 LEU A CA 1
ATOM 2523 C C . LEU A 1 325 ? -5.361 7.455 -6.891 1.00 97.56 325 LEU A C 1
ATOM 2525 O O . LEU A 1 325 ? -6.088 6.597 -7.385 1.00 97.56 325 LEU A O 1
ATOM 2529 N N . GLY A 1 326 ? -5.547 8.747 -7.171 1.00 97.69 326 GLY A N 1
ATOM 2530 C CA . GLY A 1 326 ? -6.506 9.236 -8.169 1.00 97.69 326 GLY A CA 1
ATOM 2531 C C . GLY A 1 326 ? -6.077 8.975 -9.601 1.00 97.69 326 GLY A C 1
ATOM 2532 O O . GLY A 1 326 ? -6.922 8.639 -10.434 1.00 97.69 326 GLY A O 1
ATOM 2533 N N . ASP A 1 327 ? -4.778 9.076 -9.867 1.00 96.81 327 ASP A N 1
ATOM 2534 C CA . ASP A 1 327 ? -4.197 8.714 -11.158 1.00 96.81 327 ASP A CA 1
ATOM 2535 C C . ASP A 1 327 ? -4.358 7.203 -11.397 1.00 96.81 327 ASP A C 1
ATOM 2537 O O . ASP A 1 327 ? -4.839 6.799 -12.458 1.00 96.81 327 ASP A O 1
ATOM 2541 N N . VAL A 1 328 ? -4.120 6.376 -10.366 1.00 98.19 328 VAL A N 1
ATOM 2542 C CA . VAL A 1 328 ? -4.410 4.928 -10.385 1.00 98.19 328 VAL A CA 1
ATOM 2543 C C . VAL A 1 328 ? -5.874 4.665 -10.737 1.00 98.19 328 VAL A C 1
ATOM 2545 O O . VAL A 1 328 ? -6.148 3.909 -11.666 1.00 98.19 328 VAL A O 1
ATOM 2548 N N . ALA A 1 329 ? -6.824 5.303 -10.042 1.00 97.44 329 ALA A N 1
ATOM 2549 C CA . ALA A 1 329 ? -8.252 5.130 -10.320 1.00 97.44 329 ALA A CA 1
ATOM 2550 C C . ALA A 1 329 ? -8.611 5.524 -11.765 1.00 97.44 329 ALA A C 1
ATOM 2552 O O . ALA A 1 329 ? -9.341 4.805 -12.445 1.00 97.44 329 ALA A O 1
ATOM 2553 N N . SER A 1 330 ? -8.060 6.635 -12.260 1.00 95.50 330 SER A N 1
ATOM 2554 C CA . SER A 1 330 ? -8.302 7.124 -13.623 1.00 95.50 330 SER A CA 1
ATOM 2555 C C . SER A 1 330 ? -7.767 6.154 -14.679 1.00 95.50 330 SER A C 1
ATOM 2557 O O . SER A 1 330 ? -8.489 5.792 -15.609 1.00 95.50 330 SER A O 1
ATOM 2559 N N . SER A 1 331 ? -6.534 5.676 -14.502 1.00 95.50 331 SER A N 1
ATOM 2560 C CA . SER A 1 331 ? -5.897 4.691 -15.380 1.00 95.50 331 SER A CA 1
ATOM 2561 C C . SER A 1 331 ? -6.625 3.342 -15.357 1.00 95.50 331 SER A C 1
ATOM 2563 O O . SER A 1 331 ? -6.837 2.725 -16.398 1.00 95.50 331 SER A O 1
ATOM 2565 N N . LEU A 1 332 ? -7.087 2.907 -14.184 1.00 95.19 332 LEU A N 1
ATOM 2566 C CA . LEU A 1 332 ? -7.885 1.692 -14.007 1.00 95.19 332 LEU A CA 1
ATOM 2567 C C . LEU A 1 332 ? -9.206 1.761 -14.781 1.00 95.19 332 LEU A C 1
ATOM 2569 O O . LEU A 1 332 ? -9.591 0.792 -15.443 1.00 95.19 332 LEU A O 1
ATOM 2573 N N . PHE A 1 333 ? -9.894 2.906 -14.733 1.00 92.56 333 PHE A N 1
ATOM 2574 C CA . PHE A 1 333 ? -11.105 3.123 -15.521 1.00 92.56 333 PHE A CA 1
ATOM 2575 C C . PHE A 1 333 ? -10.812 3.172 -17.016 1.00 92.56 333 PHE A C 1
ATOM 2577 O O . PHE A 1 333 ? -11.527 2.526 -17.779 1.00 92.56 333 PHE A O 1
ATOM 2584 N N . ALA A 1 334 ? -9.746 3.862 -17.427 1.00 90.94 334 ALA A N 1
ATOM 2585 C CA . ALA A 1 334 ? -9.327 3.938 -18.823 1.00 90.94 334 ALA A CA 1
ATOM 2586 C C . ALA A 1 334 ? -8.956 2.562 -19.407 1.00 90.94 334 ALA A C 1
ATOM 2588 O O . ALA A 1 334 ? -9.229 2.310 -20.577 1.00 90.94 334 ALA A O 1
ATOM 2589 N N . LEU A 1 335 ? -8.404 1.648 -18.603 1.00 89.81 335 LEU A N 1
ATOM 2590 C CA . LEU A 1 335 ? -8.131 0.262 -19.006 1.00 89.81 335 LEU A CA 1
ATOM 2591 C C . LEU A 1 335 ? -9.351 -0.668 -18.913 1.00 89.81 335 LEU A C 1
ATOM 2593 O O . LEU A 1 335 ? -9.306 -1.783 -19.422 1.00 89.81 335 LEU A O 1
ATOM 2597 N N . GLY A 1 336 ? -10.448 -0.234 -18.286 1.00 88.94 336 GLY A N 1
ATOM 2598 C CA . GLY A 1 336 ? -11.678 -1.025 -18.188 1.00 88.94 336 GLY A CA 1
ATOM 2599 C C . GLY A 1 336 ? -11.689 -2.096 -17.091 1.00 88.94 336 GLY A C 1
ATOM 2600 O O . GLY A 1 336 ? -12.635 -2.876 -17.035 1.00 88.94 336 GLY A O 1
ATOM 2601 N N . TYR A 1 337 ? -10.717 -2.118 -16.170 1.00 89.62 337 TYR A N 1
ATOM 2602 C CA . TYR A 1 337 ? -10.583 -3.212 -15.180 1.00 89.62 337 TYR A CA 1
ATOM 2603 C C . TYR A 1 337 ? -11.724 -3.265 -14.162 1.00 89.62 337 TYR A C 1
ATOM 2605 O O . TYR A 1 337 ? -12.007 -4.313 -13.601 1.00 89.62 337 TYR A O 1
ATOM 2613 N N . HIS A 1 338 ? -12.419 -2.148 -13.961 1.00 89.06 338 HIS A N 1
ATOM 2614 C CA . HIS A 1 338 ? -13.662 -2.093 -13.192 1.00 89.06 338 HIS A CA 1
ATOM 2615 C C . HIS A 1 338 ? -14.829 -2.884 -13.816 1.00 89.06 338 HIS A C 1
ATOM 2617 O O . HIS A 1 338 ? -15.824 -3.097 -13.135 1.00 89.06 338 HIS A O 1
ATOM 2623 N N . GLN A 1 339 ? -14.770 -3.268 -15.095 1.00 85.00 339 GLN A N 1
ATOM 2624 C CA . GLN A 1 339 ? -15.884 -3.906 -15.815 1.00 85.00 339 GLN A CA 1
ATOM 2625 C C . GLN A 1 339 ? -15.523 -5.310 -16.284 1.00 85.00 339 GLN A C 1
ATOM 2627 O O . GLN A 1 339 ? -16.282 -6.240 -16.048 1.00 85.00 339 GLN A O 1
ATOM 2632 N N . ASP A 1 340 ? -14.370 -5.461 -16.931 1.00 75.06 340 ASP A N 1
ATOM 2633 C CA . ASP A 1 340 ? -13.883 -6.759 -17.382 1.00 75.06 340 ASP A CA 1
ATOM 2634 C C . ASP A 1 340 ? -12.353 -6.790 -17.324 1.00 75.06 340 ASP A C 1
ATOM 2636 O O . ASP A 1 340 ? -11.663 -6.117 -18.091 1.00 75.06 340 ASP A O 1
ATOM 2640 N N . THR A 1 341 ? -11.811 -7.581 -16.401 1.00 66.12 341 THR A N 1
ATOM 2641 C CA . THR A 1 341 ? -10.369 -7.848 -16.306 1.00 66.12 341 THR A CA 1
ATOM 2642 C C . THR A 1 341 ? -9.921 -8.958 -17.257 1.00 66.12 341 THR A C 1
ATOM 2644 O O . THR A 1 341 ? -8.719 -9.132 -17.475 1.00 66.12 341 THR A O 1
ATOM 2647 N N . HIS A 1 342 ? -10.862 -9.696 -17.850 1.00 62.66 342 HIS A N 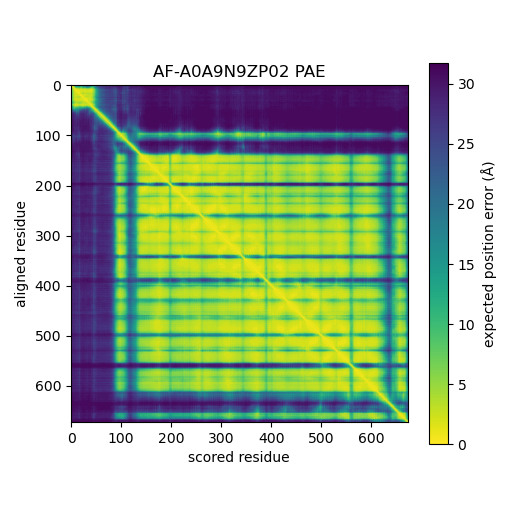1
ATOM 2648 C CA . HIS A 1 342 ? -10.601 -10.886 -18.644 1.00 62.66 342 HIS A CA 1
ATOM 2649 C C . HIS A 1 342 ? -10.470 -10.593 -20.138 1.00 62.66 342 HIS A C 1
ATOM 2651 O O . HIS A 1 342 ? -9.826 -11.376 -20.820 1.00 62.66 342 HIS A O 1
ATOM 2657 N N . GLY A 1 343 ? -10.990 -9.475 -20.658 1.00 56.03 343 GLY A N 1
ATOM 2658 C CA . GLY A 1 343 ? -10.728 -9.021 -22.032 1.00 56.03 343 GLY A CA 1
ATOM 2659 C C . GLY A 1 343 ? -11.046 -10.058 -23.123 1.00 56.03 343 GLY A C 1
ATOM 2660 O O . GLY A 1 343 ? -10.439 -10.019 -24.192 1.00 56.03 343 GLY A O 1
ATOM 2661 N N . GLY A 1 344 ? -11.959 -10.999 -22.846 1.00 60.34 344 GLY A N 1
ATOM 2662 C CA . GLY A 1 344 ? -12.286 -12.151 -23.697 1.00 60.34 344 GLY A CA 1
ATOM 2663 C C . GLY A 1 344 ? -11.421 -13.412 -23.484 1.00 60.34 344 GLY A C 1
ATOM 2664 O O . GLY A 1 344 ? -10.579 -13.502 -22.596 1.00 60.34 344 GLY A O 1
ATOM 2665 N N . SER A 1 345 ? -11.622 -14.441 -24.316 1.00 59.34 345 SER A N 1
ATOM 2666 C CA . SER A 1 345 ? -10.931 -15.744 -24.212 1.00 59.34 345 SER A CA 1
ATOM 2667 C C . SER A 1 345 ? -9.473 -15.742 -24.706 1.00 59.34 345 SER A C 1
ATOM 2669 O O . SER A 1 345 ? -8.858 -16.803 -24.804 1.00 59.34 345 SER A O 1
ATOM 2671 N N . SER A 1 346 ? -8.921 -14.582 -25.072 1.00 74.75 346 SER A N 1
ATOM 2672 C CA . SER A 1 346 ? -7.656 -14.463 -25.810 1.00 74.75 346 SER A CA 1
ATOM 2673 C C . SER A 1 346 ? -6.427 -14.144 -24.956 1.00 74.75 346 SER A C 1
ATOM 2675 O O . SER A 1 346 ? -5.321 -14.174 -25.494 1.00 74.75 346 SER A O 1
ATOM 2677 N N . ILE A 1 347 ? -6.584 -13.824 -23.667 1.00 84.25 347 ILE A N 1
ATOM 2678 C CA . ILE A 1 347 ? -5.458 -13.520 -22.767 1.00 84.25 347 ILE A CA 1
ATOM 2679 C C . ILE A 1 347 ? -5.145 -14.699 -21.829 1.00 84.25 347 ILE A C 1
ATOM 2681 O O . ILE A 1 347 ? -6.059 -15.446 -21.466 1.00 84.25 347 ILE A O 1
ATOM 2685 N N . PRO A 1 348 ? -3.875 -14.876 -21.425 1.00 89.81 348 PRO A N 1
ATOM 2686 C CA . PRO A 1 348 ? -3.457 -15.989 -20.578 1.00 89.81 348 PRO A CA 1
ATOM 2687 C C . PRO A 1 348 ? -3.912 -15.797 -19.122 1.00 89.81 348 PRO A C 1
ATOM 2689 O O . PRO A 1 348 ? -4.099 -14.671 -18.649 1.00 89.81 348 PRO A O 1
ATOM 2692 N N . ASP A 1 349 ? -4.063 -16.898 -18.384 1.00 86.88 349 ASP A N 1
ATOM 2693 C CA . ASP A 1 349 ? -4.667 -16.878 -17.043 1.00 86.88 349 ASP A CA 1
ATOM 2694 C C . ASP A 1 349 ? -3.832 -16.124 -16.003 1.00 86.88 349 ASP A C 1
ATOM 2696 O O . ASP A 1 349 ? -4.390 -15.461 -15.126 1.00 86.88 349 ASP A O 1
ATOM 2700 N N . PHE A 1 350 ? -2.499 -16.130 -16.129 1.00 89.38 350 PHE A N 1
ATOM 2701 C CA . PHE A 1 350 ? -1.645 -15.341 -15.236 1.00 89.38 350 PHE A CA 1
ATOM 2702 C C . PHE A 1 350 ? -1.939 -13.837 -15.362 1.00 89.38 350 PHE A C 1
ATOM 2704 O O . PHE A 1 350 ? -1.959 -13.135 -14.351 1.00 89.38 350 PHE A O 1
ATOM 2711 N N . LEU A 1 351 ? -2.222 -13.349 -16.578 1.00 90.12 351 LEU A N 1
ATOM 2712 C CA . LEU A 1 351 ? -2.510 -11.939 -16.824 1.00 90.12 351 LEU A CA 1
ATOM 2713 C C . LEU A 1 351 ? -3.913 -11.569 -16.337 1.00 90.12 351 LEU A C 1
ATOM 2715 O O . LEU A 1 351 ? -4.078 -10.521 -15.718 1.00 90.12 351 LEU A O 1
ATOM 2719 N N . LYS A 1 352 ? -4.912 -12.446 -16.527 1.00 87.50 352 LYS A N 1
ATOM 2720 C CA . LYS A 1 352 ? -6.249 -12.277 -15.918 1.00 87.50 352 LYS A CA 1
ATOM 2721 C C . LYS A 1 352 ? -6.144 -12.120 -14.403 1.00 87.50 352 LYS A C 1
ATOM 2723 O O . LYS A 1 352 ? -6.757 -11.221 -13.824 1.00 87.50 352 LYS A O 1
ATOM 2728 N N . ALA A 1 353 ? -5.343 -12.979 -13.770 1.00 86.56 353 ALA A N 1
ATOM 2729 C CA . ALA A 1 353 ? -5.105 -12.924 -12.337 1.00 86.56 353 ALA A CA 1
ATOM 2730 C C . ALA A 1 353 ? -4.415 -11.613 -11.939 1.00 86.56 353 ALA A C 1
ATOM 2732 O O . ALA A 1 353 ? -4.868 -10.954 -11.012 1.00 86.56 353 ALA A O 1
ATOM 2733 N N . LEU A 1 354 ? -3.384 -11.189 -12.671 1.00 90.19 354 LEU A N 1
ATOM 2734 C CA . LEU A 1 354 ? -2.649 -9.959 -12.386 1.00 90.19 354 LEU A CA 1
ATOM 2735 C C . LEU A 1 354 ? -3.525 -8.699 -12.527 1.00 90.19 354 LEU A C 1
ATOM 2737 O O . LEU A 1 354 ? -3.487 -7.821 -11.664 1.00 90.19 354 LEU A O 1
ATOM 2741 N N . ARG A 1 355 ? -4.382 -8.630 -13.554 1.00 91.75 355 ARG A N 1
ATOM 2742 C CA . ARG A 1 355 ? -5.370 -7.548 -13.728 1.00 91.75 355 ARG A CA 1
ATOM 2743 C C . ARG A 1 355 ? -6.393 -7.519 -12.598 1.00 91.75 355 ARG A C 1
ATOM 2745 O O . ARG A 1 355 ? -6.698 -6.451 -12.071 1.00 91.75 355 ARG A O 1
ATOM 2752 N N . SER A 1 356 ? -6.880 -8.692 -12.201 1.00 89.38 356 SER A N 1
ATOM 2753 C CA . SER A 1 356 ? -7.840 -8.835 -11.103 1.00 89.38 356 SER A CA 1
ATOM 2754 C C . SER A 1 356 ? -7.227 -8.444 -9.759 1.00 89.38 356 SER A C 1
ATOM 2756 O O . SER A 1 356 ? -7.837 -7.668 -9.028 1.00 89.38 356 SER A O 1
ATOM 2758 N N . SER A 1 357 ? -5.990 -8.867 -9.476 1.00 91.12 357 SER A N 1
ATOM 2759 C CA . SER A 1 357 ? -5.231 -8.412 -8.307 1.00 91.12 357 SER A CA 1
ATOM 2760 C C . SER A 1 357 ? -5.025 -6.902 -8.329 1.00 91.12 357 SER A C 1
ATOM 2762 O O . SER A 1 357 ? -5.298 -6.244 -7.331 1.00 91.12 357 SER A O 1
ATOM 2764 N N . THR A 1 358 ? -4.636 -6.332 -9.475 1.00 94.00 358 THR A N 1
ATOM 2765 C CA . THR A 1 358 ? -4.459 -4.878 -9.641 1.00 94.00 358 THR A CA 1
ATOM 2766 C C . THR A 1 358 ? -5.745 -4.114 -9.322 1.00 94.00 358 THR A C 1
ATOM 2768 O O . THR A 1 358 ? -5.716 -3.140 -8.565 1.00 94.00 358 THR A O 1
ATOM 2771 N N . PHE A 1 359 ? -6.889 -4.569 -9.849 1.00 94.12 359 PHE A N 1
ATOM 2772 C CA . PHE A 1 359 ? -8.196 -3.990 -9.536 1.00 94.12 359 PHE A CA 1
ATOM 2773 C C . PHE A 1 359 ? -8.513 -4.098 -8.044 1.00 94.12 359 PHE A C 1
ATOM 2775 O O . PHE A 1 359 ? -8.878 -3.107 -7.418 1.00 94.12 359 PHE A O 1
ATOM 2782 N N . ALA A 1 360 ? -8.329 -5.282 -7.468 1.00 92.81 360 ALA A N 1
ATOM 2783 C CA . ALA A 1 360 ? -8.640 -5.584 -6.083 1.00 92.81 360 ALA A CA 1
ATOM 2784 C C . ALA A 1 360 ? -7.858 -4.727 -5.083 1.00 92.81 360 ALA A C 1
ATOM 2786 O O . ALA A 1 360 ? -8.456 -4.119 -4.191 1.00 92.81 360 ALA A O 1
ATOM 2787 N N . VAL A 1 361 ? -6.536 -4.627 -5.249 1.00 93.50 361 VAL A N 1
ATOM 2788 C CA . VAL A 1 361 ? -5.699 -3.817 -4.356 1.00 93.50 361 VAL A CA 1
ATOM 2789 C C . VAL A 1 361 ? -5.961 -2.326 -4.539 1.00 93.50 361 VAL A C 1
ATOM 2791 O O . VAL A 1 361 ? -6.048 -1.608 -3.548 1.00 93.50 361 VAL A O 1
ATOM 2794 N N . SER A 1 362 ? -6.200 -1.861 -5.772 1.00 96.31 362 SER A N 1
ATOM 2795 C CA . SER A 1 362 ? -6.562 -0.461 -6.040 1.00 96.31 362 SER A CA 1
ATOM 2796 C C . SER A 1 362 ? -7.916 -0.109 -5.423 1.00 96.31 362 SER A C 1
ATOM 2798 O O . SER A 1 362 ? -8.065 0.931 -4.781 1.00 96.31 362 SER A O 1
ATOM 2800 N N . TYR A 1 363 ? -8.899 -1.003 -5.565 1.00 95.94 363 TYR A N 1
ATOM 2801 C CA . TYR A 1 363 ? -10.219 -0.863 -4.966 1.00 95.94 363 TYR A CA 1
ATOM 2802 C C . TYR A 1 363 ? -10.135 -0.867 -3.438 1.00 95.94 363 TYR A C 1
ATOM 2804 O O . TYR A 1 363 ? -10.829 -0.078 -2.810 1.00 95.94 363 TYR A O 1
ATOM 2812 N N . SER A 1 364 ? -9.278 -1.697 -2.836 1.00 95.62 364 SER A N 1
ATOM 2813 C CA . SER A 1 364 ? -9.065 -1.719 -1.385 1.00 95.62 364 SER A CA 1
ATOM 2814 C C . SER A 1 364 ? -8.345 -0.474 -0.866 1.00 95.62 364 SER A C 1
ATOM 2816 O O . SER A 1 364 ? -8.788 0.134 0.112 1.00 95.62 364 SER A O 1
ATOM 2818 N N . ALA A 1 365 ? -7.281 -0.044 -1.545 1.00 96.12 365 ALA A N 1
ATOM 2819 C CA . ALA A 1 365 ? -6.541 1.165 -1.206 1.00 96.12 365 ALA A CA 1
ATOM 2820 C C . ALA A 1 365 ? -7.442 2.407 -1.221 1.00 96.12 365 ALA A C 1
ATOM 2822 O O . ALA A 1 365 ? -7.425 3.171 -0.260 1.00 96.12 365 ALA A O 1
ATOM 2823 N N . ASP A 1 366 ? -8.290 2.560 -2.246 1.00 97.25 366 ASP A N 1
ATOM 2824 C CA . ASP A 1 366 ? -9.283 3.640 -2.340 1.00 97.25 366 ASP A CA 1
ATOM 2825 C C . ASP A 1 366 ? -10.163 3.732 -1.084 1.00 97.25 366 ASP A C 1
ATOM 2827 O O . ASP A 1 366 ? -10.346 4.817 -0.547 1.00 97.25 366 ASP A O 1
ATOM 2831 N N . LYS A 1 367 ? -10.642 2.602 -0.549 1.00 95.56 367 LYS A N 1
ATOM 2832 C CA . LYS A 1 367 ? -11.545 2.577 0.619 1.00 95.56 367 LYS A CA 1
ATOM 2833 C C . LYS A 1 367 ? -10.775 2.874 1.884 1.00 95.56 367 LYS A C 1
ATOM 2835 O O . LYS A 1 367 ? -11.196 3.723 2.658 1.00 95.56 367 LYS A O 1
ATOM 2840 N N . ASN A 1 368 ? -9.654 2.186 2.088 1.00 93.81 368 ASN A N 1
ATOM 2841 C CA . ASN A 1 368 ? -8.856 2.353 3.295 1.00 93.81 368 ASN A CA 1
ATOM 2842 C C . ASN A 1 368 ? -8.351 3.794 3.424 1.00 93.81 368 ASN A C 1
ATOM 2844 O O . ASN A 1 368 ? -8.521 4.389 4.481 1.00 93.81 368 ASN A O 1
ATOM 2848 N N . VAL A 1 369 ? -7.793 4.373 2.354 1.00 93.50 369 VAL A N 1
ATOM 2849 C CA . VAL A 1 369 ? -7.304 5.761 2.362 1.00 93.50 369 VAL A CA 1
ATOM 2850 C C . VAL A 1 369 ? -8.458 6.748 2.530 1.00 93.50 369 VAL A C 1
ATOM 2852 O O . VAL A 1 369 ? -8.330 7.720 3.269 1.00 93.50 369 VAL A O 1
ATOM 2855 N N . SER A 1 370 ? -9.599 6.517 1.879 1.00 92.06 370 SER A N 1
ATOM 2856 C CA . SER A 1 370 ? -10.769 7.384 2.032 1.00 92.06 370 SER A CA 1
ATOM 2857 C C . SER A 1 370 ? -11.347 7.360 3.443 1.00 92.06 370 SER A C 1
ATOM 2859 O O . SER A 1 370 ? -11.663 8.419 3.973 1.00 92.06 370 SER A O 1
ATOM 2861 N N . ILE A 1 371 ? -11.422 6.192 4.082 1.00 91.25 371 ILE A N 1
ATOM 2862 C CA . ILE A 1 371 ? -11.832 6.068 5.487 1.00 91.25 371 ILE A CA 1
ATOM 2863 C C . ILE A 1 371 ? -10.843 6.810 6.382 1.00 91.25 371 ILE A C 1
ATOM 2865 O O . ILE A 1 371 ? -11.257 7.677 7.144 1.00 91.25 371 ILE A O 1
ATOM 2869 N N . PHE A 1 372 ? -9.547 6.536 6.208 1.00 90.19 372 PHE A N 1
ATOM 2870 C CA . PHE A 1 372 ? -8.479 7.134 7.006 1.00 90.19 372 PHE A CA 1
ATOM 2871 C C . PHE A 1 372 ? -8.461 8.671 6.920 1.00 90.19 372 PHE A C 1
ATOM 2873 O O . PHE A 1 372 ? -8.300 9.386 7.905 1.00 90.19 372 PHE A O 1
ATOM 2880 N N . LEU A 1 373 ? -8.671 9.220 5.721 1.00 87.75 373 LEU A N 1
ATOM 2881 C CA . LEU A 1 373 ? -8.663 10.668 5.502 1.00 87.75 373 LEU A CA 1
ATOM 2882 C C . LEU A 1 373 ? -10.028 11.341 5.703 1.00 87.75 373 LEU A C 1
ATOM 2884 O O . LEU A 1 373 ? -10.103 12.564 5.554 1.00 87.75 373 LEU A O 1
ATOM 2888 N N . GLY A 1 374 ? -11.098 10.584 5.967 1.00 84.94 374 GLY A N 1
ATOM 2889 C CA . GLY A 1 374 ? -12.464 11.118 6.015 1.00 84.94 374 GLY A CA 1
ATOM 2890 C C . GLY A 1 374 ? -12.966 11.641 4.662 1.00 84.94 374 GLY A C 1
ATOM 2891 O O . GLY A 1 374 ? -13.693 12.631 4.594 1.00 84.94 374 GLY A O 1
ATOM 2892 N N . ARG A 1 375 ? -12.528 11.037 3.551 1.00 85.81 375 ARG A N 1
ATOM 2893 C CA . ARG A 1 375 ? -12.827 11.477 2.178 1.00 85.81 375 ARG A CA 1
ATOM 2894 C C . ARG A 1 375 ? -13.783 10.513 1.471 1.00 85.81 375 ARG A C 1
ATOM 2896 O O . ARG A 1 375 ? -13.823 9.333 1.799 1.00 85.81 375 ARG A O 1
ATOM 2903 N N . PRO A 1 376 ? -14.532 10.965 0.452 1.00 88.81 376 PRO A N 1
ATOM 2904 C CA . PRO A 1 376 ? -15.308 10.058 -0.388 1.00 88.81 376 PRO A CA 1
ATOM 2905 C C . PRO A 1 376 ? -14.405 9.097 -1.190 1.00 88.81 376 PRO A C 1
ATOM 2907 O O . PRO A 1 376 ? -13.428 9.554 -1.793 1.00 88.81 376 PRO A O 1
ATOM 2910 N N . PRO A 1 377 ? -14.724 7.791 -1.261 1.00 92.75 377 PRO A N 1
ATOM 2911 C CA . PRO A 1 377 ? -14.098 6.859 -2.204 1.00 92.75 377 PRO A CA 1
ATOM 2912 C C . PRO A 1 377 ? -14.311 7.275 -3.667 1.00 92.75 377 PRO A C 1
ATOM 2914 O O . PRO A 1 377 ? -15.390 7.748 -4.032 1.00 92.75 377 PRO A O 1
ATOM 2917 N N . ARG A 1 378 ? -13.295 7.088 -4.519 1.00 94.44 378 ARG A N 1
ATOM 2918 C CA . ARG A 1 378 ? -13.349 7.411 -5.958 1.00 94.44 378 ARG A CA 1
ATOM 2919 C C . ARG A 1 378 ? -13.822 6.230 -6.802 1.00 94.44 378 ARG A C 1
ATOM 2921 O O . ARG A 1 378 ? -14.474 6.440 -7.824 1.00 94.44 378 ARG A O 1
ATOM 2928 N N . ILE A 1 379 ? -13.509 4.999 -6.393 1.00 95.62 379 ILE A N 1
ATOM 2929 C CA . ILE A 1 379 ? -13.871 3.782 -7.125 1.00 95.62 379 ILE A CA 1
ATOM 2930 C C . ILE A 1 379 ? -15.149 3.202 -6.523 1.00 95.62 379 ILE A C 1
ATOM 2932 O O . ILE A 1 379 ? -15.103 2.309 -5.680 1.00 95.62 379 ILE A O 1
ATOM 2936 N N . ASN A 1 380 ? -16.299 3.723 -6.947 1.00 92.56 380 ASN A N 1
ATOM 2937 C CA . ASN A 1 380 ? -17.587 3.305 -6.400 1.00 92.56 380 ASN A CA 1
ATOM 2938 C C . ASN A 1 380 ? -18.022 1.922 -6.916 1.00 92.56 380 ASN A C 1
ATOM 2940 O O . ASN A 1 380 ? -17.992 1.655 -8.124 1.00 92.56 380 ASN A O 1
ATOM 2944 N N . GLN A 1 381 ? -18.508 1.079 -6.006 1.00 90.19 381 GLN A N 1
ATOM 2945 C CA . GLN A 1 381 ? -18.987 -0.273 -6.285 1.00 90.19 381 GLN A CA 1
ATOM 2946 C C . GLN A 1 381 ? -20.059 -0.321 -7.381 1.00 90.19 381 GLN A C 1
ATOM 2948 O O . GLN A 1 381 ? -20.070 -1.249 -8.184 1.00 90.19 381 GLN A O 1
ATOM 2953 N N . LYS A 1 382 ? -20.944 0.683 -7.462 1.00 88.75 382 LYS A N 1
ATOM 2954 C CA . LYS A 1 382 ? -22.065 0.731 -8.424 1.00 88.75 382 LYS A CA 1
ATOM 2955 C C . LYS A 1 382 ? -21.609 0.776 -9.881 1.00 88.75 382 LYS A C 1
ATOM 2957 O O . LYS A 1 382 ? -22.380 0.426 -10.771 1.00 88.75 382 LYS A O 1
ATOM 2962 N N . PHE A 1 383 ? -20.378 1.220 -10.126 1.00 89.00 383 PHE A N 1
ATOM 2963 C CA . PHE A 1 383 ? -19.776 1.243 -11.457 1.00 89.00 383 PHE A CA 1
ATOM 2964 C C . PHE A 1 383 ? -18.814 0.079 -11.684 1.00 89.00 383 PHE A C 1
ATOM 2966 O O . PHE A 1 383 ? -18.174 0.034 -12.728 1.00 89.00 383 PHE A O 1
ATOM 2973 N N . CYS A 1 384 ? -18.697 -0.854 -10.741 1.00 89.25 384 CYS A N 1
ATOM 2974 C CA . CYS A 1 384 ? -17.797 -1.992 -10.844 1.00 89.25 384 CYS A CA 1
ATOM 2975 C C . CYS A 1 384 ? -18.586 -3.291 -11.054 1.00 89.25 384 CYS A C 1
ATOM 2977 O O . CYS A 1 384 ? -19.609 -3.522 -10.409 1.00 89.25 384 CYS A O 1
ATOM 2979 N N . GLN A 1 385 ? -18.104 -4.160 -11.940 1.00 83.25 385 GLN A N 1
ATOM 2980 C CA . GLN A 1 385 ? -18.625 -5.511 -12.105 1.00 83.25 385 GLN A CA 1
ATOM 2981 C C . GLN A 1 385 ? -17.752 -6.486 -11.321 1.00 83.25 385 GLN A C 1
ATOM 2983 O O . GLN A 1 385 ? -16.604 -6.748 -11.664 1.00 83.25 385 GLN A O 1
ATOM 2988 N N . PHE A 1 386 ? -18.323 -7.037 -10.256 1.00 74.25 386 PHE A N 1
ATOM 2989 C CA . PHE A 1 386 ? -17.704 -8.107 -9.489 1.00 74.25 386 PHE A CA 1
ATOM 2990 C C . PHE A 1 386 ? -18.284 -9.429 -9.980 1.00 74.25 386 PHE A C 1
ATOM 2992 O O . PHE A 1 386 ? -19.489 -9.653 -9.851 1.00 74.25 386 PHE A O 1
ATOM 2999 N N . SER A 1 387 ? -17.453 -10.318 -10.526 1.00 64.12 387 SER A N 1
ATOM 3000 C CA . SER A 1 387 ? -17.873 -11.712 -10.684 1.00 64.12 387 SER A CA 1
ATOM 3001 C C . SER A 1 387 ? -18.093 -12.296 -9.283 1.00 64.12 387 SER A C 1
ATOM 3003 O O . SER A 1 387 ? -17.205 -12.182 -8.432 1.00 64.12 387 SER A O 1
ATOM 3005 N N . ARG A 1 388 ? -19.303 -12.817 -9.023 1.00 56.50 388 ARG A N 1
ATOM 3006 C CA . ARG A 1 388 ? -19.761 -13.312 -7.703 1.00 56.50 388 ARG A CA 1
ATOM 3007 C C . ARG A 1 388 ? -19.978 -14.830 -7.646 1.00 56.50 388 ARG A C 1
ATOM 3009 O O . ARG A 1 388 ? -20.275 -15.345 -6.572 1.00 56.50 388 ARG A O 1
ATOM 3016 N N . THR A 1 389 ? -19.859 -15.534 -8.771 1.00 50.12 389 THR A N 1
ATOM 3017 C CA . THR A 1 389 ? -20.103 -16.982 -8.878 1.00 50.12 389 THR A CA 1
ATOM 3018 C C . THR A 1 389 ? -19.105 -17.644 -9.827 1.00 50.12 389 THR A C 1
ATOM 3020 O O . THR A 1 389 ? -18.861 -17.109 -10.908 1.00 50.12 389 THR A O 1
ATOM 3023 N N . GLY A 1 390 ? -18.581 -18.818 -9.457 1.00 50.44 390 GLY A N 1
ATOM 3024 C CA . GLY A 1 390 ? -17.657 -19.622 -10.271 1.00 50.44 390 GLY A CA 1
ATOM 3025 C C . GLY A 1 390 ? -16.200 -19.606 -9.777 1.00 50.44 390 GLY A C 1
ATOM 3026 O O . GLY A 1 390 ? -15.851 -18.790 -8.927 1.00 50.44 390 GLY A O 1
ATOM 3027 N N . PRO A 1 391 ? -15.330 -20.485 -10.309 1.00 43.44 391 PRO A N 1
ATOM 3028 C CA . PRO A 1 391 ? -13.931 -20.606 -9.876 1.00 43.44 391 PRO A CA 1
ATOM 3029 C C . PRO A 1 391 ? -13.096 -19.337 -10.129 1.00 43.44 391 PRO A C 1
ATOM 3031 O O . PRO A 1 391 ? -12.164 -19.064 -9.380 1.00 43.44 391 PRO A O 1
ATOM 3034 N N . ASP A 1 392 ? -13.490 -18.515 -11.109 1.00 51.56 392 ASP A N 1
ATOM 3035 C CA . ASP A 1 392 ? -12.871 -17.216 -11.421 1.00 51.56 392 ASP A CA 1
ATOM 3036 C C . ASP A 1 392 ? -13.525 -16.036 -10.673 1.00 51.56 392 ASP A C 1
ATOM 3038 O O . ASP A 1 392 ? -13.204 -14.867 -10.903 1.00 51.56 392 ASP A O 1
ATOM 3042 N N . SER A 1 393 ? -14.476 -16.310 -9.774 1.00 66.50 393 SER A N 1
ATOM 3043 C CA . SER A 1 393 ? -15.169 -15.287 -8.996 1.00 66.50 393 SER A CA 1
ATOM 3044 C C . SER A 1 393 ? -14.286 -14.776 -7.868 1.00 66.50 393 SER A C 1
ATOM 3046 O O . SER A 1 393 ? -14.383 -15.209 -6.716 1.00 66.50 393 SER A O 1
ATOM 3048 N N . TYR A 1 394 ? -13.477 -13.774 -8.195 1.00 68.62 394 TYR A N 1
ATOM 3049 C CA . TYR A 1 394 ? -12.572 -13.100 -7.270 1.00 68.62 394 TYR A CA 1
ATOM 3050 C C . TYR A 1 394 ? -13.272 -12.557 -6.003 1.00 68.62 394 TYR A C 1
ATOM 3052 O O . TYR A 1 394 ? -12.626 -12.350 -4.986 1.00 68.62 394 TYR A O 1
ATOM 3060 N N . PHE A 1 395 ? -14.600 -12.393 -6.012 1.00 73.06 395 PHE A N 1
ATOM 3061 C CA . PHE A 1 395 ? -15.395 -11.893 -4.881 1.00 73.06 395 PHE A CA 1
ATOM 3062 C C . PHE A 1 395 ? -16.375 -12.936 -4.309 1.00 73.06 395 PHE A C 1
ATOM 3064 O O . PHE A 1 395 ? -17.318 -12.582 -3.598 1.00 73.06 395 PHE A O 1
ATOM 3071 N N . SER A 1 396 ? -16.173 -14.226 -4.616 1.00 79.12 396 SER A N 1
ATOM 3072 C CA . SER A 1 396 ? -16.938 -15.328 -4.008 1.00 79.12 396 SER A CA 1
ATOM 3073 C C . SER A 1 396 ? -16.535 -15.533 -2.540 1.00 79.12 396 SER A C 1
ATOM 3075 O O . SER A 1 396 ? -15.459 -15.104 -2.124 1.00 79.12 396 SER A O 1
ATOM 3077 N N . HIS A 1 397 ? -17.374 -16.219 -1.767 1.00 81.00 397 HIS A N 1
ATOM 3078 C CA . HIS A 1 397 ? -17.002 -16.788 -0.464 1.00 81.00 397 HIS A CA 1
ATOM 3079 C C . HIS A 1 397 ? -16.392 -18.196 -0.609 1.00 81.00 397 HIS A C 1
ATOM 3081 O O . HIS A 1 397 ? -15.865 -18.747 0.347 1.00 81.00 397 HIS A O 1
ATOM 3087 N N . GLU A 1 398 ? -16.428 -18.775 -1.812 1.00 84.75 398 GLU A N 1
ATOM 3088 C CA . GLU A 1 398 ? -15.868 -20.094 -2.103 1.00 84.75 398 GLU A CA 1
ATOM 3089 C C . GLU A 1 398 ? -14.348 -20.008 -2.285 1.00 84.75 398 GLU A C 1
ATOM 3091 O O . GLU A 1 398 ? -13.839 -19.255 -3.127 1.00 84.75 398 GLU A O 1
ATOM 3096 N N . TRP A 1 399 ? -13.618 -20.804 -1.510 1.00 85.50 399 TRP A N 1
ATOM 3097 C CA . TRP A 1 399 ? -12.170 -20.944 -1.615 1.00 85.50 399 TRP A CA 1
ATOM 3098 C C . TRP A 1 399 ? -11.814 -22.347 -2.114 1.00 85.50 399 TRP A C 1
ATOM 3100 O O . TRP A 1 399 ? -12.414 -23.321 -1.653 1.00 85.50 399 TRP A O 1
ATOM 3110 N N . PRO A 1 400 ? -10.854 -22.481 -3.048 1.00 83.94 400 PRO A N 1
ATOM 3111 C CA . PRO A 1 400 ? -10.334 -23.787 -3.429 1.00 83.94 400 PRO A CA 1
ATOM 3112 C C . PRO A 1 400 ? -9.794 -24.543 -2.200 1.00 83.94 400 PRO A C 1
ATOM 3114 O O . PRO A 1 400 ? -9.137 -23.915 -1.367 1.00 83.94 400 PRO A O 1
ATOM 3117 N N . PRO A 1 401 ? -10.007 -25.869 -2.088 1.00 77.50 401 PRO A N 1
ATOM 3118 C CA . PRO A 1 401 ? -9.509 -26.653 -0.954 1.00 77.50 401 PRO A CA 1
ATOM 3119 C C . PRO A 1 401 ? -7.988 -26.547 -0.764 1.00 77.50 401 PRO A C 1
ATOM 3121 O O . PRO A 1 401 ? -7.517 -26.453 0.364 1.00 77.50 401 PRO A O 1
ATOM 3124 N N . ASP A 1 402 ? -7.243 -26.479 -1.871 1.00 82.19 402 ASP A N 1
ATOM 3125 C CA . ASP A 1 402 ? -5.776 -26.405 -1.897 1.00 82.19 402 ASP A CA 1
ATOM 3126 C C . ASP A 1 402 ? -5.256 -24.964 -2.088 1.00 82.19 402 ASP A C 1
ATOM 3128 O O . ASP A 1 402 ? -4.175 -24.744 -2.643 1.00 82.19 402 ASP A O 1
ATOM 3132 N N . ALA A 1 403 ? -6.041 -23.952 -1.695 1.00 84.56 403 ALA A N 1
ATOM 3133 C CA . ALA A 1 403 ? -5.668 -22.550 -1.873 1.00 84.56 403 ALA A CA 1
ATOM 3134 C C . ALA A 1 403 ? -4.395 -22.192 -1.084 1.00 84.56 403 ALA A C 1
ATOM 3136 O O . ALA A 1 403 ? -4.330 -22.344 0.136 1.00 84.56 403 ALA A O 1
ATOM 3137 N N . GLN A 1 404 ? -3.397 -21.657 -1.786 1.00 87.00 404 GLN A N 1
ATOM 3138 C CA . GLN A 1 404 ? -2.167 -21.130 -1.192 1.00 87.00 404 GLN A CA 1
ATOM 3139 C C . GLN A 1 404 ? -2.373 -19.689 -0.725 1.00 87.00 404 GLN A C 1
ATOM 3141 O O . GLN A 1 404 ? -3.108 -18.938 -1.371 1.00 87.00 404 GLN A O 1
ATOM 3146 N N . PHE A 1 405 ? -1.710 -19.279 0.364 1.00 88.44 405 PHE A N 1
ATOM 3147 C CA . PHE A 1 405 ? -1.827 -17.905 0.869 1.00 88.44 405 PHE A CA 1
ATOM 3148 C C . PHE A 1 405 ? -0.905 -16.926 0.119 1.00 88.44 405 PHE A C 1
ATOM 3150 O O . PHE A 1 405 ? -0.045 -16.237 0.680 1.00 88.44 405 PHE A O 1
ATOM 3157 N N . ASP A 1 406 ? -1.053 -16.896 -1.200 1.00 86.94 406 ASP A N 1
ATOM 3158 C CA . ASP A 1 406 ? -0.267 -16.043 -2.077 1.00 86.94 406 ASP A CA 1
ATOM 3159 C C . ASP A 1 406 ? -0.767 -14.584 -2.071 1.00 86.94 406 ASP A C 1
ATOM 3161 O O . ASP A 1 406 ? -1.771 -14.220 -1.450 1.00 86.94 406 ASP A O 1
ATOM 3165 N N . SER A 1 407 ? -0.038 -13.718 -2.772 1.00 84.50 407 SER A N 1
ATOM 3166 C CA . SER A 1 407 ? -0.360 -12.293 -2.908 1.00 84.50 407 SER A CA 1
ATOM 3167 C C . SER A 1 407 ? -1.730 -12.066 -3.581 1.00 84.50 407 SER A C 1
ATOM 3169 O O . SER A 1 407 ? -2.377 -11.038 -3.364 1.00 84.50 407 SER A O 1
ATOM 3171 N N . LYS A 1 408 ? -2.228 -13.036 -4.368 1.00 86.19 408 LYS A N 1
ATOM 3172 C CA . LYS A 1 408 ? -3.553 -12.980 -5.009 1.00 86.19 408 LYS A CA 1
ATOM 3173 C C . LYS A 1 408 ? -4.662 -13.254 -3.999 1.00 86.19 408 LYS A C 1
ATOM 3175 O O . LYS A 1 408 ? -5.637 -12.506 -3.959 1.00 86.19 408 LYS A O 1
ATOM 3180 N N . ALA A 1 409 ? -4.511 -14.279 -3.162 1.00 89.81 409 ALA A N 1
ATOM 3181 C CA . ALA A 1 409 ? -5.436 -14.580 -2.076 1.00 89.81 409 ALA A CA 1
ATOM 3182 C C . ALA A 1 409 ? -5.540 -13.405 -1.088 1.00 89.81 409 ALA A C 1
ATOM 3184 O O . ALA A 1 409 ? -6.647 -13.008 -0.718 1.00 89.81 409 ALA A O 1
ATOM 3185 N N . GLU A 1 410 ? -4.408 -12.784 -0.741 1.00 89.88 410 GLU A N 1
ATOM 3186 C CA . GLU A 1 410 ? -4.369 -11.572 0.088 1.00 89.88 410 GLU A CA 1
ATOM 3187 C C . GLU A 1 410 ? -5.099 -10.395 -0.581 1.00 89.88 410 GLU A C 1
ATOM 3189 O O . GLU A 1 410 ? -5.965 -9.763 0.027 1.00 89.88 410 GLU A O 1
ATOM 3194 N N . SER A 1 411 ? -4.819 -10.140 -1.862 1.00 90.00 411 SER A N 1
ATOM 3195 C CA . SER A 1 411 ? -5.480 -9.087 -2.643 1.00 90.00 411 SER A CA 1
ATOM 3196 C C . SER A 1 411 ? -6.998 -9.305 -2.733 1.00 90.00 411 SER A C 1
ATOM 3198 O O . SER A 1 411 ? -7.778 -8.355 -2.645 1.00 90.00 411 SER A O 1
ATOM 3200 N N . ARG A 1 412 ? -7.435 -10.562 -2.882 1.00 90.31 412 ARG A N 1
ATOM 3201 C CA . ARG A 1 412 ? -8.844 -10.975 -2.846 1.00 90.31 412 ARG A CA 1
ATOM 3202 C C . ARG A 1 412 ? -9.491 -10.660 -1.514 1.00 90.31 412 ARG A C 1
ATOM 3204 O O . ARG A 1 412 ? -10.530 -9.999 -1.487 1.00 90.31 412 ARG A O 1
ATOM 3211 N N . TRP A 1 413 ? -8.865 -11.079 -0.422 1.00 93.19 413 TRP A N 1
ATOM 3212 C CA . TRP A 1 413 ? -9.368 -10.794 0.913 1.00 93.19 413 TRP A CA 1
ATOM 3213 C C . TRP A 1 413 ? -9.494 -9.287 1.170 1.00 93.19 413 TRP A C 1
ATOM 3215 O O . TRP A 1 413 ? -10.548 -8.808 1.595 1.00 93.19 413 TRP A O 1
ATOM 3225 N N . ALA A 1 414 ? -8.460 -8.519 0.819 1.00 92.31 414 ALA A N 1
ATOM 3226 C CA . ALA A 1 414 ? -8.452 -7.070 0.973 1.00 92.31 414 ALA A CA 1
ATOM 3227 C C . ALA A 1 414 ? -9.624 -6.400 0.233 1.00 92.31 414 ALA A C 1
ATOM 3229 O O . ALA A 1 414 ? -10.235 -5.471 0.765 1.00 92.31 414 ALA A O 1
ATOM 3230 N N . ALA A 1 415 ? -9.965 -6.876 -0.966 1.00 93.00 415 ALA A N 1
ATOM 3231 C CA . ALA A 1 415 ? -11.070 -6.334 -1.747 1.00 93.00 415 ALA A CA 1
ATOM 3232 C C . ALA A 1 415 ? -12.452 -6.749 -1.210 1.00 93.00 415 ALA A C 1
ATOM 3234 O O . ALA A 1 415 ? -13.360 -5.920 -1.200 1.00 93.00 415 ALA A O 1
ATOM 3235 N N . ILE A 1 416 ? -12.608 -7.974 -0.688 1.00 93.94 416 ILE A N 1
ATOM 3236 C CA . ILE A 1 416 ? -13.833 -8.404 0.015 1.00 93.94 416 ILE A CA 1
ATOM 3237 C C . ILE A 1 416 ? -14.098 -7.493 1.220 1.00 93.94 416 ILE A C 1
ATOM 3239 O O . ILE A 1 416 ? -15.200 -6.960 1.364 1.00 93.94 416 ILE A O 1
ATOM 3243 N N . CYS A 1 417 ? -13.084 -7.243 2.053 1.00 96.12 417 CYS A N 1
ATOM 3244 C CA . CYS A 1 417 ? -13.217 -6.310 3.172 1.00 96.12 417 CYS A CA 1
ATOM 3245 C C . CYS A 1 417 ? -13.527 -4.884 2.703 1.00 96.12 417 CYS A C 1
ATOM 3247 O O . CYS A 1 417 ? -14.302 -4.188 3.351 1.00 96.12 417 CYS A O 1
ATOM 3249 N N . ALA A 1 418 ? -12.949 -4.441 1.585 1.00 95.69 418 ALA A N 1
ATOM 3250 C CA . ALA A 1 418 ? -13.214 -3.118 1.028 1.00 95.69 418 ALA A CA 1
ATOM 3251 C C . ALA A 1 418 ? -14.668 -2.944 0.564 1.00 95.69 418 ALA A C 1
ATOM 3253 O O . ALA A 1 418 ? -15.238 -1.880 0.789 1.00 95.69 418 ALA A O 1
ATOM 3254 N N . VAL A 1 419 ? -15.289 -3.979 -0.014 1.00 94.62 419 VAL A N 1
ATOM 3255 C CA . VAL A 1 419 ? -16.722 -3.953 -0.361 1.00 94.62 419 VAL A CA 1
ATOM 3256 C C . VAL A 1 419 ? -17.569 -3.748 0.896 1.00 94.62 419 VAL A C 1
ATOM 3258 O O . VAL A 1 419 ? -18.385 -2.834 0.945 1.00 94.62 419 VAL A O 1
ATOM 3261 N N . LEU A 1 420 ? -17.311 -4.528 1.951 1.00 95.94 420 LEU A N 1
ATOM 3262 C CA . LEU A 1 420 ? -18.033 -4.397 3.223 1.00 95.94 420 LEU A CA 1
ATOM 3263 C C . LEU A 1 420 ? -17.823 -3.012 3.857 1.00 95.94 420 LEU A C 1
ATOM 3265 O O . LEU A 1 420 ? -18.753 -2.433 4.409 1.00 95.94 420 LEU A O 1
ATOM 3269 N N . LYS A 1 421 ? -16.613 -2.454 3.752 1.00 96.19 421 LYS A N 1
ATOM 3270 C CA . LYS A 1 421 ? -16.301 -1.091 4.202 1.00 96.19 421 LYS A CA 1
ATOM 3271 C C . LYS A 1 421 ? -17.066 -0.026 3.407 1.00 96.19 421 LYS A C 1
ATOM 3273 O O . LYS A 1 421 ? -17.545 0.932 4.007 1.00 96.19 421 LYS A O 1
ATOM 3278 N N . GLU A 1 422 ? -17.214 -0.179 2.091 1.00 94.75 422 GLU A N 1
ATOM 3279 C CA . GLU A 1 422 ? -18.029 0.732 1.273 1.00 94.75 422 GLU A CA 1
ATOM 3280 C C . GLU A 1 422 ? -19.518 0.650 1.646 1.00 94.75 422 GLU A C 1
ATOM 3282 O O . GLU A 1 422 ? -20.154 1.691 1.821 1.00 94.75 422 GLU A O 1
ATOM 3287 N N . ASP A 1 423 ? -20.050 -0.556 1.877 1.00 94.25 423 ASP A N 1
ATOM 3288 C CA . ASP A 1 423 ? -21.421 -0.746 2.370 1.00 94.25 423 ASP A CA 1
ATOM 3289 C C . ASP A 1 423 ? -21.639 -0.050 3.730 1.00 94.25 423 ASP A C 1
ATOM 3291 O O . ASP A 1 423 ? -22.689 0.559 3.965 1.00 94.25 423 ASP A O 1
ATOM 3295 N N . ILE A 1 424 ? -20.635 -0.091 4.620 1.00 95.06 424 ILE A N 1
ATOM 3296 C CA . ILE A 1 424 ? -20.656 0.611 5.915 1.00 95.06 424 ILE A CA 1
ATOM 3297 C C . ILE A 1 424 ? -20.669 2.134 5.727 1.00 95.06 424 ILE A C 1
ATOM 3299 O O . ILE A 1 424 ? -21.417 2.844 6.409 1.00 95.06 424 ILE A O 1
ATOM 3303 N N . LEU A 1 425 ? -19.862 2.658 4.803 1.00 91.50 425 LEU A N 1
ATOM 3304 C CA . LEU A 1 425 ? -19.857 4.087 4.486 1.00 91.50 425 LEU A CA 1
ATOM 3305 C C . LEU A 1 425 ? -21.222 4.553 3.963 1.00 91.50 425 LEU A C 1
ATOM 3307 O O . LEU A 1 425 ? -21.686 5.623 4.357 1.00 91.50 425 LEU A O 1
ATOM 3311 N N . ASP A 1 426 ? -21.896 3.741 3.144 1.00 90.44 426 ASP A N 1
ATOM 3312 C CA . ASP A 1 426 ? -23.226 4.059 2.612 1.00 90.44 426 ASP A CA 1
ATOM 3313 C C . ASP A 1 426 ? -24.298 4.104 3.719 1.00 90.44 426 ASP A C 1
ATOM 3315 O O . ASP A 1 426 ? -25.101 5.037 3.758 1.00 90.44 426 ASP A O 1
ATOM 3319 N N . ILE A 1 427 ? -24.287 3.170 4.685 1.00 91.88 427 ILE A N 1
ATOM 3320 C CA . ILE A 1 427 ? -25.231 3.218 5.827 1.00 91.88 427 ILE A CA 1
ATOM 3321 C C . ILE A 1 427 ? -24.895 4.308 6.847 1.00 91.88 427 ILE A C 1
ATOM 3323 O O . ILE A 1 427 ? -25.757 4.704 7.630 1.00 91.88 427 ILE A O 1
ATOM 3327 N N . SER A 1 428 ? -23.654 4.796 6.883 1.00 82.81 428 SER A N 1
ATOM 3328 C CA . SER A 1 428 ? -23.247 5.826 7.845 1.00 82.81 428 SER A CA 1
ATOM 3329 C C . SER A 1 428 ? -23.984 7.147 7.601 1.00 82.81 428 SER A C 1
ATOM 3331 O O . SER A 1 428 ? -24.269 7.864 8.560 1.00 82.81 428 SER A O 1
ATOM 3333 N N . GLY A 1 429 ? -24.359 7.427 6.346 1.00 77.38 429 GLY A N 1
ATOM 3334 C CA . GLY A 1 429 ? -25.195 8.568 5.959 1.00 77.38 429 GLY A CA 1
ATOM 3335 C C . GLY A 1 429 ? -26.710 8.335 6.062 1.00 77.38 429 GLY A C 1
ATOM 3336 O O . GLY A 1 429 ? -27.475 9.267 5.802 1.00 77.38 429 GLY A O 1
ATOM 3337 N N . GLU A 1 430 ? -27.160 7.127 6.422 1.00 84.81 430 GLU A N 1
ATOM 3338 C CA . GLU A 1 430 ? -28.585 6.800 6.534 1.00 84.81 430 GLU A CA 1
ATOM 3339 C C . GLU A 1 430 ? -29.211 7.488 7.755 1.00 84.81 430 GLU A C 1
ATOM 3341 O O . GLU A 1 430 ? -28.722 7.372 8.882 1.00 84.81 430 GLU A O 1
ATOM 3346 N N . LYS A 1 431 ? -30.320 8.201 7.530 1.00 84.69 431 LYS A N 1
ATOM 3347 C CA . LYS A 1 431 ? -31.032 8.949 8.577 1.00 84.69 431 LYS A CA 1
ATOM 3348 C C . LYS A 1 431 ? -32.028 8.070 9.323 1.00 84.69 431 LYS A C 1
ATOM 3350 O O . LYS A 1 431 ? -32.312 8.327 10.492 1.00 84.69 431 LYS A O 1
ATOM 3355 N N . ASN A 1 432 ? -32.589 7.062 8.655 1.00 89.25 432 ASN A N 1
ATOM 3356 C CA . ASN A 1 432 ? -33.516 6.138 9.289 1.00 89.25 432 ASN A CA 1
ATOM 3357 C C . ASN A 1 432 ? -32.751 5.094 10.114 1.00 89.25 432 ASN A C 1
ATOM 3359 O O . ASN A 1 432 ? -32.140 4.175 9.572 1.00 89.25 432 ASN A O 1
ATOM 3363 N N . GLN A 1 433 ? -32.844 5.202 11.440 1.00 87.38 433 GLN A N 1
ATOM 3364 C CA . GLN A 1 433 ? -32.150 4.299 12.355 1.00 87.38 433 GLN A CA 1
ATOM 3365 C C . GLN A 1 433 ? -32.580 2.830 12.206 1.00 87.38 433 GLN A C 1
ATOM 3367 O O . GLN A 1 433 ? -31.743 1.944 12.357 1.00 87.38 433 GLN A O 1
ATOM 3372 N N . GLU A 1 434 ? -33.852 2.548 11.916 1.00 90.44 434 GLU A N 1
ATOM 3373 C CA . GLU A 1 434 ? -34.327 1.168 11.750 1.00 90.44 434 GLU A CA 1
ATOM 3374 C C . GLU A 1 434 ? -33.734 0.529 10.493 1.00 90.44 434 GLU A C 1
ATOM 3376 O O . GLU A 1 434 ? -33.243 -0.601 10.542 1.00 90.44 434 GLU A O 1
ATOM 3381 N N . ASP A 1 435 ? -33.714 1.269 9.380 1.00 90.81 435 ASP A N 1
ATOM 3382 C CA . ASP A 1 435 ? -33.103 0.781 8.143 1.00 90.81 435 ASP A CA 1
ATOM 3383 C C . ASP A 1 435 ? -31.588 0.628 8.292 1.00 90.81 435 ASP A C 1
ATOM 3385 O O . ASP A 1 435 ? -31.020 -0.381 7.872 1.00 90.81 435 ASP A O 1
ATOM 3389 N N . LYS A 1 436 ? -30.947 1.572 8.987 1.00 91.69 436 LYS A N 1
ATOM 3390 C CA . LYS A 1 436 ? -29.526 1.513 9.324 1.00 91.69 436 LYS A CA 1
ATOM 3391 C C . LYS A 1 436 ? -29.179 0.253 10.119 1.00 91.69 436 LYS A C 1
ATOM 3393 O O . LYS A 1 436 ? -28.255 -0.460 9.737 1.00 91.69 436 LYS A O 1
ATOM 3398 N N . ILE A 1 437 ? -29.944 -0.069 11.167 1.00 92.94 437 ILE A N 1
ATOM 3399 C CA . ILE A 1 437 ? -29.766 -1.299 11.960 1.00 92.94 437 ILE A CA 1
ATOM 3400 C C . ILE A 1 437 ? -29.985 -2.538 11.086 1.00 92.94 437 ILE A C 1
ATOM 3402 O O . ILE A 1 437 ? -29.150 -3.440 11.079 1.00 92.94 437 ILE A O 1
ATOM 3406 N N . ARG A 1 438 ? -31.069 -2.571 10.303 1.00 95.06 438 ARG A N 1
ATOM 3407 C CA . ARG A 1 438 ? -31.395 -3.700 9.420 1.00 95.06 438 ARG A CA 1
ATOM 3408 C C . ARG A 1 438 ? -30.282 -3.973 8.406 1.00 95.06 438 ARG A C 1
ATOM 3410 O O . ARG A 1 438 ? -29.877 -5.121 8.229 1.00 95.06 438 ARG A O 1
ATOM 3417 N N . ARG A 1 439 ? -29.779 -2.933 7.736 1.00 95.38 439 ARG A N 1
ATOM 3418 C CA . ARG A 1 439 ? -28.680 -3.035 6.763 1.00 95.38 439 ARG A CA 1
ATOM 3419 C C . ARG A 1 439 ? -27.369 -3.419 7.442 1.00 95.38 439 ARG A C 1
ATOM 3421 O O . ARG A 1 439 ? -26.657 -4.273 6.923 1.00 95.38 439 ARG A O 1
ATOM 3428 N N . ALA A 1 440 ? -27.091 -2.874 8.624 1.00 95.50 440 ALA A N 1
ATOM 3429 C CA . ALA A 1 440 ? -25.924 -3.256 9.407 1.00 95.50 440 ALA A CA 1
ATOM 3430 C C . ALA A 1 440 ? -25.928 -4.748 9.780 1.00 95.50 440 ALA A C 1
ATOM 3432 O O . ALA A 1 440 ? -24.890 -5.398 9.676 1.00 95.50 440 ALA A O 1
ATOM 3433 N N . SER A 1 441 ? -27.081 -5.326 10.137 1.00 96.31 441 SER A N 1
ATOM 3434 C CA . SER A 1 441 ? -27.194 -6.770 10.395 1.00 96.31 441 SER A CA 1
ATOM 3435 C C . SER A 1 441 ? -26.869 -7.617 9.160 1.00 96.31 441 SER A C 1
ATOM 3437 O O . SER A 1 441 ? -26.224 -8.655 9.288 1.00 96.31 441 SER A O 1
ATOM 3439 N N . ILE A 1 442 ? -27.264 -7.167 7.963 1.00 97.12 442 ILE A N 1
ATOM 3440 C CA . ILE A 1 442 ? -26.928 -7.842 6.698 1.00 97.12 442 ILE A CA 1
ATOM 3441 C C . ILE A 1 442 ? -25.415 -7.795 6.453 1.00 97.12 442 ILE A C 1
ATOM 3443 O O . ILE A 1 442 ? -24.817 -8.818 6.125 1.00 97.12 442 ILE A O 1
ATOM 3447 N N . ILE A 1 443 ? -24.789 -6.631 6.656 1.00 96.62 443 ILE A N 1
ATOM 3448 C CA . ILE A 1 443 ? -23.337 -6.463 6.504 1.00 96.62 443 ILE A CA 1
ATOM 3449 C C . ILE A 1 443 ? -22.585 -7.338 7.514 1.00 96.62 443 ILE A C 1
ATOM 3451 O O . ILE A 1 443 ? -21.627 -8.008 7.137 1.00 96.62 443 ILE A O 1
ATOM 3455 N N . LYS A 1 444 ? -23.037 -7.391 8.776 1.00 97.25 444 LYS A N 1
ATOM 3456 C CA . LYS A 1 444 ? -22.441 -8.254 9.808 1.00 97.25 444 LYS A CA 1
ATOM 3457 C C . LYS A 1 444 ? -22.488 -9.724 9.406 1.00 97.25 444 LYS A C 1
ATOM 3459 O O . LYS A 1 444 ? -21.456 -10.382 9.430 1.00 97.25 444 LYS A O 1
ATOM 3464 N N . ALA A 1 445 ? -23.657 -10.212 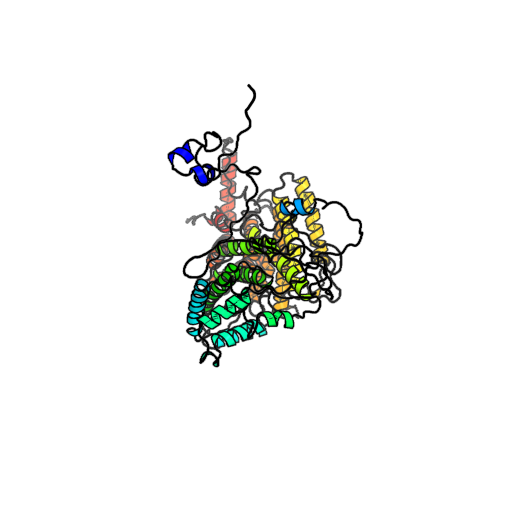8.990 1.00 97.31 445 ALA A N 1
ATOM 3465 C CA . ALA A 1 445 ? -23.819 -11.595 8.551 1.00 97.31 445 ALA A CA 1
ATOM 3466 C C . ALA A 1 445 ? -22.937 -11.919 7.334 1.00 97.31 445 ALA A C 1
ATOM 3468 O O . ALA A 1 445 ? -22.365 -13.002 7.257 1.00 97.31 445 ALA A O 1
ATOM 3469 N N . ALA A 1 446 ? -22.781 -10.975 6.399 1.00 95.44 446 ALA A N 1
ATOM 3470 C CA . ALA A 1 446 ? -21.878 -11.137 5.264 1.00 95.44 446 ALA A CA 1
ATOM 3471 C C . ALA A 1 446 ? -20.400 -11.173 5.693 1.00 95.44 446 ALA A C 1
ATOM 3473 O O . ALA A 1 446 ? -19.643 -11.989 5.172 1.00 95.44 446 ALA A O 1
ATOM 3474 N N . ALA A 1 447 ? -19.991 -10.325 6.641 1.00 96.62 447 ALA A N 1
ATOM 3475 C CA . ALA A 1 447 ? -18.637 -10.329 7.191 1.00 96.62 447 ALA A CA 1
ATOM 3476 C C . ALA A 1 447 ? -18.316 -11.653 7.900 1.00 96.62 447 ALA A C 1
ATOM 3478 O O . ALA A 1 447 ? -17.249 -12.220 7.669 1.00 96.62 447 ALA A O 1
ATOM 3479 N N . ASP A 1 448 ? -19.255 -12.161 8.703 1.00 96.06 448 ASP A N 1
ATOM 3480 C CA . ASP A 1 448 ? -19.117 -13.435 9.413 1.00 96.06 448 ASP A CA 1
ATOM 3481 C C . ASP A 1 448 ? -19.035 -14.604 8.434 1.00 96.06 448 ASP A C 1
ATOM 3483 O O . ASP A 1 448 ? -18.099 -15.391 8.514 1.00 96.06 448 ASP A O 1
ATOM 3487 N N . LEU A 1 449 ? -19.934 -14.662 7.445 1.00 95.06 449 LEU A N 1
ATOM 3488 C CA . LEU A 1 449 ? -19.911 -15.695 6.409 1.00 95.06 449 LEU A CA 1
ATOM 3489 C C . LEU A 1 449 ? -18.575 -15.714 5.660 1.00 95.06 449 LEU A C 1
ATOM 3491 O O . LEU A 1 449 ? -18.008 -16.781 5.426 1.00 95.06 449 LEU A O 1
ATOM 3495 N N . GLN A 1 450 ? -18.075 -14.539 5.269 1.00 94.19 450 GLN A N 1
ATOM 3496 C CA . GLN A 1 450 ? -16.796 -14.430 4.577 1.00 94.19 450 GLN A CA 1
ATOM 3497 C C . GLN A 1 450 ? -15.659 -14.921 5.469 1.00 94.19 450 GLN A C 1
ATOM 3499 O O . GLN A 1 450 ? -14.886 -15.761 5.020 1.00 94.19 450 GLN A O 1
ATOM 3504 N N . TRP A 1 451 ? -15.600 -14.462 6.726 1.00 95.62 451 TRP A N 1
ATOM 3505 C CA . TRP A 1 451 ? -14.601 -14.903 7.699 1.00 95.62 451 TRP A CA 1
ATOM 3506 C C . TRP A 1 451 ? -14.658 -16.414 7.926 1.00 95.62 451 TRP A C 1
ATOM 3508 O O . TRP A 1 451 ? -13.643 -17.089 7.808 1.00 95.62 451 TRP A O 1
ATOM 3518 N N . GLU A 1 452 ? -15.832 -16.979 8.194 1.00 94.69 452 GLU A N 1
ATOM 3519 C CA . GLU A 1 452 ? -16.026 -18.416 8.402 1.00 94.69 452 GLU A CA 1
ATOM 3520 C C . GLU A 1 452 ? -15.572 -19.232 7.191 1.00 94.69 452 GLU A C 1
ATOM 3522 O O . GLU A 1 452 ? -14.899 -20.247 7.373 1.00 94.69 452 GLU A O 1
ATOM 3527 N N . SER A 1 453 ? -15.826 -18.732 5.981 1.00 92.50 453 SER A N 1
ATOM 3528 C CA . SER A 1 453 ? -15.460 -19.399 4.730 1.00 92.50 453 SER A CA 1
ATOM 3529 C C . SER A 1 453 ? -13.966 -19.332 4.387 1.00 92.50 453 SER A C 1
ATOM 3531 O O . SER A 1 453 ? -13.535 -20.088 3.516 1.00 92.50 453 SER A O 1
ATOM 3533 N N . LEU A 1 454 ? -13.151 -18.474 5.030 1.00 92.81 454 LEU A N 1
ATOM 3534 C CA . LEU A 1 454 ? -11.702 -18.500 4.780 1.00 92.81 454 LEU A CA 1
ATOM 3535 C C . LEU A 1 454 ? -11.099 -19.850 5.196 1.00 92.81 454 LEU A C 1
ATOM 3537 O O . LEU A 1 454 ? -11.440 -20.373 6.266 1.00 92.81 454 LEU A O 1
ATOM 3541 N N . PRO A 1 455 ? -10.123 -20.362 4.426 1.00 93.38 455 PRO A N 1
ATOM 3542 C CA . PRO A 1 455 ? -9.291 -21.474 4.856 1.00 93.38 455 PRO A CA 1
ATOM 3543 C C . PRO A 1 455 ? -8.661 -21.214 6.229 1.00 93.38 455 PRO A C 1
ATOM 3545 O O . PRO A 1 455 ? -8.252 -20.093 6.535 1.00 93.38 455 PRO A O 1
ATOM 3548 N N . ALA A 1 456 ? -8.571 -22.250 7.067 1.00 91.38 456 ALA A N 1
ATOM 3549 C CA . ALA A 1 456 ? -8.077 -22.114 8.439 1.00 91.38 456 ALA A CA 1
ATOM 3550 C C . ALA A 1 456 ? -6.643 -21.560 8.496 1.00 91.38 456 ALA A C 1
ATOM 3552 O O . ALA A 1 456 ? -6.343 -20.718 9.335 1.00 91.38 456 ALA A O 1
ATOM 3553 N N . HIS A 1 457 ? -5.782 -21.950 7.551 1.00 91.50 457 HIS A N 1
ATOM 3554 C CA . HIS A 1 457 ? -4.407 -21.451 7.438 1.00 91.50 457 HIS A CA 1
ATOM 3555 C C . HIS A 1 457 ? -4.301 -20.009 6.925 1.00 91.50 457 HIS A C 1
ATOM 3557 O O . HIS A 1 457 ? -3.195 -19.490 6.842 1.00 91.50 457 HIS A O 1
ATOM 3563 N N . PHE A 1 458 ? -5.415 -19.348 6.587 1.00 93.50 458 PHE A N 1
ATOM 3564 C CA . PHE A 1 458 ? -5.461 -17.905 6.305 1.00 93.50 458 PHE A CA 1
ATOM 3565 C C . PHE A 1 458 ? -5.919 -17.097 7.531 1.00 93.50 458 PHE A C 1
ATOM 3567 O O . PHE A 1 458 ? -5.964 -15.867 7.485 1.00 93.50 458 PHE A O 1
ATOM 3574 N N . LYS A 1 459 ? -6.286 -17.758 8.638 1.00 93.50 459 LYS A N 1
ATOM 3575 C CA . LYS A 1 459 ? -6.830 -17.110 9.835 1.00 93.50 459 LYS A CA 1
ATOM 3576 C C . LYS A 1 459 ? -5.796 -17.049 10.948 1.00 93.50 459 LYS A C 1
ATOM 3578 O O . LYS A 1 459 ? -5.190 -18.047 11.319 1.00 93.50 459 LYS A O 1
ATOM 3583 N N . LEU A 1 460 ? -5.683 -15.875 11.563 1.00 93.81 460 LEU A N 1
ATOM 3584 C CA . LEU A 1 460 ? -4.977 -15.707 12.829 1.00 93.81 460 LEU A CA 1
ATOM 3585 C C . LEU A 1 460 ? -5.966 -15.889 13.993 1.00 93.81 460 LEU A C 1
ATOM 3587 O O . LEU A 1 460 ? -6.709 -14.963 14.334 1.00 93.81 460 LEU A O 1
ATOM 3591 N N . GLU A 1 461 ? -6.014 -17.093 14.571 1.00 85.50 461 GLU A N 1
ATOM 3592 C CA . GLU A 1 461 ? -6.913 -17.442 15.694 1.00 85.50 461 GLU A CA 1
ATOM 3593 C C . GLU A 1 461 ? -6.200 -17.553 17.053 1.00 85.50 461 GLU A C 1
ATOM 3595 O O . GLU A 1 461 ? -6.856 -17.629 18.090 1.00 85.50 461 GLU A O 1
ATOM 3600 N N . GLY A 1 462 ? -4.866 -17.505 17.068 1.00 88.19 462 GLY A N 1
ATOM 3601 C CA . GLY A 1 462 ? -4.047 -17.545 18.281 1.00 88.19 462 GLY A CA 1
ATOM 3602 C C . GLY A 1 462 ? -2.953 -16.474 18.295 1.00 88.19 462 GLY A C 1
ATOM 3603 O O . GLY A 1 462 ? -2.870 -15.674 17.360 1.00 88.19 462 GLY A O 1
ATOM 3604 N N . PRO A 1 463 ? -2.097 -16.468 19.334 1.00 90.31 463 PRO A N 1
ATOM 3605 C CA . PRO A 1 463 ? -0.948 -15.572 19.409 1.00 90.31 463 PRO A CA 1
ATOM 3606 C C . PRO A 1 463 ? -0.062 -15.689 18.167 1.00 90.31 463 PRO A C 1
ATOM 3608 O O . PRO A 1 463 ? 0.111 -16.773 17.603 1.00 90.31 463 PRO A O 1
ATOM 3611 N N . MET A 1 464 ? 0.552 -14.585 17.762 1.00 92.50 464 MET A N 1
ATOM 3612 C CA . MET A 1 464 ? 1.458 -14.555 16.613 1.00 92.50 464 MET A CA 1
ATOM 3613 C C . MET A 1 464 ? 2.696 -15.428 16.856 1.00 92.50 464 MET A C 1
ATOM 3615 O O . MET A 1 464 ? 3.160 -16.115 15.953 1.00 92.50 464 MET A O 1
ATOM 3619 N N . LYS A 1 465 ? 3.191 -15.477 18.102 1.00 87.19 465 LYS A N 1
ATOM 3620 C CA . LYS A 1 465 ? 4.358 -16.298 18.490 1.00 87.19 465 LYS A CA 1
ATOM 3621 C C . LYS A 1 465 ? 4.165 -17.803 18.321 1.00 87.19 465 LYS A C 1
ATOM 3623 O O . LYS A 1 465 ? 5.154 -18.524 18.279 1.00 87.19 465 LYS A O 1
ATOM 3628 N N . SER A 1 466 ? 2.922 -18.282 18.317 1.00 89.25 466 SER A N 1
ATOM 3629 C CA . SER A 1 466 ? 2.623 -19.712 18.193 1.00 89.25 466 SER A CA 1
ATOM 3630 C C . SER A 1 466 ? 2.372 -20.149 16.752 1.00 89.25 466 SER A C 1
ATOM 3632 O O . SER A 1 466 ? 2.076 -21.320 16.537 1.00 89.25 466 SER A O 1
ATOM 3634 N N . GLN A 1 467 ? 2.429 -19.230 15.785 1.00 89.62 467 GLN A N 1
ATOM 3635 C CA . GLN A 1 467 ? 2.214 -19.558 14.381 1.00 89.62 467 GLN A CA 1
ATOM 3636 C C . GLN A 1 467 ? 3.487 -20.158 13.785 1.00 89.62 467 GLN A C 1
ATOM 3638 O O . GLN A 1 467 ? 4.552 -19.547 13.845 1.00 89.62 467 GLN A O 1
ATOM 3643 N N . ASP A 1 468 ? 3.362 -21.339 13.187 1.00 87.94 468 ASP A N 1
ATOM 3644 C CA . ASP A 1 468 ? 4.450 -22.009 12.473 1.00 87.94 468 ASP A CA 1
ATOM 3645 C C . ASP A 1 468 ? 4.363 -21.666 10.978 1.00 87.94 468 ASP A C 1
ATOM 3647 O O . ASP A 1 468 ? 3.817 -22.420 10.175 1.00 87.94 468 ASP A O 1
ATOM 3651 N N . CYS A 1 469 ? 4.792 -20.453 10.624 1.00 90.25 469 CYS A N 1
ATOM 3652 C CA . CYS A 1 469 ? 4.777 -19.946 9.249 1.00 90.25 469 CYS A CA 1
ATOM 3653 C C . CYS A 1 469 ? 5.944 -18.981 8.997 1.00 90.25 469 CYS A C 1
ATOM 3655 O O . CYS A 1 469 ? 6.639 -18.561 9.927 1.00 90.25 469 CYS A O 1
ATOM 3657 N N . SER A 1 470 ? 6.186 -18.632 7.732 1.00 91.62 470 SER A N 1
ATOM 3658 C CA . SER A 1 470 ? 7.232 -17.667 7.389 1.00 91.62 470 SER A CA 1
ATOM 3659 C C . SER A 1 470 ? 6.902 -16.251 7.904 1.00 91.62 470 SER A C 1
ATOM 3661 O O . SER A 1 470 ? 5.729 -15.892 8.030 1.00 91.62 470 SER A O 1
ATOM 3663 N N . PRO A 1 471 ? 7.910 -15.387 8.138 1.00 91.94 471 PRO A N 1
ATOM 3664 C CA . PRO A 1 471 ? 7.697 -13.988 8.533 1.00 91.94 471 PRO A CA 1
ATOM 3665 C C . PRO A 1 471 ? 6.760 -13.182 7.621 1.00 91.94 471 PRO A C 1
ATOM 3667 O O . PRO A 1 471 ? 6.082 -12.267 8.090 1.00 91.94 471 PRO A O 1
ATOM 3670 N N . VAL A 1 472 ? 6.734 -13.504 6.323 1.00 91.25 472 VAL A N 1
ATOM 3671 C CA . VAL A 1 472 ? 5.855 -12.863 5.332 1.00 91.25 472 VAL A CA 1
ATOM 3672 C C . VAL A 1 472 ? 4.425 -13.365 5.477 1.00 91.25 472 VAL A C 1
ATOM 3674 O O . VAL A 1 472 ? 3.492 -12.569 5.500 1.00 91.25 472 VAL A O 1
ATOM 3677 N N . GLU A 1 473 ? 4.233 -14.679 5.605 1.00 92.38 473 GLU A N 1
ATOM 3678 C CA . GLU A 1 473 ? 2.910 -15.264 5.849 1.00 92.38 473 GLU A CA 1
ATOM 3679 C C . GLU A 1 473 ? 2.315 -14.769 7.168 1.00 92.38 473 GLU A C 1
ATOM 3681 O O . GLU A 1 473 ? 1.126 -14.457 7.221 1.00 92.38 473 GLU A O 1
ATOM 3686 N N . LEU A 1 474 ? 3.136 -14.601 8.208 1.00 93.69 474 LEU A N 1
ATOM 3687 C CA . LEU A 1 474 ? 2.693 -14.037 9.479 1.00 93.69 474 LEU A CA 1
ATOM 3688 C C . LEU A 1 474 ? 2.174 -12.596 9.323 1.00 93.69 474 LEU A C 1
ATOM 3690 O O . LEU A 1 474 ? 1.147 -12.247 9.911 1.00 93.69 474 LEU A O 1
ATOM 3694 N N . ASP A 1 475 ? 2.834 -11.768 8.505 1.00 93.75 475 ASP A N 1
ATOM 3695 C CA . ASP A 1 475 ? 2.372 -10.407 8.202 1.00 93.75 475 ASP A CA 1
ATOM 3696 C C . ASP A 1 475 ? 1.047 -10.405 7.413 1.00 93.75 475 ASP A C 1
ATOM 3698 O O . ASP A 1 475 ? 0.155 -9.601 7.708 1.00 93.75 475 ASP A O 1
ATOM 3702 N N . LYS A 1 476 ? 0.863 -11.364 6.491 1.00 93.56 476 LYS A N 1
ATOM 3703 C CA . LYS A 1 476 ? -0.402 -11.576 5.760 1.00 93.56 476 LYS A CA 1
ATOM 3704 C C . LYS A 1 476 ? -1.544 -12.008 6.683 1.00 93.56 476 LYS A C 1
ATOM 3706 O O . LYS A 1 476 ? -2.663 -11.497 6.569 1.00 93.56 476 LYS A O 1
ATOM 3711 N N . LEU A 1 477 ? -1.279 -12.923 7.620 1.00 95.06 477 LEU A N 1
ATOM 3712 C CA . LEU A 1 477 ? -2.241 -13.375 8.635 1.00 95.06 477 LEU A CA 1
ATOM 3713 C C . LEU A 1 477 ? -2.677 -12.216 9.538 1.00 95.06 477 LEU A C 1
ATOM 3715 O O . LEU A 1 477 ? -3.875 -12.015 9.772 1.00 95.06 477 LEU A O 1
ATOM 3719 N N . LEU A 1 478 ? -1.712 -11.406 9.985 1.00 95.62 478 LEU A N 1
ATOM 3720 C CA . LEU A 1 478 ? -1.965 -10.183 10.741 1.00 95.62 478 LEU A CA 1
ATOM 3721 C C . LEU A 1 478 ? -2.841 -9.210 9.939 1.00 95.62 478 LEU A C 1
ATOM 3723 O O . LEU A 1 478 ? -3.874 -8.757 10.436 1.00 95.62 478 LEU A O 1
ATOM 3727 N N . GLY A 1 479 ? -2.470 -8.914 8.690 1.00 95.12 479 GLY A N 1
ATOM 3728 C CA . GLY A 1 479 ? -3.239 -8.039 7.802 1.00 95.12 479 GLY A CA 1
ATOM 3729 C C . GLY A 1 479 ? -4.662 -8.547 7.551 1.00 95.12 479 GLY A C 1
ATOM 3730 O O . GLY A 1 479 ? -5.612 -7.759 7.522 1.00 95.12 479 GLY A O 1
ATOM 3731 N N . THR A 1 480 ? -4.830 -9.864 7.443 1.00 95.69 480 THR A N 1
ATOM 3732 C CA . THR A 1 480 ? -6.126 -10.523 7.241 1.00 95.69 480 THR A CA 1
ATOM 3733 C C . THR A 1 480 ? -7.044 -10.340 8.437 1.00 95.69 480 THR A C 1
ATOM 3735 O O . THR A 1 480 ? -8.176 -9.870 8.279 1.00 95.69 480 THR A O 1
ATOM 3738 N N . LYS A 1 481 ? -6.537 -10.612 9.644 1.00 97.06 481 LYS A N 1
ATOM 3739 C CA . LYS A 1 481 ? -7.292 -10.432 10.886 1.00 97.06 481 LYS A CA 1
ATOM 3740 C C . LYS A 1 481 ? -7.601 -8.962 11.171 1.00 97.06 481 LYS A C 1
ATOM 3742 O O . LYS A 1 481 ? -8.730 -8.651 11.546 1.00 97.06 481 LYS A O 1
ATOM 3747 N N . LEU A 1 482 ? -6.646 -8.053 10.957 1.00 97.25 482 LEU A N 1
ATOM 3748 C CA . LEU A 1 482 ? -6.862 -6.614 11.152 1.00 97.25 482 LEU A CA 1
ATOM 3749 C C . LEU A 1 482 ? -7.927 -6.062 10.201 1.00 97.25 482 LEU A C 1
ATOM 3751 O O . LEU A 1 482 ? -8.788 -5.304 10.637 1.00 97.25 482 LEU A O 1
ATOM 3755 N N . ASN A 1 483 ? -7.935 -6.476 8.930 1.00 96.31 483 ASN A N 1
ATOM 3756 C CA . ASN A 1 483 ? -8.976 -6.059 7.990 1.00 96.31 483 ASN A CA 1
ATOM 3757 C C . ASN A 1 483 ? -10.371 -6.535 8.413 1.00 96.31 483 ASN A C 1
ATOM 3759 O O . ASN A 1 483 ? -11.313 -5.744 8.354 1.00 96.31 483 ASN A O 1
ATOM 3763 N N . TYR A 1 484 ? -10.492 -7.785 8.876 1.00 97.69 484 TYR A N 1
ATOM 3764 C CA . TYR A 1 484 ? -11.745 -8.314 9.417 1.00 97.69 484 TYR A CA 1
ATOM 3765 C C . TYR A 1 484 ? -12.238 -7.494 10.611 1.00 97.69 484 TYR A C 1
ATOM 3767 O O . TYR A 1 484 ? -13.365 -6.999 10.615 1.00 97.69 484 TYR A O 1
ATOM 3775 N N . LEU A 1 485 ? -11.373 -7.305 11.612 1.00 97.88 485 LEU A N 1
ATOM 3776 C CA . LEU A 1 485 ? -11.716 -6.549 12.812 1.00 97.88 485 LEU A CA 1
ATOM 3777 C C . LEU A 1 485 ? -12.052 -5.095 12.482 1.00 97.88 485 LEU A C 1
ATOM 3779 O O . LEU A 1 485 ? -12.979 -4.550 13.068 1.00 97.88 485 LEU A O 1
ATOM 3783 N N . HIS A 1 486 ? -11.380 -4.489 11.501 1.00 97.44 486 HIS A N 1
ATOM 3784 C CA . HIS A 1 486 ? -11.681 -3.127 11.074 1.00 97.44 486 HIS A CA 1
ATOM 3785 C C . HIS A 1 486 ? -13.073 -3.009 10.435 1.00 97.44 486 HIS A C 1
ATOM 3787 O O . HIS A 1 486 ? -13.770 -2.031 10.683 1.00 97.44 486 HIS A O 1
ATOM 3793 N N . VAL A 1 487 ? -13.528 -4.011 9.669 1.00 97.88 487 VAL A N 1
ATOM 3794 C CA . VAL A 1 487 ? -14.922 -4.056 9.180 1.00 97.88 487 VAL A CA 1
ATOM 3795 C C . VAL A 1 487 ? -15.899 -4.053 10.359 1.00 97.88 487 VAL A C 1
ATOM 3797 O O . VAL A 1 487 ? -16.837 -3.258 10.375 1.00 97.88 487 VAL A O 1
ATOM 3800 N N . LEU A 1 488 ? -15.669 -4.899 11.368 1.00 97.56 488 LEU A N 1
ATOM 3801 C CA . LEU A 1 488 ? -16.530 -4.963 12.555 1.00 97.56 488 LEU A CA 1
ATOM 3802 C C . LEU A 1 488 ? -16.500 -3.658 13.361 1.00 97.56 488 LEU A C 1
ATOM 3804 O O . LEU A 1 488 ? -17.547 -3.170 13.784 1.00 97.56 488 LEU A O 1
ATOM 3808 N N . PHE A 1 489 ? -15.312 -3.082 13.534 1.00 95.75 489 PHE A N 1
ATOM 3809 C CA . PHE A 1 489 ? -15.090 -1.812 14.215 1.00 95.75 489 PHE A CA 1
ATOM 3810 C C . PHE A 1 489 ? -15.883 -0.685 13.551 1.00 95.75 489 PHE A C 1
ATOM 3812 O O . PHE A 1 489 ? -16.693 -0.037 14.212 1.00 95.75 489 PHE A O 1
ATOM 3819 N N . LEU A 1 490 ? -15.726 -0.510 12.234 1.00 94.75 490 LEU A N 1
ATOM 3820 C CA . LEU A 1 490 ? -16.429 0.523 11.471 1.00 94.75 490 LEU A CA 1
ATOM 3821 C C . LEU A 1 490 ? -17.943 0.313 11.502 1.00 94.75 490 LEU A C 1
ATOM 3823 O O . LEU A 1 490 ? -18.694 1.279 11.602 1.00 94.75 490 LEU A O 1
ATOM 3827 N N . LEU A 1 491 ? -18.408 -0.938 11.456 1.00 95.25 491 LEU A N 1
ATOM 3828 C CA . LEU A 1 491 ? -19.831 -1.253 11.521 1.00 95.25 491 LEU A CA 1
ATOM 3829 C C . LEU A 1 491 ? -20.446 -0.841 12.866 1.00 95.25 491 LEU A C 1
ATOM 3831 O O . LEU A 1 491 ? -21.502 -0.206 12.892 1.00 95.25 491 LEU A O 1
ATOM 3835 N N . ARG A 1 492 ? -19.787 -1.174 13.985 1.00 92.56 492 ARG A N 1
ATOM 3836 C CA . ARG A 1 492 ? -20.238 -0.758 15.323 1.00 92.56 492 ARG A CA 1
ATOM 3837 C C . ARG A 1 492 ? -20.153 0.752 15.485 1.00 92.56 492 ARG A C 1
ATOM 3839 O O . ARG A 1 492 ? -21.102 1.365 15.964 1.00 92.56 492 ARG A O 1
ATOM 3846 N N . GLN A 1 493 ? -19.074 1.366 15.004 1.00 88.12 493 GLN A N 1
ATOM 3847 C CA . GLN A 1 493 ? -18.926 2.817 15.007 1.00 88.12 493 GLN A CA 1
ATOM 3848 C C . GLN A 1 493 ? -20.052 3.504 14.225 1.00 88.12 493 GLN A C 1
ATOM 3850 O O . GLN A 1 493 ? -20.635 4.464 14.723 1.00 88.12 493 GLN A O 1
ATOM 3855 N N . ALA A 1 494 ? -20.422 2.979 13.054 1.00 88.62 494 ALA A N 1
ATOM 3856 C CA . ALA A 1 494 ? -21.515 3.509 12.251 1.00 88.62 494 ALA A CA 1
ATOM 3857 C C . ALA A 1 494 ? -22.863 3.439 12.974 1.00 88.62 494 ALA A C 1
ATOM 3859 O O . ALA A 1 494 ? -23.683 4.333 12.791 1.00 88.62 494 ALA A O 1
ATOM 3860 N N . LEU A 1 495 ? -23.114 2.425 13.805 1.00 88.25 495 LEU A N 1
ATOM 3861 C CA . LEU A 1 495 ? -24.383 2.259 14.525 1.00 88.25 495 LEU A CA 1
ATOM 3862 C C . LEU A 1 495 ? -24.580 3.225 15.705 1.00 88.25 495 LEU A C 1
ATOM 3864 O O . LEU A 1 495 ? -25.724 3.410 16.140 1.00 88.25 495 LEU A O 1
ATOM 3868 N N . ARG A 1 496 ? -23.510 3.855 16.204 1.00 81.50 496 ARG A N 1
ATOM 3869 C CA . ARG A 1 496 ? -23.577 4.806 17.325 1.00 81.50 496 ARG A CA 1
ATOM 3870 C C . ARG A 1 496 ? -24.310 6.083 16.918 1.00 81.50 496 ARG A C 1
ATOM 3872 O O . ARG A 1 496 ? -24.185 6.551 15.786 1.00 81.50 496 ARG A O 1
ATOM 3879 N N . ARG A 1 497 ? -25.086 6.654 17.847 1.00 71.50 497 ARG A N 1
ATOM 3880 C CA . ARG A 1 497 ? -25.783 7.934 17.624 1.00 71.50 497 ARG A CA 1
ATOM 3881 C C . ARG A 1 497 ? -24.924 9.110 18.068 1.00 71.50 497 ARG A C 1
ATOM 3883 O O . ARG A 1 497 ? -24.962 10.157 17.434 1.00 71.50 497 ARG A O 1
ATOM 3890 N N . ARG A 1 498 ? -24.161 8.930 19.147 1.00 66.75 498 ARG A N 1
ATOM 3891 C CA . ARG A 1 498 ? -23.193 9.895 19.671 1.00 66.75 498 ARG A CA 1
ATOM 3892 C C . ARG A 1 498 ? -21.859 9.216 19.939 1.00 66.75 498 ARG A C 1
ATOM 3894 O O . ARG A 1 498 ? -21.805 8.062 20.364 1.00 66.75 498 ARG A O 1
ATOM 3901 N N . THR A 1 499 ? -20.779 9.977 19.802 1.00 65.12 499 THR A N 1
ATOM 3902 C CA . THR A 1 499 ? -19.412 9.562 20.169 1.00 65.12 499 THR A CA 1
ATOM 3903 C C . THR A 1 499 ? -19.257 9.285 21.671 1.00 65.12 499 THR A C 1
ATOM 3905 O O . THR A 1 499 ? -18.261 8.694 22.097 1.00 65.12 499 THR A O 1
ATOM 3908 N N . SER A 1 500 ? -20.253 9.657 22.480 1.00 61.44 500 SER A N 1
ATOM 3909 C CA . SER A 1 500 ? -20.358 9.337 23.904 1.00 61.44 500 SER A CA 1
ATOM 3910 C C . SER A 1 500 ? -21.168 8.081 24.235 1.00 61.44 500 SER A C 1
ATOM 3912 O O . SER A 1 500 ? -21.187 7.672 25.391 1.00 61.44 500 SER A O 1
ATOM 3914 N N . ASP A 1 501 ? -21.839 7.454 23.263 1.00 69.56 501 ASP A N 1
ATOM 3915 C CA . ASP A 1 501 ? -22.667 6.280 23.546 1.00 69.56 501 ASP A CA 1
ATOM 3916 C C . ASP A 1 501 ? -21.769 5.066 23.832 1.00 69.56 501 ASP A C 1
ATOM 3918 O O . ASP A 1 501 ? -20.962 4.681 22.981 1.00 69.56 501 ASP A O 1
ATOM 3922 N N . TRP A 1 502 ? -21.906 4.458 25.011 1.00 72.62 502 TRP A N 1
ATOM 3923 C CA . TRP A 1 502 ? -21.157 3.260 25.392 1.00 72.62 502 TRP A CA 1
ATOM 3924 C C . TRP A 1 502 ? -21.566 2.053 24.532 1.00 72.62 502 TRP A C 1
ATOM 3926 O O . TRP A 1 502 ? -22.749 1.720 24.457 1.00 72.62 502 TRP A O 1
ATOM 3936 N N . ASP A 1 503 ? -20.592 1.381 23.912 1.00 82.56 503 ASP A N 1
ATOM 3937 C CA . ASP A 1 503 ? -20.796 0.138 23.156 1.00 82.56 503 ASP A CA 1
ATOM 3938 C C . ASP A 1 503 ? -19.738 -0.906 23.574 1.00 82.56 503 ASP A C 1
ATOM 3940 O O . ASP A 1 503 ? -18.564 -0.775 23.205 1.00 82.56 503 ASP A O 1
ATOM 3944 N N . PRO A 1 504 ? -20.121 -1.945 24.341 1.00 85.00 504 PRO A N 1
ATOM 3945 C CA . PRO A 1 504 ? -19.181 -2.946 24.839 1.00 85.00 504 PRO A CA 1
ATOM 3946 C C . PRO A 1 504 ? -18.561 -3.793 23.719 1.00 85.00 504 PRO A C 1
ATOM 3948 O O . PRO A 1 504 ? -17.392 -4.167 23.813 1.00 85.00 504 PRO A O 1
ATOM 3951 N N . GLU A 1 505 ? -19.286 -4.061 22.627 1.00 89.62 505 GLU A N 1
ATOM 3952 C CA . GLU A 1 505 ? -18.723 -4.837 21.516 1.00 89.62 505 GLU A CA 1
ATOM 3953 C C . GLU A 1 505 ? -17.724 -4.002 20.713 1.00 89.62 505 GLU A C 1
ATOM 3955 O O . GLU A 1 505 ? -16.687 -4.528 20.314 1.00 89.62 505 GLU A O 1
ATOM 3960 N N . LEU A 1 506 ? -17.982 -2.702 20.516 1.00 90.25 506 LEU A N 1
ATOM 3961 C CA . LEU A 1 506 ? -17.005 -1.805 19.888 1.00 90.25 506 LEU A CA 1
ATOM 3962 C C . LEU A 1 506 ? -15.706 -1.767 20.703 1.00 90.25 506 LEU A C 1
ATOM 3964 O O . LEU A 1 506 ? -14.623 -1.905 20.138 1.00 90.25 506 LEU A O 1
ATOM 3968 N N . ASN A 1 507 ? -15.819 -1.631 22.025 1.00 88.62 507 ASN A N 1
ATOM 3969 C CA . ASN A 1 507 ? -14.672 -1.637 22.929 1.00 88.62 507 ASN A CA 1
ATOM 3970 C C . ASN A 1 507 ? -13.915 -2.973 22.900 1.00 88.62 507 ASN A C 1
ATOM 3972 O O . ASN A 1 507 ? -12.684 -2.986 22.915 1.00 88.62 507 ASN A O 1
ATOM 3976 N N . SER A 1 508 ? -14.633 -4.095 22.807 1.00 92.31 508 SER A N 1
ATOM 3977 C CA . SER A 1 508 ? -14.038 -5.426 22.655 1.00 92.31 508 SER A CA 1
ATOM 3978 C C . SER A 1 508 ? -13.265 -5.566 21.339 1.00 92.31 508 SER A C 1
ATOM 3980 O O . SER A 1 508 ? -12.113 -6.007 21.341 1.00 92.31 508 SER A O 1
ATOM 3982 N N . VAL A 1 509 ? -13.851 -5.144 20.213 1.00 94.88 509 VAL A N 1
ATOM 3983 C CA . VAL A 1 509 ? -13.187 -5.178 18.899 1.00 94.88 509 VAL A CA 1
ATOM 3984 C C . VAL A 1 509 ? -11.975 -4.243 18.873 1.00 94.88 509 VAL A C 1
ATOM 3986 O O . VAL A 1 509 ? -10.906 -4.652 18.418 1.00 94.88 509 VAL A O 1
ATOM 3989 N N . ALA A 1 510 ? -12.099 -3.029 19.417 1.00 94.31 510 ALA A N 1
ATOM 3990 C CA . ALA A 1 510 ? -10.986 -2.091 19.553 1.00 94.31 510 ALA A CA 1
ATOM 3991 C C . ALA A 1 510 ? -9.856 -2.684 20.413 1.00 94.31 510 ALA A C 1
ATOM 3993 O O . ALA A 1 510 ? -8.693 -2.636 20.020 1.00 94.31 510 ALA A O 1
ATOM 3994 N N . GLY A 1 511 ? -10.187 -3.323 21.539 1.00 94.44 511 GLY A N 1
ATOM 3995 C CA . GLY A 1 511 ? -9.219 -4.030 22.377 1.00 94.44 511 GLY A CA 1
ATOM 3996 C C . GLY A 1 511 ? -8.470 -5.125 21.615 1.00 94.44 511 GLY A C 1
ATOM 3997 O O . GLY A 1 511 ? -7.247 -5.192 21.686 1.00 94.44 511 GLY A O 1
ATOM 3998 N N . GLN A 1 512 ? -9.172 -5.941 20.823 1.00 95.62 512 GLN A N 1
ATOM 3999 C CA . GLN A 1 512 ? -8.543 -6.974 19.988 1.00 95.62 512 GLN A CA 1
ATOM 4000 C C . GLN A 1 512 ? -7.608 -6.380 18.926 1.00 95.62 512 GLN A C 1
ATOM 4002 O O . GLN A 1 512 ? -6.501 -6.885 18.736 1.00 95.62 512 GLN A O 1
ATOM 4007 N N . MET A 1 513 ? -8.026 -5.304 18.250 1.00 97.31 513 MET A N 1
ATOM 4008 C CA . MET A 1 513 ? -7.191 -4.603 17.268 1.00 97.31 513 MET A CA 1
ATOM 4009 C C . MET A 1 513 ? -5.924 -4.034 17.913 1.00 97.31 513 MET A C 1
ATOM 4011 O O . MET A 1 513 ? -4.831 -4.245 17.386 1.00 97.31 513 MET A O 1
ATOM 4015 N N . LEU A 1 514 ? -6.052 -3.362 19.064 1.00 96.44 514 LEU A N 1
ATOM 4016 C CA . LEU A 1 514 ? -4.912 -2.801 19.788 1.00 96.44 514 LEU A CA 1
ATOM 4017 C C . LEU A 1 514 ? -3.956 -3.902 20.265 1.00 96.44 514 LEU A C 1
ATOM 4019 O O . LEU A 1 514 ? -2.755 -3.789 20.030 1.00 96.44 514 LEU A O 1
ATOM 4023 N N . SER A 1 515 ? -4.474 -4.984 20.858 1.00 95.94 515 SER A N 1
ATOM 4024 C CA . SER A 1 515 ? -3.658 -6.123 21.294 1.00 95.94 515 SER A CA 1
ATOM 4025 C C . SER A 1 515 ? -2.851 -6.723 20.134 1.00 95.94 515 SER A C 1
ATOM 4027 O O . SER A 1 515 ? -1.659 -6.971 20.296 1.00 95.94 515 SER A O 1
ATOM 4029 N N . LEU A 1 516 ? -3.460 -6.907 18.954 1.00 96.88 516 LEU A N 1
ATOM 4030 C CA . LEU A 1 516 ? -2.767 -7.435 17.769 1.00 96.88 516 LEU A CA 1
ATOM 4031 C C . LEU A 1 516 ? -1.681 -6.489 17.252 1.00 96.88 516 LEU A C 1
ATOM 4033 O O . LEU A 1 516 ? -0.582 -6.930 16.923 1.00 96.88 516 LEU A O 1
ATOM 4037 N N . VAL A 1 517 ? -1.966 -5.186 17.189 1.00 96.81 517 VAL A N 1
ATOM 4038 C CA . VAL A 1 517 ? -0.975 -4.187 16.763 1.00 96.81 517 VAL A CA 1
ATOM 4039 C C . VAL A 1 517 ? 0.197 -4.135 17.744 1.00 96.81 517 VAL A C 1
ATOM 4041 O O . VAL A 1 517 ? 1.350 -4.094 17.319 1.00 96.81 517 VAL A O 1
ATOM 4044 N N . VAL A 1 518 ? -0.071 -4.179 19.050 1.00 96.25 518 VAL A N 1
ATOM 4045 C CA . VAL A 1 518 ? 0.969 -4.200 20.087 1.00 96.25 518 VAL A CA 1
ATOM 4046 C C . VAL A 1 518 ? 1.786 -5.490 20.036 1.00 96.25 518 VAL A C 1
ATOM 4048 O O . VAL A 1 518 ? 3.011 -5.436 20.146 1.00 96.25 518 VAL A O 1
ATOM 4051 N N . GLU A 1 519 ? 1.155 -6.645 19.819 1.00 96.00 519 GLU A N 1
ATOM 4052 C CA . GLU A 1 519 ? 1.878 -7.904 19.624 1.00 96.00 519 GLU A CA 1
ATOM 4053 C C . GLU A 1 519 ? 2.798 -7.833 18.395 1.00 96.00 519 GLU A C 1
ATOM 4055 O O . GLU A 1 519 ? 3.975 -8.185 18.493 1.00 96.00 519 GLU A O 1
ATOM 4060 N N . ALA A 1 520 ? 2.311 -7.290 17.277 1.00 95.56 520 ALA A N 1
ATOM 4061 C CA . ALA A 1 520 ? 3.106 -7.086 16.069 1.00 95.56 520 ALA A CA 1
ATOM 4062 C C . ALA A 1 520 ? 4.286 -6.122 16.290 1.00 95.56 520 ALA A C 1
ATOM 4064 O O . ALA A 1 520 ? 5.385 -6.376 15.800 1.00 95.56 520 ALA A O 1
ATOM 4065 N N . LEU A 1 521 ? 4.099 -5.049 17.071 1.00 94.81 521 LEU A N 1
ATOM 4066 C CA . LEU A 1 521 ? 5.179 -4.133 17.463 1.00 94.81 521 LEU A CA 1
ATOM 4067 C C . LEU A 1 521 ? 6.276 -4.854 18.249 1.00 94.81 521 LEU A C 1
ATOM 4069 O O . LEU A 1 521 ? 7.458 -4.710 17.933 1.00 94.81 521 LEU A O 1
ATOM 4073 N N . MET A 1 522 ? 5.884 -5.678 19.222 1.00 92.69 522 MET A N 1
ATOM 4074 C CA . MET A 1 522 ? 6.815 -6.472 20.027 1.00 92.69 522 MET A CA 1
ATOM 4075 C C . MET A 1 522 ? 7.545 -7.549 19.214 1.00 92.69 522 MET A C 1
ATOM 4077 O O . MET A 1 522 ? 8.626 -7.988 19.602 1.00 92.69 522 MET A O 1
ATOM 4081 N N . LEU A 1 523 ? 6.961 -7.985 18.096 1.00 92.38 523 LEU A N 1
ATOM 4082 C CA . LEU A 1 523 ? 7.480 -9.036 17.220 1.00 92.38 523 LEU A CA 1
ATOM 4083 C C . LEU A 1 523 ? 8.089 -8.525 15.916 1.00 92.38 523 LEU A C 1
ATOM 4085 O O . LEU A 1 523 ? 8.421 -9.333 15.053 1.00 92.38 523 LEU A O 1
ATOM 4089 N N . ARG A 1 524 ? 8.272 -7.211 15.760 1.00 89.62 524 ARG A N 1
ATOM 4090 C CA . ARG A 1 524 ? 8.660 -6.589 14.484 1.00 89.62 524 ARG A CA 1
ATOM 4091 C C . ARG A 1 524 ? 9.888 -7.195 13.800 1.00 89.62 524 ARG A C 1
ATOM 4093 O O . ARG A 1 524 ? 9.974 -7.150 12.582 1.00 89.62 524 ARG A O 1
ATOM 4100 N N . GLU A 1 525 ? 10.844 -7.731 14.561 1.00 86.56 525 GLU A N 1
ATOM 4101 C CA . GLU A 1 525 ? 12.070 -8.325 14.006 1.00 86.56 525 GLU A CA 1
ATOM 4102 C C . GLU A 1 525 ? 11.800 -9.666 13.311 1.00 86.56 525 GLU A C 1
ATOM 4104 O O . GLU A 1 525 ? 12.559 -10.065 12.434 1.00 86.56 525 GLU A O 1
ATOM 4109 N N . GLY A 1 526 ? 10.706 -10.337 13.678 1.00 85.44 526 GLY A N 1
ATOM 4110 C CA . GLY A 1 526 ? 10.214 -11.557 13.044 1.00 85.44 526 GLY A CA 1
ATOM 4111 C C . GLY A 1 526 ? 9.144 -11.315 11.978 1.00 85.44 526 GLY A C 1
ATOM 4112 O O . GLY A 1 526 ? 8.531 -12.282 11.539 1.00 85.44 526 GLY A O 1
ATOM 4113 N N . LEU A 1 527 ? 8.891 -10.061 11.579 1.00 89.75 527 LEU A N 1
ATOM 4114 C CA . LEU A 1 527 ? 7.916 -9.710 10.544 1.00 89.75 527 LEU A CA 1
ATOM 4115 C C . LEU A 1 527 ? 8.608 -9.217 9.277 1.00 89.75 527 LEU A C 1
ATOM 4117 O O . LEU A 1 527 ? 9.563 -8.440 9.321 1.00 89.75 527 LEU A O 1
ATOM 4121 N N . VAL A 1 528 ? 8.072 -9.632 8.132 1.00 89.56 528 VAL A N 1
ATOM 4122 C CA . VAL A 1 528 ? 8.494 -9.146 6.819 1.00 89.56 528 VAL A CA 1
ATOM 4123 C C . VAL A 1 528 ? 7.256 -8.664 6.066 1.00 89.56 528 VAL A C 1
ATOM 4125 O O . VAL A 1 528 ? 6.317 -9.418 5.854 1.00 89.56 528 VAL A O 1
ATOM 4128 N N . ASN A 1 529 ? 7.258 -7.391 5.674 1.00 84.75 529 ASN A N 1
ATOM 4129 C CA . ASN A 1 529 ? 6.089 -6.702 5.119 1.00 84.75 529 ASN A CA 1
ATOM 4130 C C . ASN A 1 529 ? 5.546 -7.349 3.823 1.00 84.75 529 ASN A C 1
ATOM 4132 O O . ASN A 1 529 ? 6.253 -7.364 2.809 1.00 84.75 529 ASN A O 1
ATOM 4136 N N . SER A 1 530 ? 4.265 -7.739 3.807 1.00 79.12 530 SER A N 1
ATOM 4137 C CA . SER A 1 530 ? 3.515 -8.189 2.620 1.00 79.12 530 SER A CA 1
ATOM 4138 C C . SER A 1 530 ? 2.905 -7.000 1.858 1.00 79.12 530 SER A C 1
ATOM 4140 O O . SER A 1 530 ? 1.705 -6.739 1.850 1.00 79.12 530 SER A O 1
ATOM 4142 N N . GLY A 1 531 ? 3.752 -6.155 1.268 1.00 73.62 531 GLY A N 1
ATOM 4143 C CA . GLY A 1 531 ? 3.295 -4.985 0.500 1.00 73.62 531 GLY A CA 1
ATOM 4144 C C . GLY A 1 531 ? 2.910 -3.757 1.346 1.00 73.62 531 GLY A C 1
ATOM 4145 O O . GLY A 1 531 ? 3.244 -2.639 0.943 1.00 73.62 531 GLY A O 1
ATOM 4146 N N . THR A 1 532 ? 2.351 -3.924 2.550 1.00 80.12 532 THR A N 1
ATOM 4147 C CA . THR A 1 532 ? 2.051 -2.833 3.511 1.00 80.12 532 THR A CA 1
ATOM 4148 C C . THR A 1 532 ? 3.040 -2.800 4.682 1.00 80.12 532 THR A C 1
ATOM 4150 O O . THR A 1 532 ? 3.585 -3.831 5.059 1.00 80.12 532 THR A O 1
ATOM 4153 N N . SER A 1 533 ? 3.309 -1.630 5.275 1.00 88.62 533 SER A N 1
ATOM 4154 C CA . SER A 1 533 ? 4.261 -1.516 6.394 1.00 88.62 533 SER A CA 1
ATOM 4155 C C . SER A 1 533 ? 3.603 -1.732 7.761 1.00 88.62 533 SER A C 1
ATOM 4157 O O . SER A 1 533 ? 2.409 -1.496 7.937 1.00 88.62 533 SER A O 1
ATOM 4159 N N . LEU A 1 534 ? 4.388 -2.118 8.772 1.00 91.56 534 LEU A N 1
ATOM 4160 C CA . LEU A 1 534 ? 3.911 -2.151 10.161 1.00 91.56 534 LEU A CA 1
ATOM 4161 C C . LEU A 1 534 ? 3.419 -0.773 10.639 1.00 91.56 534 LEU A C 1
ATOM 4163 O O . LEU A 1 534 ? 2.408 -0.691 11.330 1.00 91.56 534 LEU A O 1
ATOM 4167 N N . VAL A 1 535 ? 4.082 0.312 10.218 1.00 92.25 535 VAL A N 1
ATOM 4168 C CA . VAL A 1 535 ? 3.641 1.691 10.493 1.00 92.25 535 VAL A CA 1
ATOM 4169 C C . VAL A 1 535 ? 2.227 1.918 9.962 1.00 92.25 535 VAL A C 1
ATOM 4171 O O . VAL A 1 535 ? 1.390 2.438 10.691 1.00 92.25 535 VAL A O 1
ATOM 4174 N N . TRP A 1 536 ? 1.931 1.463 8.742 1.00 90.81 536 TRP A N 1
ATOM 4175 C CA . TRP A 1 536 ? 0.587 1.541 8.172 1.00 90.81 536 TRP A CA 1
ATOM 4176 C C . TRP A 1 536 ? -0.426 0.802 9.061 1.00 90.81 536 TRP A C 1
ATOM 4178 O O . TRP A 1 536 ? -1.462 1.358 9.425 1.00 90.81 536 TRP A O 1
ATOM 4188 N N . LYS A 1 537 ? -0.104 -0.421 9.504 1.00 94.25 537 LYS A N 1
ATOM 4189 C CA . LYS A 1 537 ? -0.987 -1.192 10.396 1.00 94.25 537 LYS A CA 1
ATOM 4190 C C . LYS A 1 537 ? -1.258 -0.457 11.722 1.00 94.25 537 LYS A C 1
ATOM 4192 O O . LYS A 1 537 ? -2.392 -0.440 12.197 1.00 94.25 537 LYS A O 1
ATOM 4197 N N . VAL A 1 538 ? -0.251 0.205 12.296 1.00 94.81 538 VAL A N 1
ATOM 4198 C CA . VAL A 1 538 ? -0.425 1.045 13.494 1.00 94.81 538 VAL A CA 1
ATOM 4199 C C . VAL A 1 538 ? -1.320 2.247 13.199 1.00 94.81 538 VAL A C 1
ATOM 4201 O O . VAL A 1 538 ? -2.249 2.505 13.956 1.00 94.81 538 VAL A O 1
ATOM 4204 N N . VAL A 1 539 ? -1.065 2.963 12.104 1.00 92.19 539 VAL A N 1
ATOM 4205 C CA . VAL A 1 539 ? -1.780 4.196 11.753 1.00 92.19 539 VAL A CA 1
ATOM 4206 C C . VAL A 1 539 ? -3.258 3.927 11.446 1.00 92.19 539 VAL A C 1
ATOM 4208 O O . VAL A 1 539 ? -4.103 4.624 11.988 1.00 92.19 539 VAL A O 1
ATOM 4211 N N . TYR A 1 540 ? -3.581 2.899 10.654 1.00 90.69 540 TYR A N 1
ATOM 4212 C CA . TYR A 1 540 ? -4.952 2.652 10.168 1.00 90.69 540 TYR A CA 1
ATOM 4213 C C . TYR A 1 540 ? -5.808 1.798 11.108 1.00 90.69 540 TYR A C 1
ATOM 4215 O O . TYR A 1 540 ? -7.029 1.793 10.985 1.00 90.69 540 TYR A O 1
ATOM 4223 N N . TYR A 1 541 ? -5.191 1.012 11.994 1.00 94.56 541 TYR A N 1
ATOM 4224 C CA . TYR A 1 541 ? -5.924 0.120 12.900 1.00 94.56 541 TYR A CA 1
ATOM 4225 C C . TYR A 1 541 ? -5.630 0.436 14.364 1.00 94.56 541 TYR A C 1
ATOM 4227 O O . TYR A 1 541 ? -6.548 0.535 15.176 1.00 94.56 541 TYR A O 1
ATOM 4235 N N . GLY A 1 542 ? -4.350 0.599 14.706 1.00 94.50 542 GLY A N 1
ATOM 4236 C CA . GLY A 1 542 ? -3.905 0.826 16.080 1.00 94.50 542 GLY A CA 1
ATOM 4237 C C . GLY A 1 542 ? -4.377 2.161 16.649 1.00 94.50 542 GLY A C 1
ATOM 4238 O O . GLY A 1 542 ? -4.910 2.187 17.756 1.00 94.50 542 GLY A O 1
ATOM 4239 N N . LEU A 1 543 ? -4.228 3.256 15.896 1.00 93.19 543 LEU A N 1
ATOM 4240 C CA . LEU A 1 543 ? -4.683 4.578 16.334 1.00 93.19 543 LEU A CA 1
ATOM 4241 C C . LEU A 1 543 ? -6.207 4.633 16.454 1.00 93.19 543 LEU A C 1
ATOM 4243 O O . LEU A 1 543 ? -6.703 5.090 17.482 1.00 93.19 543 LEU A O 1
ATOM 4247 N N . ALA A 1 544 ? -6.950 4.103 15.479 1.00 90.69 544 ALA A N 1
ATOM 4248 C CA . ALA A 1 544 ? -8.407 4.066 15.556 1.00 90.69 544 ALA A CA 1
ATOM 4249 C C . ALA A 1 544 ? -8.898 3.338 16.826 1.00 90.69 544 ALA A C 1
ATOM 4251 O O . ALA A 1 544 ? -9.723 3.849 17.590 1.00 90.69 544 ALA A O 1
ATOM 4252 N N . ALA A 1 545 ? -8.323 2.162 17.094 1.00 93.31 545 ALA A N 1
ATOM 4253 C CA . ALA A 1 545 ? -8.613 1.371 18.281 1.00 93.31 545 ALA A CA 1
ATOM 4254 C C . ALA A 1 545 ? -8.225 2.094 19.582 1.00 93.31 545 ALA A C 1
ATOM 4256 O O . ALA A 1 545 ? -9.034 2.176 20.509 1.00 93.31 545 ALA A O 1
ATOM 4257 N N . ALA A 1 546 ? -7.014 2.659 19.643 1.00 93.38 546 ALA A N 1
ATOM 4258 C CA . ALA A 1 546 ? -6.537 3.417 20.795 1.00 93.38 546 ALA A CA 1
ATOM 4259 C C . ALA A 1 546 ? -7.438 4.625 21.088 1.00 93.38 546 ALA A C 1
ATOM 4261 O O . ALA A 1 546 ? -7.769 4.866 22.244 1.00 93.38 546 ALA A O 1
ATOM 4262 N N . GLY A 1 547 ? -7.895 5.340 20.057 1.00 89.38 547 GLY A N 1
ATOM 4263 C CA . GLY A 1 547 ? -8.798 6.480 20.193 1.00 89.38 547 GLY A CA 1
ATOM 4264 C C . GLY A 1 547 ? -10.131 6.113 20.848 1.00 89.38 547 GLY A C 1
ATOM 4265 O O . GLY A 1 547 ? -10.547 6.764 21.807 1.00 89.38 547 GLY A O 1
ATOM 4266 N N . VAL A 1 548 ? -10.777 5.033 20.391 1.00 87.62 548 VAL A N 1
ATOM 4267 C CA . VAL A 1 548 ? -12.023 4.526 21.000 1.00 87.62 548 VAL A CA 1
ATOM 4268 C C . VAL A 1 548 ? -11.806 4.119 22.451 1.00 87.62 548 VAL A C 1
ATOM 4270 O O . VAL A 1 548 ? -12.605 4.465 23.318 1.00 87.62 548 VAL A O 1
ATOM 4273 N N . ILE A 1 549 ? -10.707 3.425 22.731 1.00 89.31 549 ILE A N 1
ATOM 4274 C CA . ILE A 1 549 ? -10.356 3.009 24.086 1.00 89.31 549 ILE A CA 1
ATOM 4275 C C . ILE A 1 549 ? -10.125 4.227 24.991 1.00 89.31 549 ILE A C 1
ATOM 4277 O O . ILE A 1 549 ? -10.634 4.261 26.110 1.00 89.31 549 ILE A O 1
ATOM 4281 N N . CYS A 1 550 ? -9.407 5.250 24.521 1.00 88.19 550 CYS A N 1
ATOM 4282 C CA . CYS A 1 550 ? -9.200 6.492 25.263 1.00 88.19 550 CYS A CA 1
ATOM 4283 C C . CYS A 1 550 ? -10.529 7.187 25.589 1.00 88.19 550 CYS A C 1
ATOM 4285 O O . CYS A 1 550 ? -10.725 7.626 26.722 1.00 88.19 550 CYS A O 1
ATOM 4287 N N . LEU A 1 551 ? -11.465 7.241 24.635 1.00 83.50 551 LEU A N 1
ATOM 4288 C CA . LEU A 1 551 ? -12.814 7.759 24.876 1.00 83.50 551 LEU A CA 1
ATOM 4289 C C . LEU A 1 551 ? -13.575 6.927 25.912 1.00 83.50 551 LEU A C 1
ATOM 4291 O O . LEU A 1 551 ? -14.198 7.495 26.806 1.00 83.50 551 LEU A O 1
ATOM 4295 N N . ALA A 1 552 ? -13.504 5.598 25.821 1.00 82.69 552 ALA A N 1
ATOM 4296 C CA . ALA A 1 552 ? -14.150 4.702 26.772 1.00 82.69 552 ALA A CA 1
ATOM 4297 C C . ALA A 1 552 ? -13.618 4.925 28.197 1.0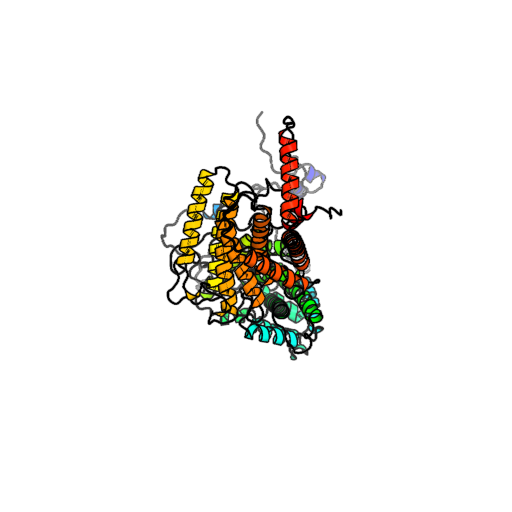0 82.69 552 ALA A C 1
ATOM 4299 O O . ALA A 1 552 ? -14.410 5.028 29.132 1.00 82.69 552 ALA A O 1
ATOM 4300 N N . LEU A 1 553 ? -12.299 5.086 28.362 1.00 82.50 553 LEU A N 1
ATOM 4301 C CA . LEU A 1 553 ? -11.666 5.408 29.647 1.00 82.50 553 LEU A CA 1
ATOM 4302 C C . LEU A 1 553 ? -12.136 6.761 30.208 1.00 82.50 553 LEU A C 1
ATOM 4304 O O . LEU A 1 553 ? -12.403 6.866 31.403 1.00 82.50 553 LEU A O 1
ATOM 4308 N N . LEU A 1 554 ? -12.306 7.776 29.353 1.00 79.25 554 LEU A N 1
ATOM 4309 C CA . LEU A 1 554 ? -12.843 9.089 29.739 1.00 79.25 554 LEU A CA 1
ATOM 4310 C C . LEU A 1 554 ? -14.336 9.063 30.114 1.00 79.25 554 LEU A C 1
ATOM 4312 O O . LEU A 1 554 ? -14.826 10.001 30.742 1.00 79.25 554 LEU A O 1
ATOM 4316 N N . GLN A 1 555 ? -15.068 8.011 29.752 1.00 73.00 555 GLN A N 1
ATOM 4317 C CA . GLN A 1 555 ? -16.511 7.900 29.982 1.00 73.00 555 GLN A CA 1
ATOM 4318 C C . GLN A 1 555 ? -16.880 7.021 31.190 1.00 73.00 555 GLN A C 1
ATOM 4320 O O . GLN A 1 555 ? -18.024 7.076 31.635 1.00 73.00 555 GLN A O 1
ATOM 4325 N N . GLN A 1 556 ? -15.950 6.245 31.769 1.00 65.75 556 GLN A N 1
ATOM 4326 C CA . GLN A 1 556 ? -16.259 5.303 32.863 1.00 65.75 556 GLN A CA 1
ATOM 4327 C C . GLN A 1 556 ? -16.657 6.003 34.175 1.00 65.75 556 GLN A C 1
ATOM 4329 O O . GLN A 1 556 ? -15.777 6.413 34.930 1.00 65.75 556 GLN A O 1
ATOM 4334 N N . GLY A 1 557 ? -17.962 6.140 34.452 1.00 53.84 557 GLY A N 1
ATOM 4335 C CA . GLY A 1 557 ? -18.565 6.710 35.672 1.00 53.84 557 GLY A CA 1
ATOM 4336 C C . GLY A 1 557 ? -18.335 5.883 36.955 1.00 53.84 557 GLY A C 1
ATOM 4337 O O . GLY A 1 557 ? -18.082 4.685 36.853 1.00 53.84 557 GLY A O 1
ATOM 4338 N N . PRO A 1 558 ? -18.504 6.456 38.170 1.00 43.25 558 PRO A N 1
ATOM 4339 C CA . PRO A 1 558 ? -18.425 5.704 39.430 1.00 43.25 558 PRO A CA 1
ATOM 4340 C C . PRO A 1 558 ? -19.632 4.767 39.644 1.00 43.25 558 PRO A C 1
ATOM 4342 O O . PRO A 1 558 ? -19.633 3.983 40.580 1.00 43.25 558 PRO A O 1
ATOM 4345 N N . ALA A 1 559 ? -20.657 4.850 38.784 1.00 42.38 559 ALA A N 1
ATOM 4346 C CA . ALA A 1 559 ? -21.869 4.027 38.822 1.00 42.38 559 ALA A CA 1
ATOM 4347 C C . ALA A 1 559 ? -21.917 2.943 37.725 1.00 42.38 559 ALA A C 1
ATOM 4349 O O . ALA A 1 559 ? -22.924 2.253 37.577 1.00 42.38 559 ALA A O 1
ATOM 4350 N N . THR A 1 560 ? -20.849 2.785 36.940 1.00 45.53 560 THR A N 1
ATOM 4351 C CA . THR A 1 560 ? -20.702 1.673 35.993 1.00 45.53 560 THR A CA 1
ATOM 4352 C C . THR A 1 560 ? -19.860 0.576 36.636 1.00 45.53 560 THR A C 1
ATOM 4354 O O . THR A 1 560 ? -18.718 0.359 36.254 1.00 45.53 560 THR A O 1
ATOM 4357 N N . ASP A 1 561 ? -20.459 -0.174 37.566 1.00 40.84 561 ASP A N 1
ATOM 4358 C CA . ASP A 1 561 ? -19.957 -1.468 38.084 1.00 40.84 561 ASP A CA 1
ATOM 4359 C C . ASP A 1 561 ? -19.894 -2.572 36.997 1.00 40.84 561 ASP A C 1
ATOM 4361 O O . ASP A 1 561 ? -19.789 -3.763 37.279 1.00 40.84 561 ASP A O 1
ATOM 4365 N N . CYS A 1 562 ? -19.969 -2.192 35.721 1.00 43.88 562 CYS A N 1
ATOM 4366 C CA . CYS A 1 562 ? -19.973 -3.082 34.574 1.00 43.88 562 CYS A CA 1
ATOM 4367 C C . CYS A 1 562 ? -18.741 -2.783 33.714 1.00 43.88 562 CYS A C 1
ATOM 4369 O O . CYS A 1 562 ? -18.836 -2.159 32.658 1.00 43.88 562 CYS A O 1
ATOM 4371 N N . VAL A 1 563 ? -17.557 -3.167 34.196 1.00 49.19 563 VAL A N 1
ATOM 4372 C CA . VAL A 1 563 ? -16.324 -3.084 33.406 1.00 49.19 563 VAL A CA 1
ATOM 4373 C C . VAL A 1 563 ? -15.880 -4.499 33.033 1.00 49.19 563 VAL A C 1
ATOM 4375 O O . VAL A 1 563 ? -15.223 -5.185 33.806 1.00 49.19 563 VAL A O 1
ATOM 4378 N N . GLU A 1 564 ? -16.234 -4.920 31.815 1.00 54.91 564 GLU A N 1
ATOM 4379 C CA . GLU A 1 564 ? -15.699 -6.119 31.138 1.00 54.91 564 GLU A CA 1
ATOM 4380 C C . GLU A 1 564 ? -14.300 -5.885 30.524 1.00 54.91 564 GLU A C 1
ATOM 4382 O O . GLU A 1 564 ? -13.701 -6.799 29.958 1.00 54.91 564 GLU A O 1
ATOM 4387 N N . MET A 1 565 ? -13.750 -4.667 30.615 1.00 61.94 565 MET A N 1
ATOM 4388 C CA . MET A 1 565 ? -12.419 -4.342 30.091 1.00 61.94 565 MET A CA 1
ATOM 4389 C C . MET A 1 565 ? -11.353 -4.444 31.184 1.00 61.94 565 MET A C 1
ATOM 4391 O O . MET A 1 565 ? -11.398 -3.711 32.167 1.00 61.94 565 MET A O 1
ATOM 4395 N N . ASP A 1 566 ? -10.339 -5.286 30.979 1.00 76.19 566 ASP A N 1
ATOM 4396 C CA . ASP A 1 566 ? -9.130 -5.290 31.811 1.00 76.19 566 ASP A CA 1
ATOM 4397 C C . ASP A 1 566 ? -8.358 -3.976 31.599 1.00 76.19 566 ASP A C 1
ATOM 4399 O O . ASP A 1 566 ? -7.524 -3.839 30.697 1.00 76.19 566 ASP A O 1
ATOM 4403 N N . THR A 1 567 ? -8.679 -2.977 32.423 1.00 77.12 567 THR A N 1
ATOM 4404 C CA . THR A 1 567 ? -8.078 -1.641 32.384 1.00 77.12 567 THR A CA 1
ATOM 4405 C C . THR A 1 567 ? -6.564 -1.713 32.542 1.00 77.12 567 THR A C 1
ATOM 4407 O O . THR A 1 567 ? -5.849 -1.003 31.843 1.00 77.12 567 THR A O 1
ATOM 4410 N N . SER A 1 568 ? -6.042 -2.626 33.366 1.00 83.25 568 SER A N 1
ATOM 4411 C CA . SER A 1 568 ? -4.597 -2.807 33.533 1.00 83.25 568 SER A CA 1
ATOM 4412 C C . SER A 1 568 ? -3.926 -3.267 32.237 1.00 83.25 568 SER A C 1
ATOM 4414 O O . SER A 1 568 ? -2.902 -2.705 31.830 1.00 83.25 568 SER A O 1
ATOM 4416 N N . LYS A 1 569 ? -4.517 -4.252 31.547 1.00 88.00 569 LYS A N 1
ATOM 4417 C CA . LYS A 1 569 ? -4.028 -4.711 30.238 1.00 88.00 569 LYS A CA 1
ATOM 4418 C C . LYS A 1 569 ? -4.036 -3.577 29.214 1.00 88.00 569 LYS A C 1
ATOM 4420 O O . LYS A 1 569 ? -3.027 -3.365 28.547 1.00 88.00 569 LYS A O 1
ATOM 4425 N N . VAL A 1 570 ? -5.140 -2.844 29.118 1.00 87.62 570 VAL A N 1
ATOM 4426 C CA . VAL A 1 570 ? -5.304 -1.747 28.157 1.00 87.62 570 VAL A CA 1
ATOM 4427 C C . VAL A 1 570 ? -4.290 -0.627 28.391 1.00 87.62 570 VAL A C 1
ATOM 4429 O O . VAL A 1 570 ? -3.649 -0.171 27.447 1.00 87.62 570 VAL A O 1
ATOM 4432 N N . PHE A 1 571 ? -4.086 -0.215 29.645 1.00 89.19 571 PHE A N 1
ATOM 4433 C CA . PHE A 1 571 ? -3.077 0.788 29.994 1.00 89.19 571 PHE A CA 1
ATOM 4434 C C . PHE A 1 571 ? -1.679 0.349 29.568 1.00 89.19 571 PHE A C 1
ATOM 4436 O O . PHE A 1 571 ? -0.930 1.140 28.998 1.00 89.19 571 PHE A O 1
ATOM 4443 N N . ARG A 1 572 ? -1.333 -0.921 29.807 1.00 92.12 572 ARG A N 1
ATOM 4444 C CA . ARG A 1 572 ? -0.043 -1.479 29.394 1.00 92.12 572 ARG A CA 1
ATOM 4445 C C . ARG A 1 572 ? 0.122 -1.453 27.875 1.00 92.12 572 ARG A C 1
ATOM 4447 O O . ARG A 1 572 ? 1.185 -1.077 27.399 1.00 92.12 572 ARG A O 1
ATOM 4454 N N . GLU A 1 573 ? -0.904 -1.828 27.119 1.00 94.31 573 GLU A N 1
ATOM 4455 C CA . GLU A 1 573 ? -0.864 -1.834 25.650 1.00 94.31 573 GLU A CA 1
ATOM 4456 C C . GLU A 1 573 ? -0.722 -0.423 25.066 1.00 94.31 573 GLU A C 1
ATOM 4458 O O . GLU A 1 573 ? 0.130 -0.192 24.206 1.00 94.31 573 GLU A O 1
ATOM 4463 N N . LEU A 1 574 ? -1.475 0.545 25.594 1.00 95.12 574 LEU A N 1
ATOM 4464 C CA . LEU A 1 574 ? -1.332 1.953 25.225 1.00 95.12 574 LEU A CA 1
ATOM 4465 C C . LEU A 1 574 ? 0.065 2.496 25.574 1.00 95.12 574 LEU A C 1
ATOM 4467 O O . LEU A 1 574 ? 0.679 3.185 24.762 1.00 95.12 574 LEU A O 1
ATOM 4471 N N . ALA A 1 575 ? 0.602 2.150 26.747 1.00 94.94 575 ALA A N 1
ATOM 4472 C CA . AL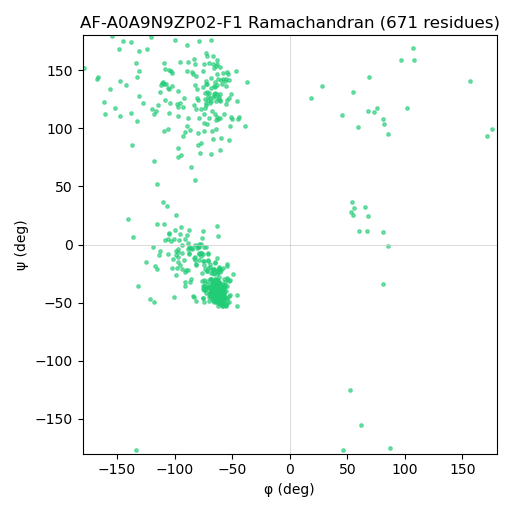A A 1 575 ? 1.941 2.561 27.167 1.00 94.94 575 ALA A CA 1
ATOM 4473 C C . ALA A 1 575 ? 3.048 1.979 26.273 1.00 94.94 575 ALA A C 1
ATOM 4475 O O . ALA A 1 575 ? 4.036 2.666 26.000 1.00 94.94 575 ALA A O 1
ATOM 4476 N N . VAL A 1 576 ? 2.887 0.744 25.781 1.00 95.81 576 VAL A N 1
ATOM 4477 C CA . VAL A 1 576 ? 3.804 0.167 24.785 1.00 95.81 576 VAL A CA 1
ATOM 4478 C C . VAL A 1 576 ? 3.778 0.998 23.508 1.00 95.81 576 VAL A C 1
ATOM 4480 O O . VAL A 1 576 ? 4.838 1.406 23.042 1.00 95.81 576 VAL A O 1
ATOM 4483 N N . LEU A 1 577 ? 2.593 1.313 22.976 1.00 94.44 577 LEU A N 1
ATOM 4484 C CA . LEU A 1 577 ? 2.472 2.130 21.766 1.00 94.44 577 LEU A CA 1
ATOM 4485 C C . LEU A 1 577 ? 3.145 3.506 21.928 1.00 94.44 577 LEU A C 1
ATOM 4487 O O . LEU A 1 577 ? 3.869 3.944 21.035 1.00 94.44 577 LEU A O 1
ATOM 4491 N N . VAL A 1 578 ? 2.953 4.163 23.078 1.00 95.38 578 VAL A N 1
ATOM 4492 C CA . VAL A 1 578 ? 3.628 5.431 23.409 1.00 95.38 578 VAL A CA 1
ATOM 4493 C C . VAL A 1 578 ? 5.146 5.255 23.413 1.00 95.38 578 VAL A C 1
ATOM 4495 O O . VAL A 1 578 ? 5.856 6.012 22.752 1.00 95.38 578 VAL A O 1
ATOM 4498 N N . SER A 1 579 ? 5.637 4.228 24.108 1.00 95.00 579 SER A N 1
ATOM 4499 C CA . SER A 1 579 ? 7.071 3.958 24.248 1.00 95.00 579 SER A CA 1
ATOM 4500 C C . SER A 1 579 ? 7.737 3.699 22.895 1.00 95.00 579 SER A C 1
ATOM 4502 O O . SER A 1 579 ? 8.822 4.213 22.635 1.00 95.00 579 SER A O 1
ATOM 4504 N N . GLU A 1 580 ? 7.073 2.960 22.006 1.00 93.94 580 GLU A N 1
ATOM 4505 C CA . GLU A 1 580 ? 7.579 2.634 20.669 1.00 93.94 580 GLU A CA 1
ATOM 4506 C C . GLU A 1 580 ? 7.764 3.866 19.765 1.00 93.94 580 GLU A C 1
ATOM 4508 O O . GLU A 1 580 ? 8.652 3.900 18.906 1.00 93.94 580 GLU A O 1
ATOM 4513 N N . VAL A 1 581 ? 6.951 4.906 19.963 1.00 92.94 581 VAL A N 1
ATOM 4514 C CA . VAL A 1 581 ? 7.087 6.182 19.247 1.00 92.94 581 VAL A CA 1
ATOM 4515 C C . VAL A 1 581 ? 8.122 7.087 19.922 1.00 92.94 581 VAL A C 1
ATOM 4517 O O . VAL A 1 581 ? 8.975 7.645 19.234 1.00 92.94 581 VAL A O 1
ATOM 4520 N N . GLU A 1 582 ? 8.107 7.212 21.256 1.00 92.50 582 GLU A N 1
ATOM 4521 C CA . GLU A 1 582 ? 9.043 8.080 21.996 1.00 92.50 582 GLU A CA 1
ATOM 4522 C C . GLU A 1 582 ? 10.503 7.618 21.882 1.00 92.50 582 GLU A C 1
ATOM 4524 O O . GLU A 1 582 ? 11.408 8.447 21.753 1.00 92.50 582 GLU A O 1
ATOM 4529 N N . LEU A 1 583 ? 10.737 6.302 21.881 1.00 91.12 583 LEU A N 1
ATOM 4530 C CA . LEU A 1 583 ? 12.067 5.711 21.713 1.00 91.12 583 LEU A CA 1
ATOM 4531 C C . LEU A 1 583 ? 12.555 5.730 20.255 1.00 91.12 583 LEU A C 1
ATOM 4533 O O . LEU A 1 583 ? 13.710 5.394 19.991 1.00 91.12 583 LEU A O 1
ATOM 4537 N N . GLY A 1 584 ? 11.702 6.125 19.305 1.00 87.00 584 GLY A N 1
ATOM 4538 C CA . GLY A 1 584 ? 12.028 6.156 17.880 1.00 87.00 584 GLY A CA 1
ATOM 4539 C C . GLY A 1 584 ? 12.228 4.769 17.265 1.00 87.00 584 GLY A C 1
ATOM 4540 O O . GLY A 1 584 ? 12.961 4.622 16.286 1.00 87.00 584 GLY A O 1
ATOM 4541 N N . THR A 1 585 ? 11.634 3.737 17.867 1.00 87.88 585 THR A N 1
ATOM 4542 C CA . THR A 1 585 ? 11.782 2.343 17.442 1.00 87.88 585 THR A CA 1
ATOM 4543 C C . THR A 1 585 ? 10.774 1.956 16.361 1.00 87.88 585 THR A C 1
ATOM 4545 O O . THR A 1 585 ? 11.116 1.174 15.474 1.00 87.88 585 THR A O 1
ATOM 4548 N N . LEU A 1 586 ? 9.568 2.536 16.390 1.00 89.50 586 LEU A N 1
ATOM 4549 C CA . LEU A 1 586 ? 8.572 2.411 15.320 1.00 89.50 586 LEU A CA 1
ATOM 4550 C C . LEU A 1 586 ? 8.804 3.410 14.177 1.00 89.50 586 LEU A C 1
ATOM 4552 O O . LEU A 1 586 ? 8.698 3.048 13.007 1.00 89.50 586 LEU A O 1
ATOM 4556 N N . VAL A 1 587 ? 9.077 4.670 14.517 1.00 90.81 587 VAL A N 1
ATOM 4557 C CA . VAL A 1 587 ? 9.158 5.786 13.565 1.00 90.81 587 VAL A CA 1
ATOM 4558 C C . VAL A 1 587 ? 10.199 6.801 14.028 1.00 90.81 587 VAL A C 1
ATOM 4560 O O . VAL A 1 587 ? 10.305 7.091 15.218 1.00 90.81 587 VAL A O 1
ATOM 4563 N N . TYR A 1 588 ? 10.967 7.365 13.102 1.00 88.62 588 TYR A N 1
ATOM 4564 C CA . TYR A 1 588 ? 11.950 8.399 13.414 1.00 88.62 588 TYR A CA 1
ATOM 4565 C C . TYR A 1 588 ? 11.392 9.805 13.203 1.00 88.62 588 TYR A C 1
ATOM 4567 O O . TYR A 1 588 ? 10.501 10.002 12.387 1.00 88.62 588 TYR A O 1
ATOM 4575 N N . LYS A 1 589 ? 11.978 10.812 13.865 1.00 88.00 589 LYS A N 1
ATOM 4576 C CA . LYS A 1 589 ? 11.539 12.220 13.768 1.00 88.00 589 LYS A CA 1
ATOM 4577 C C . LYS A 1 589 ? 11.480 12.762 12.340 1.00 88.00 589 LYS A C 1
ATOM 4579 O O . LYS A 1 589 ? 10.706 13.669 12.060 1.00 88.00 589 LYS A O 1
ATOM 4584 N N . GLU A 1 590 ? 12.333 12.251 11.459 1.00 88.50 590 GLU A N 1
ATOM 4585 C CA . GLU A 1 590 ? 12.421 12.677 10.063 1.00 88.50 590 GLU A CA 1
ATOM 4586 C C . GLU A 1 590 ? 11.470 11.925 9.118 1.00 88.50 590 GLU A C 1
ATOM 4588 O O . GLU A 1 590 ? 11.393 12.280 7.938 1.00 88.50 590 GLU A O 1
ATOM 4593 N N . ASP A 1 591 ? 10.787 10.886 9.605 1.00 89.50 591 ASP A N 1
ATOM 4594 C CA . ASP A 1 591 ? 9.826 10.116 8.822 1.00 89.50 591 ASP A CA 1
ATOM 4595 C C . ASP A 1 591 ? 8.476 10.842 8.778 1.00 89.50 591 ASP A C 1
ATOM 4597 O O . ASP A 1 591 ? 8.047 11.471 9.746 1.00 89.50 591 ASP A O 1
ATOM 4601 N N . ALA A 1 592 ? 7.769 10.738 7.655 1.00 87.12 592 ALA A N 1
ATOM 4602 C CA . ALA A 1 592 ? 6.583 11.552 7.412 1.00 87.12 592 ALA A CA 1
ATOM 4603 C C . ALA A 1 592 ? 5.413 11.279 8.374 1.00 87.12 592 ALA A C 1
ATOM 4605 O O . ALA A 1 592 ? 4.713 12.207 8.774 1.00 87.12 592 ALA A O 1
ATOM 4606 N N . ASN A 1 593 ? 5.238 10.029 8.810 1.00 91.06 593 ASN A N 1
ATOM 4607 C CA . ASN A 1 593 ? 4.182 9.657 9.758 1.00 91.06 593 ASN A CA 1
ATOM 4608 C C . ASN A 1 593 ? 4.517 9.991 11.223 1.00 91.06 593 ASN A C 1
ATOM 4610 O O . ASN A 1 593 ? 3.678 9.779 12.099 1.00 91.06 593 ASN A O 1
ATOM 4614 N N . TYR A 1 594 ? 5.713 10.522 11.515 1.00 92.88 594 TYR A N 1
ATOM 4615 C CA . TYR A 1 594 ? 6.113 10.852 12.884 1.00 92.88 594 TYR A CA 1
ATOM 4616 C C . TYR A 1 594 ? 5.176 11.865 13.533 1.00 92.88 594 TYR A C 1
ATOM 4618 O O . TYR A 1 594 ? 4.785 11.671 14.675 1.00 92.88 594 TYR A O 1
ATOM 4626 N N . ALA A 1 595 ? 4.798 12.932 12.822 1.00 90.81 595 ALA A N 1
ATOM 4627 C CA . ALA A 1 595 ? 3.983 14.000 13.399 1.00 90.81 595 ALA A CA 1
ATOM 4628 C C . ALA A 1 595 ? 2.611 13.488 13.871 1.00 90.81 595 ALA A C 1
ATOM 4630 O O . ALA A 1 595 ? 2.188 13.801 14.982 1.00 90.81 595 ALA A O 1
ATOM 4631 N N . LEU A 1 596 ? 1.964 12.647 13.056 1.00 90.25 596 LEU A N 1
ATOM 4632 C CA . LEU A 1 596 ? 0.701 11.996 13.399 1.00 90.25 596 LEU A CA 1
ATOM 4633 C C . LEU A 1 596 ? 0.859 11.078 14.616 1.00 90.25 596 LEU A C 1
ATOM 4635 O O . LEU A 1 596 ? 0.122 11.209 15.592 1.00 90.25 596 LEU A O 1
ATOM 4639 N N . LEU A 1 597 ? 1.839 10.170 14.571 1.00 93.00 597 LEU A N 1
ATOM 4640 C CA . LEU A 1 597 ? 2.067 9.199 15.640 1.00 93.00 597 LEU A CA 1
ATOM 4641 C C . LEU A 1 597 ? 2.460 9.880 16.954 1.00 93.00 597 LEU A C 1
ATOM 4643 O O . LEU A 1 597 ? 1.921 9.525 17.994 1.00 93.00 597 LEU A O 1
ATOM 4647 N N . ALA A 1 598 ? 3.343 10.879 16.911 1.00 92.69 598 ALA A N 1
ATOM 4648 C CA . ALA A 1 598 ? 3.780 11.637 18.079 1.00 92.69 598 ALA A CA 1
ATOM 4649 C C . ALA A 1 598 ? 2.647 12.475 18.687 1.00 92.69 598 ALA A C 1
ATOM 4651 O O . ALA A 1 598 ? 2.540 12.559 19.908 1.00 92.69 598 ALA A O 1
ATOM 4652 N N . GLY A 1 599 ? 1.789 13.077 17.855 1.00 90.62 599 GLY A N 1
ATOM 4653 C CA . GLY A 1 599 ? 0.602 13.792 18.328 1.00 90.62 599 GLY A CA 1
ATOM 4654 C C . GLY A 1 599 ? -0.367 12.857 19.054 1.00 90.62 599 GLY A C 1
ATOM 4655 O O . GLY A 1 599 ? -0.755 13.128 20.189 1.00 90.62 599 GLY A O 1
ATOM 4656 N N . ALA A 1 600 ? -0.689 11.714 18.442 1.00 91.25 600 ALA A N 1
ATOM 4657 C CA . ALA A 1 600 ? -1.567 10.716 19.043 1.00 91.25 600 ALA A CA 1
ATOM 4658 C C . ALA A 1 600 ? -0.997 10.150 20.355 1.00 91.25 600 ALA A C 1
ATOM 4660 O O . ALA A 1 600 ? -1.689 10.122 21.374 1.00 91.25 600 ALA A O 1
ATOM 4661 N N . THR A 1 601 ? 0.276 9.742 20.373 1.00 93.00 601 THR A N 1
ATOM 4662 C CA . THR A 1 601 ? 0.896 9.174 21.578 1.00 93.00 601 THR A CA 1
ATOM 4663 C C . THR A 1 601 ? 1.098 10.201 22.684 1.00 93.00 601 THR A C 1
ATOM 4665 O O . THR A 1 601 ? 0.992 9.835 23.852 1.00 93.00 601 THR A O 1
ATOM 4668 N N . SER A 1 602 ? 1.300 11.481 22.361 1.00 93.12 602 SER A N 1
ATOM 4669 C CA . SER A 1 602 ? 1.322 12.552 23.363 1.00 93.12 602 SER A CA 1
ATOM 4670 C C . SER A 1 602 ? -0.023 12.677 24.087 1.00 93.12 602 SER A C 1
ATOM 4672 O O . SER A 1 602 ? -0.052 12.739 25.319 1.00 93.12 602 SER A O 1
ATOM 4674 N N . THR A 1 603 ? -1.135 12.622 23.349 1.00 91.38 603 THR A N 1
ATOM 4675 C CA . THR A 1 603 ? -2.488 12.620 23.925 1.00 91.38 603 THR A CA 1
ATOM 4676 C C . THR A 1 603 ? -2.735 11.381 24.787 1.00 91.38 603 THR A C 1
ATOM 4678 O O . THR A 1 603 ? -3.206 11.502 25.919 1.00 91.38 603 THR A O 1
ATOM 4681 N N . ILE A 1 604 ? -2.366 10.193 24.291 1.00 93.19 604 ILE A N 1
ATOM 4682 C CA . ILE A 1 604 ? -2.487 8.927 25.035 1.00 93.19 604 ILE A CA 1
ATOM 4683 C C . ILE A 1 604 ? -1.677 8.985 26.337 1.00 93.19 604 ILE A C 1
ATOM 4685 O O . ILE A 1 604 ? -2.181 8.614 27.395 1.00 93.19 604 ILE A O 1
ATOM 4689 N N . LYS A 1 605 ? -0.439 9.484 26.283 1.00 93.19 605 LYS A N 1
ATOM 4690 C CA . LYS A 1 605 ? 0.437 9.622 27.450 1.00 93.19 605 LYS A CA 1
ATOM 4691 C C . LYS A 1 605 ? -0.166 10.539 28.511 1.00 93.19 605 LYS A C 1
ATOM 4693 O O . LYS A 1 605 ? -0.278 10.132 29.661 1.00 93.19 605 LYS A O 1
ATOM 4698 N N . ASN A 1 606 ? -0.619 11.734 28.119 1.00 91.56 606 ASN A N 1
ATOM 4699 C CA . ASN A 1 606 ? -1.262 12.680 29.038 1.00 91.56 606 ASN A CA 1
ATOM 4700 C C . ASN A 1 606 ? -2.492 12.049 29.719 1.00 91.56 606 ASN A C 1
ATOM 4702 O O . ASN A 1 606 ? -2.685 12.190 30.927 1.00 91.56 606 ASN A O 1
ATOM 4706 N N . LEU A 1 607 ? -3.291 11.285 28.966 1.00 90.19 607 LEU A N 1
ATOM 4707 C CA . LEU A 1 607 ? -4.418 10.540 29.522 1.00 90.19 607 LEU A CA 1
ATOM 4708 C C . LEU A 1 607 ? -3.967 9.499 30.560 1.00 90.19 607 LEU A C 1
ATOM 4710 O O . LEU A 1 607 ? -4.506 9.480 31.667 1.00 90.19 607 LEU A O 1
ATOM 4714 N N . ILE A 1 608 ? -2.980 8.661 30.224 1.00 89.38 608 ILE A N 1
ATOM 4715 C CA . ILE A 1 608 ? -2.436 7.636 31.129 1.00 89.38 608 ILE A CA 1
ATOM 4716 C C . ILE A 1 608 ? -1.908 8.277 32.415 1.00 89.38 608 ILE A C 1
ATOM 4718 O O . ILE A 1 608 ? -2.255 7.817 33.505 1.00 89.38 608 ILE A O 1
ATOM 4722 N N . ASP A 1 609 ? -1.121 9.349 32.311 1.00 88.25 609 ASP A N 1
ATOM 4723 C CA . ASP A 1 609 ? -0.514 10.031 33.457 1.00 88.25 609 ASP A CA 1
ATOM 4724 C C . ASP A 1 609 ? -1.584 10.615 34.393 1.00 88.25 609 ASP A C 1
ATOM 4726 O O . ASP A 1 609 ? -1.512 10.459 35.619 1.00 88.25 609 ASP A O 1
ATOM 4730 N N . ARG A 1 610 ? -2.623 11.252 33.837 1.00 84.56 610 ARG A N 1
ATOM 4731 C CA . ARG A 1 610 ? -3.718 11.842 34.624 1.00 84.56 610 ARG A CA 1
ATOM 4732 C C . ARG A 1 610 ? -4.602 10.790 35.288 1.00 84.56 610 ARG A C 1
ATOM 4734 O O . ARG A 1 610 ? -4.953 10.965 36.457 1.00 84.56 610 ARG A O 1
ATOM 4741 N N . LEU A 1 611 ? -4.928 9.702 34.587 1.00 82.88 611 LEU A N 1
ATOM 4742 C CA . LEU A 1 611 ? -5.697 8.593 35.161 1.00 82.88 611 LEU A CA 1
ATOM 4743 C C . LEU A 1 611 ? -4.901 7.882 36.265 1.00 82.88 611 LEU A C 1
ATOM 4745 O O . LEU A 1 611 ? -5.437 7.636 37.342 1.00 82.88 611 LEU A O 1
ATOM 4749 N N . SER A 1 612 ? -3.603 7.648 36.049 1.00 80.00 612 SER A N 1
ATOM 4750 C CA . SER A 1 612 ? -2.715 7.018 37.041 1.00 80.00 612 SER A CA 1
ATOM 4751 C C . SER A 1 612 ? -2.505 7.885 38.289 1.00 80.00 612 SER A C 1
ATOM 4753 O O . SER A 1 612 ? -2.243 7.365 39.368 1.00 80.00 612 SER A O 1
ATOM 4755 N N . SER A 1 613 ? -2.653 9.208 38.162 1.00 77.81 613 SER A N 1
ATOM 4756 C CA . SER A 1 613 ? -2.560 10.157 39.281 1.00 77.81 613 SER A CA 1
ATOM 4757 C C . SER A 1 613 ? -3.833 10.233 40.146 1.00 77.81 613 SER A C 1
ATOM 4759 O O . SER A 1 613 ? -3.878 11.048 41.064 1.00 77.81 613 SER A O 1
ATOM 4761 N N . GLY A 1 614 ? -4.904 9.490 39.829 1.00 67.94 614 GLY A N 1
ATOM 4762 C CA . GLY A 1 614 ? -6.195 9.582 40.535 1.00 67.94 614 GLY A CA 1
ATOM 4763 C C . GLY A 1 614 ? -6.941 10.913 40.335 1.00 67.94 614 GLY A C 1
ATOM 4764 O O . GLY A 1 614 ? -7.926 11.190 41.016 1.00 67.94 614 GLY A O 1
ATOM 4765 N N . ARG A 1 615 ? -6.502 11.754 39.385 1.00 63.44 615 ARG A N 1
ATOM 4766 C CA . ARG A 1 615 ? -7.077 13.093 39.123 1.00 63.44 615 ARG A CA 1
ATOM 4767 C C . ARG A 1 615 ? -8.466 13.049 38.485 1.00 63.44 615 ARG A C 1
ATOM 4769 O O . ARG A 1 615 ? -9.161 14.061 38.427 1.00 63.44 615 ARG A O 1
ATOM 4776 N N . PHE A 1 616 ? -8.870 11.886 37.991 1.00 66.81 616 PHE A N 1
ATOM 4777 C CA . PHE A 1 616 ? -10.121 11.708 37.265 1.00 66.81 616 PHE A CA 1
ATOM 4778 C C . PHE A 1 616 ? -11.353 11.765 38.172 1.00 66.81 616 PHE A C 1
ATOM 4780 O O . PHE A 1 616 ? -12.341 12.407 37.816 1.00 66.81 616 PHE A O 1
ATOM 4787 N N . ASP A 1 617 ? -11.263 11.210 39.382 1.00 64.94 617 ASP A N 1
ATOM 4788 C CA . ASP A 1 617 ? -12.347 11.290 40.365 1.00 64.94 617 ASP A CA 1
ATOM 4789 C C . ASP A 1 617 ? -12.567 12.735 40.841 1.00 64.94 617 ASP A C 1
ATOM 4791 O O . ASP A 1 617 ? -13.707 13.185 40.969 1.00 64.94 617 ASP A O 1
ATOM 4795 N N . GLN A 1 618 ? -11.484 13.507 41.010 1.00 63.16 618 GLN A N 1
ATOM 4796 C CA . GLN A 1 618 ? -11.556 14.941 41.324 1.00 63.16 618 GLN A CA 1
ATOM 4797 C C . GLN A 1 618 ? -12.190 15.757 40.195 1.00 63.16 618 GLN A C 1
ATOM 4799 O O . GLN A 1 618 ? -13.063 16.588 40.458 1.00 63.16 618 GLN A O 1
ATOM 4804 N N . PHE A 1 619 ? -11.775 15.518 38.948 1.00 64.19 619 PHE A N 1
ATOM 4805 C CA . PHE A 1 619 ? -12.331 16.195 37.775 1.00 64.19 619 PHE A CA 1
ATOM 4806 C C . PHE A 1 619 ? -13.829 15.915 37.608 1.00 64.19 619 PHE A C 1
ATOM 4808 O O . PHE A 1 619 ? -14.615 16.824 37.345 1.00 64.19 619 PHE A O 1
ATOM 4815 N N . ARG A 1 620 ? -14.257 14.668 37.825 1.00 64.44 620 ARG A N 1
ATOM 4816 C CA . ARG A 1 620 ? -15.675 14.310 37.753 1.00 64.44 620 ARG A CA 1
ATOM 4817 C C . ARG A 1 620 ? -16.491 14.925 38.883 1.00 64.44 620 ARG A C 1
ATOM 4819 O O . ARG A 1 620 ? -17.593 15.402 38.631 1.00 64.44 620 ARG A O 1
ATOM 4826 N N . ALA A 1 621 ? -15.967 14.944 40.109 1.00 61.91 621 ALA A N 1
ATOM 4827 C CA . ALA A 1 621 ? -16.634 15.604 41.228 1.00 61.91 621 ALA A CA 1
ATOM 4828 C C . ALA A 1 621 ? -16.837 17.104 40.952 1.00 61.91 621 ALA A C 1
ATOM 4830 O O . ALA A 1 621 ? -17.893 17.655 41.254 1.00 61.91 621 ALA A O 1
ATOM 4831 N N . THR A 1 622 ? -15.861 17.762 40.317 1.00 61.75 622 THR A N 1
ATOM 4832 C CA . THR A 1 622 ? -15.995 19.165 39.900 1.00 61.75 622 THR A CA 1
ATOM 4833 C C . THR A 1 622 ? -16.988 19.341 38.752 1.00 61.75 622 THR A C 1
ATOM 4835 O O . THR A 1 622 ? -17.823 20.236 38.841 1.00 61.75 622 THR A O 1
ATOM 4838 N N . GLN A 1 623 ? -16.979 18.482 37.726 1.00 63.47 623 GLN A N 1
ATOM 4839 C CA . GLN A 1 623 ? -17.969 18.538 36.640 1.00 63.47 623 GLN A CA 1
ATOM 4840 C C . GLN A 1 623 ? -19.401 18.292 37.126 1.00 63.47 623 GLN A C 1
ATOM 4842 O O . GLN A 1 623 ? -20.282 19.083 36.812 1.00 63.47 623 GLN A O 1
ATOM 4847 N N . SER A 1 624 ? -19.627 17.264 37.947 1.00 59.81 624 SER A N 1
ATOM 4848 C CA . SER A 1 624 ? -20.950 16.960 38.504 1.00 59.81 624 SER A CA 1
ATOM 4849 C C . SER A 1 624 ? -21.480 18.103 39.375 1.00 59.81 624 SER A C 1
ATOM 4851 O O . SER A 1 624 ? -22.663 18.425 39.305 1.00 59.81 624 SER A O 1
ATOM 4853 N N . ASN A 1 625 ? -20.610 18.779 40.135 1.00 56.12 625 ASN A N 1
ATOM 4854 C CA . ASN A 1 625 ? -20.989 19.965 40.908 1.00 56.12 625 ASN A CA 1
ATOM 4855 C C . ASN A 1 625 ? -21.340 21.169 40.016 1.00 56.12 625 ASN A C 1
ATOM 4857 O O . ASN A 1 625 ? -22.232 21.942 40.361 1.00 56.12 625 ASN A O 1
ATOM 4861 N N . VAL A 1 626 ? -20.656 21.339 38.879 1.00 59.66 626 VAL A N 1
ATOM 4862 C CA . VAL A 1 626 ? -20.942 22.405 37.902 1.00 59.66 626 VAL A CA 1
ATOM 4863 C C . VAL A 1 626 ? -22.241 22.124 37.139 1.00 59.66 626 VAL A C 1
ATOM 4865 O O . VAL A 1 626 ? -23.046 23.036 36.970 1.00 59.66 626 VAL A O 1
ATOM 4868 N N . GLU A 1 627 ? -22.488 20.876 36.738 1.00 56.09 627 GLU A N 1
ATOM 4869 C CA . GLU A 1 627 ? -23.736 20.455 36.085 1.00 56.09 627 GLU A CA 1
ATOM 4870 C C . GLU A 1 627 ? -24.935 20.568 37.038 1.00 56.09 627 GLU A C 1
ATOM 4872 O O . GLU A 1 627 ? -25.947 21.162 36.674 1.00 56.09 627 GLU A O 1
ATOM 4877 N N . ALA A 1 628 ? -24.796 20.138 38.297 1.00 52.72 628 ALA A N 1
ATOM 4878 C CA . ALA A 1 628 ? -25.832 20.306 39.319 1.00 52.72 628 ALA A CA 1
ATOM 4879 C C . ALA A 1 628 ? -26.105 21.786 39.662 1.00 52.72 628 ALA A C 1
ATOM 4881 O O . ALA A 1 628 ? -27.225 22.157 40.020 1.00 52.72 628 ALA A O 1
ATOM 4882 N N . ALA A 1 629 ? -25.099 22.661 39.553 1.00 51.28 629 ALA A N 1
ATOM 4883 C CA . ALA A 1 629 ? -25.285 24.106 39.692 1.00 51.28 629 ALA A CA 1
ATOM 4884 C C . ALA A 1 629 ? -25.975 24.728 38.462 1.00 51.28 629 ALA A C 1
ATOM 4886 O O . ALA A 1 629 ? -26.754 25.669 38.618 1.00 51.28 629 ALA A O 1
ATOM 4887 N N . ALA A 1 630 ? -25.729 24.194 37.261 1.00 50.16 630 ALA A N 1
ATOM 4888 C CA . ALA A 1 630 ? -26.344 24.640 36.012 1.00 50.16 630 ALA A CA 1
ATOM 4889 C C . ALA A 1 630 ? -27.810 24.187 35.868 1.00 50.16 630 ALA A C 1
ATOM 4891 O O . ALA A 1 630 ? -28.630 24.968 35.396 1.00 50.16 630 ALA A O 1
ATOM 4892 N N . GLU A 1 631 ? -28.173 22.988 36.336 1.00 47.88 631 GLU A N 1
ATOM 4893 C CA . GLU A 1 631 ? -29.566 22.496 36.350 1.00 47.88 631 GLU A CA 1
ATOM 4894 C C . GLU A 1 631 ? -30.487 23.293 37.294 1.00 47.88 631 GLU A C 1
ATOM 4896 O O . GLU A 1 631 ? -31.704 23.312 37.114 1.00 47.88 631 GLU A O 1
ATOM 4901 N N . ASN A 1 632 ? -29.916 24.001 38.273 1.00 49.25 632 ASN A N 1
ATOM 4902 C CA . ASN A 1 632 ? -30.648 24.909 39.163 1.00 49.25 632 ASN A CA 1
ATOM 4903 C C . ASN A 1 632 ? -30.839 26.325 38.579 1.00 49.25 632 ASN A C 1
ATOM 4905 O O . ASN A 1 632 ? -31.508 27.158 39.197 1.00 49.25 632 ASN A O 1
ATOM 4909 N N . ALA A 1 633 ? -30.283 26.613 37.398 1.00 46.53 633 ALA A N 1
ATOM 4910 C CA . ALA A 1 633 ? -30.504 27.850 36.658 1.00 46.53 633 ALA A CA 1
ATOM 4911 C C . ALA A 1 633 ? -31.491 27.606 35.499 1.00 46.53 633 ALA A C 1
ATOM 4913 O O . ALA A 1 633 ? -31.418 26.604 34.796 1.00 46.53 633 ALA A O 1
ATOM 4914 N N . SER A 1 634 ? -32.448 28.519 35.299 1.00 36.12 634 SER A N 1
ATOM 4915 C CA . SER A 1 634 ? -33.478 28.406 34.251 1.00 36.12 634 SER A CA 1
ATOM 4916 C C . SER A 1 634 ? -32.870 28.223 32.850 1.00 36.12 634 SER A C 1
ATOM 4918 O O . SER A 1 634 ? -31.882 28.900 32.550 1.00 36.12 634 SER A O 1
ATOM 4920 N N . PRO A 1 635 ? -33.477 27.406 31.966 1.00 38.62 635 PRO A N 1
ATOM 4921 C CA . PRO A 1 635 ? -32.888 27.072 30.678 1.00 38.62 635 PRO A CA 1
ATOM 4922 C C . PRO A 1 635 ? -32.907 28.300 29.764 1.00 38.62 635 PRO A C 1
ATOM 4924 O O . PRO A 1 635 ? -33.958 28.733 29.295 1.00 38.62 635 PRO A O 1
ATOM 4927 N N . VAL A 1 636 ? -31.734 28.878 29.517 1.00 34.38 636 VAL A N 1
ATOM 4928 C CA . VAL A 1 636 ? -31.534 29.782 28.385 1.00 34.38 636 VAL A CA 1
ATOM 4929 C C . VAL A 1 636 ? -31.254 28.897 27.178 1.00 34.38 636 VAL A C 1
ATOM 4931 O O . VAL A 1 636 ? -30.299 28.124 27.189 1.00 34.38 636 VAL A O 1
ATOM 4934 N N . GLU A 1 637 ? -32.106 28.995 26.156 1.00 33.88 637 GLU A N 1
ATOM 4935 C CA . GLU A 1 637 ? -31.882 28.407 24.835 1.00 33.88 637 GLU A CA 1
ATOM 4936 C C . GLU A 1 637 ? -30.596 28.985 24.230 1.00 33.88 637 GLU A C 1
ATOM 4938 O O . GLU A 1 637 ? -30.579 30.029 23.583 1.00 33.88 637 GLU A O 1
ATOM 4943 N N . GLY A 1 638 ? -29.492 28.299 24.476 1.00 29.14 638 GLY A N 1
ATOM 4944 C CA . GLY A 1 638 ? -28.272 28.394 23.703 1.00 29.14 638 GLY A CA 1
ATOM 4945 C C . GLY A 1 638 ? -27.777 26.972 23.552 1.00 29.14 638 GLY A C 1
ATOM 4946 O O . GLY A 1 638 ? -27.457 26.338 24.552 1.00 29.14 638 GLY A O 1
ATOM 4947 N N . GLU A 1 639 ? -27.778 26.447 22.327 1.00 30.00 639 GLU A N 1
ATOM 4948 C CA . GLU A 1 639 ? -27.131 25.177 22.013 1.00 30.00 639 GLU A CA 1
ATOM 4949 C C . GLU A 1 639 ? -25.686 25.242 22.522 1.00 30.00 639 GLU A C 1
ATOM 4951 O O . GLU A 1 639 ? -24.829 25.895 21.923 1.00 30.00 639 GLU A O 1
ATOM 4956 N N . THR A 1 640 ? -25.419 24.609 23.666 1.00 32.53 640 THR A N 1
ATOM 4957 C CA . THR A 1 640 ? -24.068 24.434 24.183 1.00 32.53 640 THR A CA 1
ATOM 4958 C C . THR A 1 640 ? -23.356 23.556 23.171 1.00 32.53 640 THR A C 1
ATOM 4960 O O . THR A 1 640 ? -23.580 22.347 23.109 1.00 32.53 640 THR A O 1
ATOM 4963 N N . TRP A 1 641 ? -22.567 24.188 22.304 1.00 32.09 641 TRP A N 1
ATOM 4964 C CA . TRP A 1 641 ? -21.738 23.517 21.315 1.00 32.09 641 TRP A CA 1
ATOM 4965 C C . TRP A 1 641 ? -20.929 22.446 22.050 1.00 32.09 641 TRP A C 1
ATOM 4967 O O . TRP A 1 641 ? -20.072 22.769 22.869 1.00 32.09 641 TRP A O 1
ATOM 4977 N N . ASN A 1 642 ? -21.255 21.175 21.816 1.00 42.22 642 ASN A N 1
ATOM 4978 C CA . ASN A 1 642 ? -20.501 20.052 22.343 1.00 42.22 642 ASN A CA 1
ATOM 4979 C C . ASN A 1 642 ? -19.700 19.461 21.176 1.00 42.22 642 ASN A C 1
ATOM 4981 O O . ASN A 1 642 ? -20.276 18.701 20.391 1.00 42.22 642 ASN A O 1
ATOM 4985 N N . PRO A 1 643 ? -18.396 19.783 21.046 1.00 41.59 643 PRO A N 1
ATOM 4986 C CA . PRO A 1 643 ? -17.530 19.255 19.982 1.00 41.59 643 PRO A CA 1
ATOM 4987 C C . PRO A 1 643 ? -17.515 17.718 19.906 1.00 41.59 643 PRO A C 1
ATOM 4989 O O . PRO A 1 643 ? -17.121 17.136 18.903 1.00 41.59 643 PRO A O 1
ATOM 4992 N N . TRP A 1 644 ? -17.974 17.061 20.972 1.00 48.22 644 TRP A N 1
ATOM 4993 C CA . TRP A 1 644 ? -17.957 15.621 21.193 1.00 48.22 644 TRP A CA 1
ATOM 4994 C C . TRP A 1 644 ? -19.288 14.945 20.829 1.00 48.22 644 TRP A C 1
ATOM 4996 O O . TRP A 1 644 ? -19.391 13.721 20.875 1.00 48.22 644 TRP A O 1
ATOM 5006 N N . GLY A 1 645 ? -20.322 15.728 20.495 1.00 33.47 645 GLY A N 1
ATOM 5007 C CA . GLY A 1 645 ? -21.671 15.240 20.197 1.00 33.47 645 GLY A CA 1
ATOM 5008 C C . GLY A 1 645 ? -21.977 15.027 18.711 1.00 33.47 645 GLY A C 1
ATOM 5009 O O . GLY A 1 645 ? -22.945 14.334 18.408 1.00 33.47 645 GLY A O 1
ATOM 5010 N N . SER A 1 646 ? -21.185 15.604 17.797 1.00 35.66 646 SER A N 1
ATOM 5011 C CA . SER A 1 646 ? -21.497 15.671 16.356 1.00 35.66 646 SER A CA 1
ATOM 5012 C C . SER A 1 646 ? -20.501 14.969 15.428 1.00 35.66 646 SER A C 1
ATOM 5014 O O . SER A 1 646 ? -20.736 14.957 14.221 1.00 35.66 646 SER A O 1
ATOM 5016 N N . ALA A 1 647 ? -19.410 14.393 15.948 1.00 40.94 647 ALA A N 1
ATOM 5017 C CA . ALA A 1 647 ? -18.394 13.763 15.107 1.00 40.94 647 ALA A CA 1
ATOM 5018 C C . ALA A 1 647 ? -18.987 12.549 14.375 1.00 40.94 647 ALA A C 1
ATOM 5020 O O . ALA A 1 647 ? -19.355 11.543 14.986 1.00 40.94 647 ALA A O 1
ATOM 5021 N N . SER A 1 648 ? -19.109 12.671 13.055 1.00 44.44 648 SER A N 1
ATOM 5022 C CA . SER A 1 648 ? -19.539 11.583 12.185 1.00 44.44 648 SER A CA 1
ATOM 5023 C C . SER A 1 648 ? -18.418 10.542 12.061 1.00 44.44 648 SER A C 1
ATOM 5025 O O . SER A 1 648 ? -17.259 10.829 12.360 1.00 44.44 648 SER A O 1
ATOM 5027 N N . VAL A 1 649 ? -18.726 9.335 11.569 1.00 43.75 649 VAL A N 1
ATOM 5028 C CA . VAL A 1 649 ? -17.727 8.288 11.242 1.00 43.75 649 VAL A CA 1
ATOM 5029 C C . VAL A 1 649 ? -16.569 8.837 10.382 1.00 43.75 649 VAL A C 1
ATOM 5031 O O . VAL A 1 649 ? -15.466 8.305 10.425 1.00 43.75 649 VAL A O 1
ATOM 5034 N N . GLN A 1 650 ? -16.807 9.919 9.629 1.00 45.47 650 GLN A N 1
ATOM 5035 C CA . GLN A 1 650 ? -15.853 10.542 8.708 1.00 45.47 650 GLN A CA 1
ATOM 5036 C C . GLN A 1 650 ? -14.841 11.479 9.395 1.00 45.47 650 GLN A C 1
ATOM 5038 O O . GLN A 1 650 ? -13.800 11.758 8.812 1.00 45.47 650 GLN A O 1
ATOM 5043 N N . ASP A 1 651 ? -15.092 11.925 10.631 1.00 47.09 651 ASP A N 1
ATOM 5044 C CA . ASP A 1 651 ? -14.240 12.901 11.336 1.00 47.09 651 ASP A CA 1
ATOM 5045 C C . ASP A 1 651 ? -13.211 12.248 12.279 1.00 47.09 651 ASP A C 1
ATOM 5047 O O . ASP A 1 651 ? -12.483 12.937 12.999 1.00 47.09 651 ASP A O 1
ATOM 5051 N N . PHE A 1 652 ? -13.147 10.913 12.305 1.00 51.19 652 PHE A N 1
ATOM 5052 C CA . PHE A 1 652 ? -12.487 10.171 13.379 1.00 51.19 652 PHE A CA 1
ATOM 5053 C C . PHE A 1 652 ? -10.950 10.176 13.350 1.00 51.19 652 PHE A C 1
ATOM 5055 O O . PHE A 1 652 ? -10.358 9.723 14.320 1.00 51.19 652 PHE A O 1
ATOM 5062 N N . GLU A 1 653 ? -10.265 10.688 12.319 1.00 55.28 653 GLU A N 1
ATOM 5063 C CA . GLU A 1 653 ? -8.796 10.526 12.268 1.00 55.28 653 GLU A CA 1
ATOM 5064 C C . GLU A 1 653 ? -7.974 11.778 11.961 1.00 55.28 653 GLU A C 1
ATOM 5066 O O . GLU A 1 653 ? -6.912 11.953 12.560 1.00 55.28 653 GLU A O 1
ATOM 5071 N N . SER A 1 654 ? -8.434 12.698 11.111 1.00 50.84 654 SER A N 1
ATOM 5072 C CA . SER A 1 654 ? -7.613 13.866 10.752 1.00 50.84 654 SER A CA 1
ATOM 5073 C C . SER A 1 654 ? -7.550 14.927 11.858 1.00 50.84 654 SER A C 1
ATOM 5075 O O . SER A 1 654 ? -6.475 15.463 12.115 1.00 50.84 654 SER A O 1
ATOM 5077 N N . ASN A 1 655 ? -8.658 15.174 12.565 1.00 63.84 655 ASN A N 1
ATOM 5078 C CA . ASN A 1 655 ? -8.710 16.115 13.694 1.00 63.84 655 ASN A CA 1
ATOM 5079 C C . ASN A 1 655 ? -8.980 15.446 15.043 1.00 63.84 655 ASN A C 1
ATOM 5081 O O . ASN A 1 655 ? -8.843 16.099 16.071 1.00 63.84 655 ASN A O 1
ATOM 5085 N N . PHE A 1 656 ? -9.319 14.156 15.069 1.00 76.12 656 PHE A N 1
ATOM 5086 C CA . PHE A 1 656 ? -9.714 13.468 16.296 1.00 76.12 656 PHE A CA 1
ATOM 5087 C C . PHE A 1 656 ? -8.691 13.588 17.420 1.00 76.12 656 PHE A C 1
ATOM 5089 O O . PHE A 1 656 ? -9.066 13.912 18.537 1.00 76.12 656 PHE A O 1
ATOM 5096 N N . TRP A 1 657 ? -7.404 13.368 17.146 1.00 81.00 657 TRP A N 1
ATOM 5097 C CA . TRP A 1 657 ? -6.374 13.442 18.186 1.00 81.00 657 TRP A CA 1
ATOM 5098 C C . TRP A 1 657 ? -6.149 14.861 18.708 1.00 81.00 657 TRP A C 1
ATOM 5100 O O . TRP A 1 657 ? -5.824 15.018 19.883 1.00 81.00 657 TRP A O 1
ATOM 5110 N N . LEU A 1 658 ? -6.366 15.877 17.864 1.00 75.94 658 LEU A N 1
ATOM 5111 C CA . LEU A 1 658 ? -6.356 17.284 18.272 1.00 75.94 658 LEU A CA 1
ATOM 5112 C C . LEU A 1 658 ? -7.580 17.590 19.142 1.00 75.94 658 LEU A C 1
ATOM 5114 O O . LEU A 1 658 ? -7.431 18.089 20.250 1.00 75.94 658 LEU A O 1
ATOM 5118 N N . THR A 1 659 ? -8.774 17.191 18.699 1.00 77.62 659 THR A N 1
ATOM 5119 C CA . THR A 1 659 ? -10.013 17.335 19.474 1.00 77.62 659 THR A CA 1
ATOM 5120 C C . THR A 1 659 ? -9.938 16.583 20.801 1.00 77.62 659 THR A C 1
ATOM 5122 O O . THR A 1 659 ? -10.373 17.097 21.827 1.00 77.62 659 THR A O 1
ATOM 5125 N N . LEU A 1 660 ? -9.344 15.386 20.811 1.00 77.62 660 LEU A N 1
ATOM 5126 C CA . LEU A 1 660 ? -9.144 14.605 22.022 1.00 77.62 660 LEU A CA 1
ATOM 5127 C C . LEU A 1 660 ? -8.172 15.314 22.965 1.00 77.62 660 LEU A C 1
ATOM 5129 O O . LEU A 1 660 ? -8.466 15.409 24.150 1.00 77.62 660 LEU A O 1
ATOM 5133 N N . ALA A 1 661 ? -7.062 15.858 22.457 1.00 77.31 661 ALA A N 1
ATOM 5134 C CA . ALA A 1 661 ? -6.119 16.639 23.260 1.00 77.31 661 ALA A CA 1
ATOM 5135 C C . ALA A 1 661 ? -6.784 17.854 23.932 1.00 77.31 661 ALA A C 1
ATOM 5137 O O . ALA A 1 661 ? -6.443 18.184 25.065 1.00 77.31 661 ALA A O 1
ATOM 5138 N N . GLU A 1 662 ? -7.771 18.464 23.272 1.00 79.50 662 GLU A N 1
ATOM 5139 C CA . GLU A 1 662 ? -8.555 19.597 23.777 1.00 79.50 662 GLU A CA 1
ATOM 5140 C C . GLU A 1 662 ? -9.634 19.211 24.810 1.00 79.50 662 GLU A C 1
ATOM 5142 O O . GLU A 1 662 ? -10.347 20.084 25.311 1.00 79.50 662 GLU A O 1
ATOM 5147 N N . HIS A 1 663 ? -9.774 17.928 25.177 1.00 78.69 663 HIS A N 1
ATOM 5148 C CA . HIS A 1 663 ? -10.738 17.515 26.201 1.00 78.69 663 HIS A CA 1
ATOM 5149 C C . HIS A 1 663 ? -10.511 18.283 27.512 1.00 78.69 663 HIS A C 1
ATOM 5151 O O . HIS A 1 663 ? -9.371 18.342 27.982 1.00 78.69 663 HIS A O 1
ATOM 5157 N N . PRO A 1 664 ? -11.561 18.779 28.195 1.00 78.50 664 PRO A N 1
ATOM 5158 C CA . PRO A 1 664 ? -11.392 19.545 29.431 1.00 78.50 664 PRO A CA 1
ATOM 5159 C C . PRO A 1 664 ? -10.609 18.799 30.525 1.00 78.50 664 PRO A C 1
ATOM 5161 O O . PRO A 1 664 ? -9.847 19.417 31.264 1.00 78.50 664 PRO A O 1
ATOM 5164 N N . PHE A 1 665 ? -10.727 17.465 30.596 1.00 78.19 665 PHE A N 1
ATOM 5165 C CA . PHE A 1 665 ? -9.916 16.654 31.519 1.00 78.19 665 PHE A CA 1
ATOM 5166 C C . PHE A 1 665 ? -8.429 16.622 31.156 1.00 78.19 665 PHE A C 1
ATOM 5168 O O . PHE A 1 665 ? -7.605 16.435 32.042 1.00 78.19 665 PHE A O 1
ATOM 5175 N N . LEU A 1 666 ? -8.079 16.749 29.876 1.00 78.31 666 LEU A N 1
ATOM 5176 C CA . LEU A 1 666 ? -6.699 16.705 29.386 1.00 78.31 666 LEU A CA 1
ATOM 5177 C C . LEU A 1 666 ? -6.052 18.095 29.341 1.00 78.31 666 LEU A C 1
ATOM 5179 O O . LEU A 1 666 ? -4.828 18.186 29.447 1.00 78.31 666 LEU A O 1
ATOM 5183 N N . MET A 1 667 ? -6.873 19.146 29.260 1.00 77.06 667 MET A N 1
ATOM 5184 C CA . MET A 1 667 ? -6.466 20.553 29.244 1.00 77.06 667 MET A CA 1
ATOM 5185 C C . MET A 1 667 ? -6.377 21.202 30.623 1.00 77.06 667 MET A C 1
ATOM 5187 O O . MET A 1 667 ? -5.698 22.214 30.751 1.00 77.06 667 MET A O 1
ATOM 5191 N N . SER A 1 668 ? -7.057 20.675 31.649 1.00 65.19 668 SER A N 1
ATOM 5192 C CA . SER A 1 668 ? -7.040 21.298 32.978 1.00 65.19 668 SER A CA 1
ATOM 5193 C C . SER A 1 668 ? -5.601 21.428 33.488 1.00 65.19 668 SER A C 1
ATOM 5195 O O . SER A 1 668 ? -4.923 20.419 33.701 1.00 65.19 668 SER A O 1
ATOM 5197 N N . GLU A 1 669 ? -5.110 22.664 33.611 1.00 51.47 669 GLU A N 1
ATOM 5198 C CA . GLU A 1 669 ? -3.820 22.952 34.235 1.00 51.47 669 GLU A CA 1
ATOM 5199 C C . GLU A 1 669 ? -3.857 22.530 35.705 1.00 51.47 669 GLU A C 1
ATOM 5201 O O . GLU A 1 669 ? -4.926 22.405 36.309 1.00 51.47 669 GLU A O 1
ATOM 5206 N N . GLU A 1 670 ? -2.674 22.251 36.253 1.00 46.28 670 GLU A N 1
ATOM 5207 C CA . GLU A 1 670 ? -2.471 21.919 37.657 1.00 46.28 670 GLU A CA 1
ATOM 5208 C C . GLU A 1 670 ? -3.289 22.866 38.544 1.00 46.28 670 GLU A C 1
ATOM 5210 O O . GLU A 1 670 ? -2.969 24.045 38.681 1.00 46.28 670 GLU A O 1
ATOM 5215 N N . PHE A 1 671 ? -4.341 22.347 39.183 1.00 39.56 671 PHE A N 1
ATOM 5216 C CA . PHE A 1 671 ? -4.886 22.974 40.379 1.00 39.56 671 PHE A CA 1
ATOM 5217 C C . PHE A 1 671 ? -3.833 22.804 41.478 1.00 39.56 671 PHE A C 1
ATOM 5219 O O . PHE A 1 671 ? -3.911 21.895 42.302 1.00 39.56 671 PHE A O 1
ATOM 5226 N N . GLY A 1 672 ? -2.794 23.637 41.417 1.00 31.61 672 GLY A N 1
ATOM 5227 C CA . GLY A 1 672 ? -1.833 23.821 42.487 1.00 31.61 672 GLY A CA 1
ATOM 5228 C C . GLY A 1 672 ? -2.571 24.372 43.699 1.00 31.61 672 GLY A C 1
ATOM 5229 O O . GLY A 1 672 ? -3.019 25.520 43.690 1.00 31.61 672 GLY A O 1
ATOM 5230 N N . GLY A 1 673 ? -2.731 23.516 44.704 1.00 29.47 673 GLY A N 1
ATOM 5231 C CA . GLY A 1 673 ? -2.898 23.911 46.097 1.00 29.47 673 GLY A CA 1
ATOM 5232 C C . GLY A 1 673 ? -1.544 23.934 46.780 1.00 29.47 673 GLY A C 1
ATOM 5233 O O . GLY A 1 673 ? -0.757 22.995 46.515 1.00 29.47 673 GLY A O 1
#

Organism: NCBI:txid160281

Sequence (673 aa):
MTSQPRLPACDPCRASKLACDHVRPVCGRCRAKAQGSSCEYRQRPFKKTRRAIGGGPSPLNNKNDQTVHRRRSETVSSSSTPVSGPLQKPNRYPNPGYLGSSSYTTLFGQLPLGGGNSADGDGFNATPKNGTISEAMVNEAQVSHGAELIEQLHRFPHIPACVRLVKGWLATGANLALTESFTEQCAESAELILTGAQLGSRTAIEVSRDLFTHSCQPLIVNSSTTIEDFTAQFTNDNSRWESLCLFFMSVSRAALTFRSHNPPFDSEKQRRNLRRLSMYYADRCLDMSLMLDCLNDLQLMLQYENFILHTLIDGDQSFEAWRRLGDVASSLFALGYHQDTHGGSSIPDFLKALRSSTFAVSYSADKNVSIFLGRPPRINQKFCQFSRTGPDSYFSHEWPPDAQFDSKAESRWAAICAVLKEDILDISGEKNQEDKIRRASIIKAAADLQWESLPAHFKLEGPMKSQDCSPVELDKLLGTKLNYLHVLFLLRQALRRRTSDWDPELNSVAGQMLSLVVEALMLREGLVNSGTSLVWKVVYYGLAAAGVICLALLQQGPATDCVEMDTSKVFRELAVLVSEVELGTLVYKEDANYALLAGATSTIKNLIDRLSSGRFDQFRATQSNVEAAAENASPVEGETWNPWGSASVQDFESNFWLTLAEHPFLMSEEFGG

Mean predicted aligned error: 14.37 Å

Radius of gyration: 34.31 Å; Cα contacts (8 Å, |Δi|>4): 702; chains: 1; bounding box: 76×72×132 Å

Foldseek 3Di:
DDDDDDADAFPVCVVVVHDFPPDPPATPVCVVVVNRVRRDGDPDPPDDDDDDDDDDDDDDDDDDDDDDDDDDDDDDDDDDDDDDDDDDDPDDDPLQFDDDPPDPVVVVVPPPPDDDDDDDDDDPPDDDDDDPPQPPLDDLVLLVVQLVLLVVLLVVPCLVVLLVLLVQLVVLVADALQCNLQLNQLSVQLCCLNPNPVVVPDGSSRSSSLQLSLLLDAQDFWAPQDPVNSNVCCGHSNNHLLSLLSSLLSSLVSLVFPQDCDPDSNDNVSSLVSNVVSLVSSVVSLCSSVSSSNQDLSSLSSLVSNLLSCCFFQHLQDPVSVVSLVVSVVSLVSNVLQEALPPPPTGYPVSSLSSVLSCLQSLLCQLLSCLQQLHDRPSDNVSGDQQADDPSRLQHLADDPPDDLDSSVLSSLSSNLSVLSNLLVVLLPPPDLVVSVVSLVVSVVSLVSSVVSDDPLLEDPDQLVPDPDALASSQSNLSNVLSSLVSVLSSVQSSDQFLLDDDVVNLVSLVVLLVSLLSCLVCVVRHRDSNHDSLSSCSSRVLLSLLSNLSVLLNDDPPCPPDPDPPVVSLVSLVSLLCCLVVCVRHHPSTNCNVQSNLSSVLSVLSSVCVVVVVSVVVVVVVVVVVVVVVPDDDDPDPPDDVRGDDGSSNCHPCVSVVSCVPCSNPDDDPDD